Protein 4TQE (pdb70)

Secondary structure (DSSP, 8-state):
------SSPPB-----/--EEEEPPPEEE-TT--EEEEEEEESS-GGGEEEEEEEEETTTEEEEEEEE-TTT--EEE-GGGBTTEEEEEEGGGTEEEEEE-S--GGG-EEEEEEEEE-BSSS--EEEE---EEEEE--PPPBPPEEEEE---TT----SEEEEEEEEEEEBSS--EEEEGGGTB-TTEEEPPPEEETTEEEEEEEEEEEGGGTTTS--EEEEEEGGGTEEEEEE---/---EEEE-SEEEE-TT--EEEEEEESS--B-TTS-B-EEEEEE-TTS-EEEEEETTTEEPTT--TTEEEEEETTEEEEEESS--GGG-EEEEEEE-SSSSPEE---EEEEE----BPPEEEEEPPPHHHHHTTEEEEEEEEEEEBSS-EEEEEEETTEEE-TTEEEEEPPPPTTT--EEEEEEEEEEHHHHHH--EEEEEEEETT-SSPEEEEEETT-

Structure (mmCIF, N/CA/C/O backbone):
data_4TQE
#
_entry.id   4TQE
#
_cell.length_a   124.865
_cell.length_b   59.732
_cell.length_c   71.041
_cell.angle_alpha   90.00
_cell.angle_beta   112.76
_cell.angle_gamma   90.00
#
_symmetry.space_group_name_H-M   'C 1 2 1'
#
loop_
_entity.id
_entity.type
_entity.pdbx_description
1 polymer 'If kappa light chain'
2 polymer 'Fab heavy chain'
3 polymer 'Microtubule-associated protein tau'
4 non-polymer 'SULFATE ION'
5 non-polymer 'SODIUM ION'
6 non-polymer 'TRIETHYLENE GLYCOL'
7 water water
#
loop_
_atom_site.group_PDB
_atom_site.id
_atom_site.type_symbol
_atom_site.label_atom_id
_atom_site.label_alt_id
_atom_site.label_comp_id
_atom_site.label_asym_id
_atom_site.label_entity_id
_atom_site.label_seq_id
_atom_site.pdbx_PDB_ins_code
_atom_site.Cartn_x
_atom_site.Cartn_y
_atom_site.Cartn_z
_atom_site.occupancy
_atom_site.B_iso_or_equiv
_atom_site.auth_seq_id
_atom_site.auth_comp_id
_atom_site.auth_asym_id
_atom_site.auth_atom_id
_atom_site.pdbx_PDB_model_num
ATOM 1 N N . ASP A 1 1 ? 158.850 -10.613 6.658 1.00 42.30 1 ASP L N 1
ATOM 2 C CA . ASP A 1 1 ? 157.995 -10.118 5.540 1.00 38.20 1 ASP L CA 1
ATOM 3 C C . ASP A 1 1 ? 158.527 -8.768 5.075 1.00 35.96 1 ASP L C 1
ATOM 4 O O . ASP A 1 1 ? 159.094 -8.035 5.873 1.00 38.31 1 ASP L O 1
ATOM 9 N N . VAL A 1 2 ? 158.349 -8.449 3.796 1.00 29.89 2 VAL L N 1
ATOM 10 C CA . VAL A 1 2 ? 158.735 -7.139 3.290 1.00 25.31 2 VAL L CA 1
ATOM 11 C C . VAL A 1 2 ? 157.779 -6.148 3.935 1.00 22.46 2 VAL L C 1
ATOM 12 O O . VAL A 1 2 ? 156.564 -6.285 3.847 1.00 23.61 2 VAL L O 1
ATOM 16 N N . LEU A 1 3 ? 158.343 -5.186 4.645 1.00 24.09 3 LEU L N 1
ATOM 17 C CA . LEU A 1 3 ? 157.556 -4.206 5.390 1.00 24.51 3 LEU L CA 1
ATOM 18 C C . LEU A 1 3 ? 157.307 -2.999 4.497 1.00 23.05 3 LEU L C 1
ATOM 19 O O . LEU A 1 3 ? 158.229 -2.488 3.854 1.00 20.55 3 LEU L O 1
ATOM 24 N N . MET A 1 4 ? 156.041 -2.587 4.445 1.00 21.09 4 MET L N 1
ATOM 25 C CA . MET A 1 4 ? 155.599 -1.431 3.677 1.00 21.27 4 MET L CA 1
ATOM 26 C C . MET A 1 4 ? 155.231 -0.354 4.674 1.00 20.75 4 MET L C 1
ATOM 27 O O . MET A 1 4 ? 154.370 -0.575 5.521 1.00 20.74 4 MET L O 1
ATOM 32 N N . THR A 1 5 ? 155.889 0.798 4.593 1.00 19.87 5 THR L N 1
ATOM 33 C CA . THR A 1 5 ? 155.631 1.892 5.531 1.00 22.02 5 THR L CA 1
ATOM 34 C C . THR A 1 5 ? 155.180 3.120 4.745 1.00 20.77 5 THR L C 1
ATOM 35 O O . THR A 1 5 ? 155.766 3.452 3.706 1.00 23.52 5 THR L O 1
ATOM 39 N N . GLN A 1 6 ? 154.130 3.765 5.241 1.00 18.42 6 GLN L N 1
ATOM 40 C CA . GLN A 1 6 ? 153.540 4.945 4.615 1.00 17.76 6 GLN L CA 1
ATOM 41 C C . GLN A 1 6 ? 153.715 6.166 5.479 1.00 19.27 6 GLN L C 1
ATOM 42 O O . GLN A 1 6 ? 153.607 6.086 6.708 1.00 20.65 6 GLN L O 1
ATOM 48 N N . THR A 1 7 ? 153.984 7.291 4.845 1.00 18.30 7 THR L N 1
ATOM 49 C CA . THR A 1 7 ? 153.942 8.591 5.528 1.00 21.46 7 THR L CA 1
ATOM 50 C C . THR A 1 7 ? 153.264 9.619 4.614 1.00 21.04 7 THR L C 1
ATOM 51 O O . THR A 1 7 ? 153.286 9.460 3.401 1.00 20.30 7 THR L O 1
ATOM 55 N N . PRO A 1 8 ? 152.579 10.621 5.198 1.00 21.40 8 PRO L N 1
ATOM 56 C CA . PRO A 1 8 ? 152.287 10.720 6.624 1.00 22.24 8 PRO L CA 1
ATOM 57 C C . PRO A 1 8 ? 151.190 9.741 7.040 1.00 23.19 8 PRO L C 1
ATOM 58 O O . PRO A 1 8 ? 150.583 9.075 6.194 1.00 24.68 8 PRO L O 1
ATOM 62 N N . LEU A 1 9 ? 150.990 9.620 8.348 1.00 23.34 9 LEU L N 1
ATOM 63 C CA . LEU A 1 9 ? 149.898 8.833 8.908 1.00 27.07 9 LEU L CA 1
ATOM 64 C C . LEU A 1 9 ? 148.533 9.474 8.619 1.00 24.91 9 LEU L C 1
ATOM 65 O O . LEU A 1 9 ? 147.546 8.781 8.302 1.00 25.80 9 LEU L O 1
ATOM 70 N N A SER A 1 10 ? 148.486 10.796 8.731 0.50 23.88 10 SER L N 1
ATOM 71 N N B SER A 1 10 ? 148.477 10.794 8.773 0.50 24.03 10 SER L N 1
ATOM 72 C CA A SER A 1 10 ? 147.258 11.550 8.541 0.50 26.49 10 SER L CA 1
ATOM 73 C CA B SER A 1 10 ? 147.260 11.576 8.566 0.50 25.97 10 SER L CA 1
ATOM 74 C C A SER A 1 10 ? 147.582 12.814 7.763 0.50 25.04 10 SER L C 1
ATOM 75 C C B SER A 1 10 ? 147.610 12.797 7.735 0.50 24.93 10 SER L C 1
ATOM 76 O O A SER A 1 10 ? 148.548 13.523 8.071 0.50 26.37 10 SER L O 1
ATOM 77 O O B SER A 1 10 ? 148.625 13.460 7.979 0.50 26.18 10 SER L O 1
ATOM 82 N N . LEU A 1 11 ? 146.773 13.094 6.754 1.00 21.78 11 LEU L N 1
ATOM 83 C CA . LEU A 1 11 ? 147.010 14.215 5.878 1.00 23.77 11 LEU L CA 1
ATOM 84 C C . LEU A 1 11 ? 145.755 15.076 5.742 1.00 22.46 11 LEU L C 1
ATOM 85 O O . LEU A 1 11 ? 144.885 14.803 4.896 1.00 24.01 11 LEU L O 1
ATOM 90 N N . PRO A 1 12 ? 145.643 16.108 6.590 1.00 23.24 12 PRO L N 1
ATOM 91 C CA . PRO A 1 12 ? 144.581 17.116 6.423 1.00 23.84 12 PRO L CA 1
ATOM 92 C C . PRO A 1 12 ? 144.826 17.945 5.182 1.00 22.56 12 PRO L C 1
ATOM 93 O O . PRO A 1 12 ? 145.949 18.394 4.965 1.00 27.58 12 PRO L O 1
ATOM 97 N N . VAL A 1 13 ? 143.787 18.121 4.377 1.00 19.66 13 VAL L N 1
ATOM 98 C CA A VAL A 1 13 ? 143.857 18.878 3.129 0.50 22.35 13 VAL L CA 1
ATOM 99 C CA B VAL A 1 13 ? 143.862 18.871 3.136 0.50 22.35 13 VAL L CA 1
ATOM 100 C C . VAL A 1 13 ? 142.555 19.652 2.914 1.00 22.00 13 VAL L C 1
ATOM 101 O O . VAL A 1 13 ? 141.498 19.238 3.375 1.00 20.19 13 VAL L O 1
ATOM 108 N N . SER A 1 14 ? 142.631 20.776 2.204 1.00 21.73 14 SER L N 1
ATOM 109 C CA . SER A 1 14 ? 141.441 21.521 1.806 1.00 21.46 14 SER L CA 1
ATOM 110 C C . SER A 1 14 ? 141.064 21.009 0.435 1.00 20.28 14 SER L C 1
ATOM 111 O O . SER A 1 14 ? 141.935 20.609 -0.337 1.00 21.68 14 SER L O 1
ATOM 114 N N . LEU A 1 15 ? 139.770 20.997 0.118 1.00 24.50 15 LEU L N 1
ATOM 115 C CA . LEU A 1 15 ? 139.334 20.604 -1.215 1.00 25.15 15 LEU L CA 1
ATOM 116 C C . LEU A 1 15 ? 139.988 21.506 -2.248 1.00 24.04 15 LEU L C 1
ATOM 117 O O . LEU A 1 15 ? 140.115 22.718 -2.043 1.00 29.18 15 LEU L O 1
ATOM 122 N N . GLY A 1 16 ? 140.440 20.898 -3.338 1.00 20.84 16 GLY L N 1
ATOM 123 C CA . GLY A 1 16 ? 141.103 21.597 -4.416 1.00 22.35 16 GLY L CA 1
ATOM 124 C C . GLY A 1 16 ? 142.613 21.590 -4.287 1.00 20.83 16 GLY L C 1
ATOM 125 O O . GLY A 1 16 ? 143.317 21.906 -5.254 1.00 21.55 16 GLY L O 1
ATOM 126 N N . ASP A 1 17 ? 143.114 21.230 -3.108 1.00 18.22 17 ASP L N 1
ATOM 127 C CA . ASP A 1 17 ? 144.549 21.216 -2.868 1.00 21.08 17 ASP L CA 1
ATOM 128 C C . ASP A 1 17 ? 145.168 19.913 -3.373 1.00 21.42 17 ASP L C 1
ATOM 129 O O . ASP A 1 17 ? 144.456 18.969 -3.755 1.00 21.18 17 ASP L O 1
ATOM 134 N N . GLN A 1 18 ? 146.494 19.864 -3.392 1.00 21.77 18 GLN L N 1
ATOM 135 C CA . GLN A 1 18 ? 147.200 18.625 -3.762 1.00 23.84 18 GLN L CA 1
ATOM 136 C C . GLN A 1 18 ? 147.583 17.844 -2.513 1.00 21.56 18 GLN L C 1
ATOM 137 O O . GLN A 1 18 ? 147.793 18.427 -1.448 1.00 22.14 18 GLN L O 1
ATOM 143 N N . ALA A 1 19 ? 147.683 16.528 -2.655 1.00 20.63 19 ALA L N 1
ATOM 144 C CA . ALA A 1 19 ? 148.160 15.655 -1.584 1.00 18.81 19 ALA L CA 1
ATOM 145 C C . ALA A 1 19 ? 149.119 14.638 -2.176 1.00 19.58 19 ALA L C 1
ATOM 146 O O . ALA A 1 19 ? 148.911 14.181 -3.284 1.00 22.72 19 ALA L O 1
ATOM 148 N N . SER A 1 20 ? 150.166 14.306 -1.425 1.00 19.27 20 SER L N 1
ATOM 149 C CA A SER A 1 20 ? 151.142 13.309 -1.838 0.50 19.59 20 SER L CA 1
ATOM 150 C CA B SER A 1 20 ? 151.181 13.349 -1.828 0.50 19.56 20 SER L CA 1
ATOM 151 C C . SER A 1 20 ? 151.441 12.408 -0.655 1.00 18.90 20 SER L C 1
ATOM 152 O O . SER A 1 20 ? 151.670 12.865 0.463 1.00 20.51 20 SER L O 1
ATOM 157 N N . ILE A 1 21 ? 151.402 11.112 -0.916 1.00 18.59 21 ILE L N 1
ATOM 158 C CA . ILE A 1 21 ? 151.568 10.077 0.098 1.00 18.95 21 ILE L CA 1
ATOM 159 C C . ILE A 1 21 ? 152.745 9.204 -0.319 1.00 17.77 21 ILE L C 1
ATOM 160 O O . ILE A 1 21 ? 152.843 8.810 -1.456 1.00 17.65 21 ILE L O 1
ATOM 165 N N . SER A 1 22 ? 153.623 8.902 0.617 1.00 16.11 22 SER L N 1
ATOM 166 C CA . SER A 1 22 ? 154.814 8.132 0.334 1.00 18.40 22 SER L CA 1
ATOM 167 C C . SER A 1 22 ? 154.649 6.715 0.875 1.00 17.96 22 SER L C 1
ATOM 168 O O . SER A 1 22 ? 154.003 6.496 1.892 1.00 16.73 22 SER L O 1
ATOM 171 N N . CYS A 1 23 ? 155.289 5.779 0.185 1.00 17.84 23 CYS L N 1
ATOM 172 C CA . CYS A 1 23 ? 155.307 4.374 0.543 1.00 17.67 23 CYS L CA 1
ATOM 173 C C . CYS A 1 23 ? 156.737 3.868 0.315 1.00 17.73 23 CYS L C 1
ATOM 174 O O . CYS A 1 23 ? 157.309 4.062 -0.768 1.00 22.17 23 CYS L O 1
ATOM 177 N N . ARG A 1 24 ? 157.333 3.283 1.346 1.00 16.17 24 ARG L N 1
ATOM 178 C CA . ARG A 1 24 ? 158.677 2.713 1.268 1.00 20.51 24 ARG L CA 1
ATOM 179 C C . ARG A 1 24 ? 158.612 1.228 1.634 1.00 22.67 24 ARG L C 1
ATOM 180 O O . ARG A 1 24 ? 157.920 0.866 2.597 1.00 24.38 24 ARG L O 1
ATOM 188 N N . SER A 1 25 ? 159.293 0.387 0.853 1.00 19.94 25 SER L N 1
ATOM 189 C CA . SER A 1 25 ? 159.456 -1.032 1.175 1.00 20.34 25 SER L CA 1
ATOM 190 C C . SER A 1 25 ? 160.821 -1.257 1.828 1.00 22.02 25 SER L C 1
ATOM 191 O O . SER A 1 25 ? 161.796 -0.541 1.541 1.00 22.70 25 SER L O 1
ATOM 194 N N . SER A 1 26 ? 160.895 -2.246 2.704 1.00 22.13 26 SER L N 1
ATOM 195 C CA . SER A 1 26 ? 162.133 -2.511 3.454 1.00 22.81 26 SER L CA 1
ATOM 196 C C . SER A 1 26 ? 163.216 -3.123 2.586 1.00 21.03 26 SER L C 1
ATOM 197 O O . SER A 1 26 ? 164.374 -3.199 3.003 1.00 24.53 26 SER L O 1
ATOM 200 N N . GLN A 1 27 ? 162.826 -3.618 1.417 1.00 15.61 27 GLN L N 1
ATOM 201 C CA . GLN A 1 27 ? 163.763 -4.070 0.402 1.00 19.62 27 GLN L CA 1
ATOM 202 C C . GLN A 1 27 ? 163.053 -3.979 -0.929 1.00 20.31 27 GLN L C 1
ATOM 203 O O . GLN A 1 27 ? 161.846 -3.696 -0.989 1.00 22.52 27 GLN L O 1
ATOM 209 N N . SER A 1 28 ? 163.813 -4.183 -1.992 1.00 16.65 28 SER L N 1
ATOM 210 C CA . SER A 1 28 ? 163.307 -4.049 -3.332 1.00 19.61 28 SER L CA 1
ATOM 211 C C . SER A 1 28 ? 162.069 -4.910 -3.564 1.00 21.82 28 SER L C 1
ATOM 212 O O . SER A 1 28 ? 162.055 -6.070 -3.217 1.00 21.85 28 SER L O 1
ATOM 215 N N . ILE A 1 29 ? 161.051 -4.341 -4.203 1.00 23.07 29 ILE L N 1
ATOM 216 C CA . ILE A 1 29 ? 159.885 -5.140 -4.617 1.00 21.59 29 ILE L CA 1
ATOM 217 C C . ILE A 1 29 ? 159.766 -5.310 -6.139 1.00 23.27 29 ILE L C 1
ATOM 218 O O . ILE A 1 29 ? 158.673 -5.449 -6.699 1.00 19.51 29 ILE L O 1
ATOM 223 N N . VAL A 1 30 ? 160.908 -5.322 -6.820 1.00 28.22 30 VAL L N 1
ATOM 224 C CA . VAL A 1 30 ? 160.937 -5.724 -8.208 1.00 30.81 30 VAL L CA 1
ATOM 225 C C . VAL A 1 30 ? 160.833 -7.248 -8.196 1.00 32.64 30 VAL L C 1
ATOM 226 O O . VAL A 1 30 ? 161.561 -7.920 -7.478 1.00 36.53 30 VAL L O 1
ATOM 230 N N . HIS A 1 31 ? 159.894 -7.770 -8.974 1.00 30.03 31 HIS L N 1
ATOM 231 C CA . HIS A 1 31 ? 159.624 -9.201 -9.092 1.00 35.36 31 HIS L CA 1
ATOM 232 C C . HIS A 1 31 ? 160.696 -9.799 -9.996 1.00 43.55 31 HIS L C 1
ATOM 233 O O . HIS A 1 31 ? 161.333 -9.070 -10.765 1.00 37.34 31 HIS L O 1
ATOM 240 N N . SER A 1 32 ? 160.888 -11.115 -9.912 1.00 53.38 32 SER L N 1
ATOM 241 C CA . SER A 1 32 ? 161.858 -11.824 -10.762 1.00 55.88 32 SER L CA 1
ATOM 242 C C . SER A 1 32 ? 161.645 -11.423 -12.215 1.00 55.14 32 SER L C 1
ATOM 243 O O . SER A 1 32 ? 162.586 -11.086 -12.940 1.00 56.63 32 SER L O 1
ATOM 246 N N . ASN A 1 33 ? 160.376 -11.433 -12.603 1.00 47.34 33 ASN L N 1
ATOM 247 C CA . ASN A 1 33 ? 159.932 -11.174 -13.966 1.00 40.43 33 ASN L CA 1
ATOM 248 C C . ASN A 1 33 ? 160.060 -9.744 -14.468 1.00 36.30 33 ASN L C 1
ATOM 249 O O . ASN A 1 33 ? 159.649 -9.454 -15.591 1.00 35.94 33 ASN L O 1
ATOM 254 N N . GLY A 1 34 ? 160.596 -8.847 -13.642 1.00 34.72 34 GLY L N 1
ATOM 255 C CA . GLY A 1 34 ? 160.866 -7.477 -14.063 1.00 32.72 34 GLY L CA 1
ATOM 256 C C . GLY A 1 34 ? 159.803 -6.471 -13.680 1.00 29.36 34 GLY L C 1
ATOM 257 O O . GLY A 1 34 ? 160.076 -5.268 -13.661 1.00 30.82 34 GLY L O 1
ATOM 258 N N . ASN A 1 35 ? 158.595 -6.959 -13.394 1.00 27.68 35 ASN L N 1
ATOM 259 C CA . ASN A 1 35 ? 157.503 -6.109 -12.942 1.00 22.96 35 ASN L CA 1
ATOM 260 C C . ASN A 1 35 ? 157.616 -5.735 -11.474 1.00 21.69 35 ASN L C 1
ATOM 261 O O . ASN A 1 35 ? 158.186 -6.464 -10.653 1.00 21.16 35 ASN L O 1
ATOM 266 N N . THR A 1 36 ? 157.039 -4.594 -11.141 1.00 18.71 36 THR L N 1
ATOM 267 C CA . THR A 1 36 ? 156.986 -4.154 -9.760 1.00 19.97 36 THR L CA 1
ATOM 268 C C . THR A 1 36 ? 155.507 -4.095 -9.395 1.00 20.05 36 THR L C 1
ATOM 269 O O . THR A 1 36 ? 154.786 -3.234 -9.889 1.00 18.00 36 THR L O 1
ATOM 273 N N . TYR A 1 37 ? 155.058 -5.010 -8.541 1.00 17.74 37 TYR L N 1
ATOM 274 C CA . TYR A 1 37 ? 153.624 -5.133 -8.253 1.00 16.70 37 TYR L CA 1
ATOM 275 C C . TYR A 1 37 ? 153.237 -4.273 -7.073 1.00 17.05 37 TYR L C 1
ATOM 276 O O . TYR A 1 37 ? 152.809 -4.765 -6.048 1.00 19.52 37 TYR L O 1
ATOM 285 N N . LEU A 1 38 ? 153.408 -2.965 -7.235 1.00 15.41 38 LEU L N 1
ATOM 286 C CA . LEU A 1 38 ? 153.059 -1.999 -6.207 1.00 14.41 38 LEU L CA 1
ATOM 287 C C . LEU A 1 38 ? 151.685 -1.453 -6.562 1.00 13.55 38 LEU L C 1
ATOM 288 O O . LEU A 1 38 ? 151.468 -0.921 -7.661 1.00 14.39 38 LEU L O 1
ATOM 293 N N . GLU A 1 39 ? 150.751 -1.603 -5.637 1.00 14.07 39 GLU L N 1
ATOM 294 C CA . GLU A 1 39 ? 149.374 -1.172 -5.859 1.00 13.42 39 GLU L CA 1
ATOM 295 C C . GLU A 1 39 ? 148.945 -0.160 -4.815 1.00 14.47 39 GLU L C 1
ATOM 296 O O . GLU A 1 39 ? 149.475 -0.162 -3.693 1.00 14.38 39 GLU L O 1
ATOM 302 N N . TRP A 1 40 ? 148.001 0.712 -5.188 1.00 13.61 40 TRP L N 1
ATOM 303 C CA . TRP A 1 40 ? 147.390 1.639 -4.242 1.00 14.60 40 TRP L CA 1
ATOM 304 C C . TRP A 1 40 ? 145.888 1.418 -4.185 1.00 14.07 40 TRP L C 1
ATOM 305 O O . TRP A 1 40 ? 145.238 1.263 -5.226 1.00 16.24 40 TRP L O 1
ATOM 316 N N . TYR A 1 41 ? 145.343 1.461 -2.967 1.00 11.04 41 TYR L N 1
ATOM 317 C CA . TYR A 1 41 ? 143.924 1.298 -2.687 1.00 11.85 41 TYR L CA 1
ATOM 318 C C . TYR A 1 41 ? 143.386 2.496 -1.901 1.00 13.22 41 TYR L C 1
ATOM 319 O O . TYR A 1 41 ? 144.113 3.115 -1.123 1.00 14.94 41 TYR L O 1
ATOM 328 N N . LEU A 1 42 ? 142.111 2.802 -2.095 1.00 14.00 42 LEU L N 1
ATOM 329 C CA . LEU A 1 42 ? 141.379 3.721 -1.241 1.00 14.77 42 LEU L CA 1
ATOM 330 C C . LEU A 1 42 ? 140.271 2.947 -0.555 1.00 15.60 42 LEU L C 1
ATOM 331 O O . LEU A 1 42 ? 139.500 2.235 -1.227 1.00 14.91 42 LEU L O 1
ATOM 336 N N . GLN A 1 43 ? 140.159 3.101 0.756 1.00 15.11 43 GLN L N 1
ATOM 337 C CA . GLN A 1 43 ? 139.069 2.483 1.495 1.00 16.35 43 GLN L CA 1
ATOM 338 C C . GLN A 1 43 ? 138.287 3.548 2.232 1.00 18.45 43 GLN L C 1
ATOM 339 O O . GLN A 1 43 ? 138.845 4.276 3.063 1.00 18.37 43 GLN L O 1
ATOM 345 N N . LYS A 1 44 ? 137.003 3.626 1.926 1.00 19.71 44 LYS L N 1
ATOM 346 C CA . LYS A 1 44 ? 136.105 4.516 2.655 1.00 21.91 44 LYS L CA 1
ATOM 347 C C . LYS A 1 44 ? 135.434 3.798 3.820 1.00 27.27 44 LYS L C 1
ATOM 348 O O . LYS A 1 44 ? 135.312 2.570 3.809 1.00 24.61 44 LYS L O 1
ATOM 354 N N . PRO A 1 45 ? 135.005 4.553 4.850 1.00 34.30 45 PRO L N 1
ATOM 355 C CA . PRO A 1 45 ? 134.420 3.901 6.031 1.00 33.64 45 PRO L CA 1
ATOM 356 C C . PRO A 1 45 ? 133.254 2.969 5.698 1.00 30.00 45 PRO L C 1
ATOM 357 O O . PRO A 1 45 ? 132.375 3.337 4.932 1.00 34.62 45 PRO L O 1
ATOM 361 N N . GLY A 1 46 ? 133.283 1.755 6.248 1.00 31.96 46 GLY L N 1
ATOM 362 C CA . GLY A 1 46 ? 132.238 0.751 6.010 1.00 32.49 46 GLY L 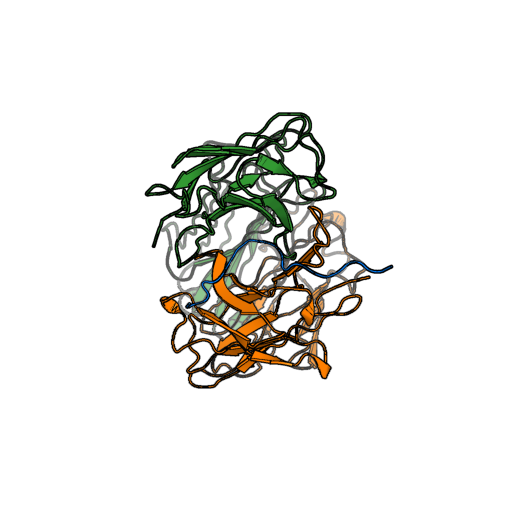CA 1
ATOM 363 C C . GLY A 1 46 ? 132.341 -0.018 4.703 1.00 32.20 46 GLY L C 1
ATOM 364 O O . GLY A 1 46 ? 131.572 -0.955 4.474 1.00 36.20 46 GLY L O 1
ATOM 365 N N . GLN A 1 47 ? 133.293 0.361 3.851 1.00 27.31 47 GLN L N 1
ATOM 366 C CA . GLN A 1 47 ? 133.418 -0.208 2.501 1.00 27.30 47 GLN L CA 1
ATOM 367 C C . GLN A 1 47 ? 134.670 -1.063 2.386 1.00 23.91 47 GLN L C 1
ATOM 368 O O . GLN A 1 47 ? 135.563 -1.018 3.235 1.00 19.80 47 GLN L O 1
ATOM 374 N N . SER A 1 48 ? 134.737 -1.823 1.301 1.00 21.73 48 SER L N 1
ATOM 375 C CA . SER A 1 48 ? 135.935 -2.573 0.986 1.00 20.68 48 SER L CA 1
ATOM 376 C C . SER A 1 48 ? 136.970 -1.634 0.373 1.00 18.19 48 SER L C 1
ATOM 377 O O . SER A 1 48 ? 136.611 -0.568 -0.142 1.00 20.63 48 SER L O 1
ATOM 380 N N . PRO A 1 49 ? 138.252 -2.031 0.390 1.00 17.99 49 PRO L N 1
ATOM 381 C CA . PRO A 1 49 ? 139.218 -1.276 -0.415 1.00 18.99 49 PRO L CA 1
ATOM 382 C C . PRO A 1 49 ? 138.825 -1.300 -1.893 1.00 18.27 49 PRO L C 1
ATOM 383 O O . PRO A 1 49 ? 138.204 -2.260 -2.360 1.00 19.77 49 PRO L O 1
ATOM 387 N N . LYS A 1 50 ? 139.201 -0.257 -2.612 1.00 17.19 50 LYS L N 1
ATOM 388 C CA . LYS A 1 50 ? 139.012 -0.186 -4.045 1.00 18.05 50 LYS L CA 1
ATOM 389 C C . LYS A 1 50 ? 140.356 0.111 -4.709 1.00 14.58 50 LYS L C 1
ATOM 390 O O . LYS A 1 50 ? 141.076 0.997 -4.262 1.00 15.78 50 LYS L O 1
ATOM 396 N N . LEU A 1 51 ? 140.669 -0.618 -5.787 1.00 14.81 51 LEU L N 1
ATOM 397 C CA . LEU A 1 51 ? 141.917 -0.458 -6.493 1.00 13.63 51 LEU L CA 1
ATOM 398 C C . LEU A 1 51 ? 141.953 0.891 -7.213 1.00 15.40 51 LEU L C 1
ATOM 399 O O . LEU A 1 51 ? 141.027 1.233 -7.975 1.00 16.65 51 LEU L O 1
ATOM 404 N N . LEU A 1 52 ? 143.019 1.644 -6.959 1.00 14.56 52 LEU L N 1
ATOM 405 C CA . LEU A 1 52 ? 143.332 2.853 -7.696 1.00 15.41 52 LEU L CA 1
ATOM 406 C C . LEU A 1 52 ? 144.426 2.697 -8.757 1.00 15.51 52 LEU L C 1
ATOM 407 O O . LEU A 1 52 ? 144.256 3.126 -9.911 1.00 15.67 52 LEU L O 1
ATOM 412 N N . ILE A 1 53 ? 145.549 2.103 -8.356 1.00 13.46 53 ILE L N 1
ATOM 413 C CA . ILE A 1 53 ? 146.743 2.016 -9.168 1.00 14.86 53 ILE L CA 1
ATOM 414 C C . ILE A 1 53 ? 147.314 0.625 -9.086 1.0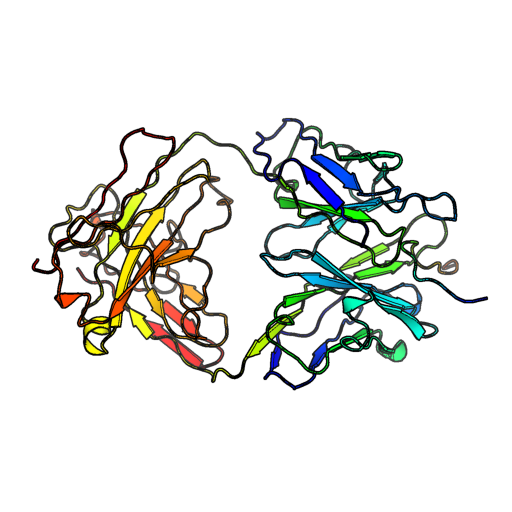0 14.12 53 ILE L C 1
ATOM 415 O O . ILE A 1 53 ? 147.335 0.042 -7.994 1.00 15.06 53 ILE L O 1
ATOM 420 N N . TYR A 1 54 ? 147.766 0.081 -10.223 1.00 14.31 54 TYR L N 1
ATOM 421 C CA . TYR A 1 54 ? 148.446 -1.226 -10.229 1.00 15.86 54 TYR L CA 1
ATOM 422 C C . TYR A 1 54 ? 149.793 -1.103 -10.964 1.00 15.40 54 TYR L C 1
ATOM 423 O O . TYR A 1 54 ? 150.002 -0.167 -11.739 1.00 15.79 54 TYR L O 1
ATOM 432 N N . LYS A 1 55 ? 150.728 -2.003 -10.681 1.00 14.16 55 LYS L N 1
ATOM 433 C CA . LYS A 1 55 ? 152.074 -1.911 -11.249 1.00 17.08 55 LYS L CA 1
ATOM 434 C C . LYS A 1 55 ? 152.688 -0.496 -11.231 1.00 15.87 55 LYS L C 1
ATOM 435 O O . LYS A 1 55 ? 153.136 0.030 -12.271 1.00 17.41 55 LYS L O 1
ATOM 441 N N . VAL A 1 56 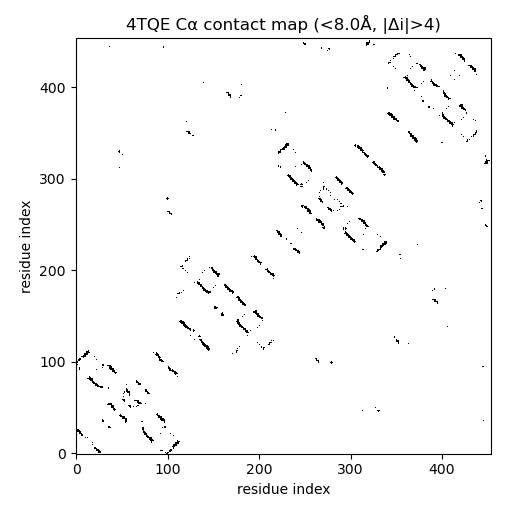? 152.672 0.105 -10.049 1.00 14.87 56 VAL L N 1
ATOM 442 C CA . VAL A 1 56 ? 153.285 1.416 -9.736 1.00 16.33 56 VAL L CA 1
ATOM 443 C C . VAL A 1 56 ? 152.519 2.637 -10.233 1.00 15.19 56 VAL L C 1
ATOM 444 O O . VAL A 1 56 ? 152.245 3.535 -9.456 1.00 15.41 56 VAL L O 1
ATOM 448 N N . SER A 1 57 ? 152.195 2.671 -11.520 1.00 15.96 57 SER L N 1
ATOM 449 C CA . SER A 1 57 ? 151.761 3.901 -12.188 1.00 17.36 57 SER L CA 1
ATOM 450 C C . SER A 1 57 ? 150.526 3.792 -13.093 1.00 15.67 57 SER L C 1
ATOM 451 O O . SER A 1 57 ? 150.106 4.793 -13.676 1.00 21.35 57 SER L O 1
ATOM 454 N N . ASN A 1 58 ? 149.917 2.616 -13.188 1.00 14.91 58 ASN L N 1
ATOM 455 C CA . ASN A 1 58 ? 148.782 2.404 -14.072 1.00 15.26 58 ASN L CA 1
ATOM 456 C C . ASN A 1 58 ? 147.455 2.586 -13.340 1.00 15.58 58 ASN L C 1
ATOM 457 O O . ASN A 1 58 ? 147.149 1.874 -12.345 1.00 14.35 58 ASN L O 1
ATOM 462 N N . ARG A 1 59 ? 146.668 3.547 -13.807 1.00 17.99 59 ARG L N 1
ATOM 463 C CA . ARG A 1 59 ? 145.357 3.797 -13.230 1.00 17.93 59 ARG L CA 1
ATOM 464 C C . ARG A 1 59 ? 144.385 2.684 -13.613 1.00 18.79 59 ARG L C 1
ATOM 465 O O . ARG A 1 59 ? 144.233 2.333 -14.796 1.00 18.42 59 ARG L O 1
ATOM 473 N N . PHE A 1 60 ? 143.719 2.117 -12.605 1.00 15.54 60 PHE L N 1
ATOM 474 C CA . PHE A 1 60 ? 142.638 1.182 -12.874 1.00 15.75 60 PHE L CA 1
ATOM 475 C C . PHE A 1 60 ? 141.467 1.889 -13.585 1.00 16.96 60 PHE L C 1
ATOM 476 O O . PHE A 1 60 ? 141.342 3.112 -13.538 1.00 16.84 60 PHE L O 1
ATOM 484 N N . SER A 1 61 ? 140.637 1.119 -14.286 1.00 20.96 61 SER L N 1
ATOM 485 C CA . SER A 1 61 ? 139.439 1.650 -14.937 1.00 21.75 61 SER L CA 1
ATOM 486 C C . SER A 1 61 ? 138.607 2.541 -14.038 1.00 19.69 61 SER L C 1
ATOM 487 O O . SER A 1 61 ? 138.348 2.186 -12.887 1.00 25.55 61 SER L O 1
ATOM 490 N N . GLY A 1 62 ? 138.173 3.685 -14.563 1.00 17.20 62 GLY L N 1
ATOM 491 C CA . GLY A 1 62 ? 137.291 4.599 -13.812 1.00 17.73 62 GLY L CA 1
ATOM 492 C C . GLY A 1 62 ? 137.968 5.547 -12.831 1.00 18.39 62 GLY L C 1
ATOM 493 O O . GLY A 1 62 ? 137.311 6.437 -12.270 1.00 21.87 62 GLY L O 1
ATOM 494 N N . VAL A 1 63 ? 139.271 5.376 -12.626 1.00 17.97 63 VAL L N 1
ATOM 495 C CA . VAL A 1 63 ? 140.039 6.201 -11.702 1.00 18.05 63 VAL L CA 1
ATOM 496 C C . VAL A 1 63 ? 140.460 7.471 -12.452 1.00 18.39 63 VAL L C 1
ATOM 497 O O . VAL A 1 63 ? 141.143 7.382 -13.484 1.00 18.52 63 VAL L O 1
ATOM 501 N N . PRO A 1 64 ? 140.049 8.655 -11.956 1.00 17.12 64 PRO L N 1
ATOM 502 C CA . PRO A 1 64 ? 140.336 9.886 -12.706 1.00 19.60 64 PRO L CA 1
ATOM 503 C C . PRO A 1 64 ? 141.810 10.243 -12.760 1.00 19.07 64 PRO L C 1
ATOM 504 O O . PRO A 1 64 ? 142.590 9.808 -11.901 1.00 18.90 64 PRO L O 1
ATOM 508 N N . ASP A 1 65 ? 142.170 11.061 -13.745 1.00 19.98 65 ASP L N 1
ATOM 509 C CA . ASP A 1 65 ? 143.575 11.371 -13.992 1.00 24.08 65 ASP L CA 1
ATOM 510 C C . ASP A 1 65 ? 144.219 12.251 -12.925 1.00 21.89 65 ASP L C 1
ATOM 511 O O . ASP A 1 65 ? 145.433 12.434 -12.938 1.00 23.60 65 ASP L O 1
ATOM 516 N N . ARG A 1 66 ? 143.440 12.743 -11.967 1.00 20.14 66 ARG L N 1
ATOM 517 C CA . ARG A 1 66 ? 144.044 13.457 -10.843 1.00 21.50 66 ARG L CA 1
ATOM 518 C C . ARG A 1 66 ? 144.852 12.539 -9.910 1.00 20.98 66 ARG L C 1
ATOM 519 O O . ARG A 1 66 ? 145.626 13.030 -9.101 1.00 22.41 66 ARG L O 1
ATOM 527 N N . PHE A 1 67 ? 144.653 11.221 -10.016 1.00 19.17 67 PHE L N 1
ATOM 528 C CA . PHE A 1 67 ? 145.501 10.250 -9.298 1.00 17.74 67 PHE L CA 1
ATOM 529 C C . PHE A 1 67 ? 146.680 9.821 -10.149 1.00 19.97 67 PHE L C 1
ATOM 530 O O . PHE A 1 67 ? 146.505 9.389 -11.288 1.00 20.94 67 PHE L O 1
ATOM 538 N N . SER A 1 68 ? 147.881 9.918 -9.598 1.00 17.91 68 SER L N 1
ATOM 539 C CA A SER A 1 68 ? 149.057 9.442 -10.312 0.70 19.15 68 SER L CA 1
ATOM 540 C CA B SER A 1 68 ? 149.111 9.553 -10.294 0.30 18.85 68 SER L CA 1
ATOM 541 C C . SER A 1 68 ? 150.011 8.754 -9.349 1.00 17.96 68 SER L C 1
ATOM 542 O O . SER A 1 68 ? 150.246 9.206 -8.242 1.00 18.95 68 SER L O 1
ATOM 547 N N . GLY A 1 69 ? 150.526 7.613 -9.797 1.00 16.59 69 GLY L N 1
ATOM 548 C CA . GLY A 1 69 ? 151.449 6.809 -9.029 1.00 16.06 69 GLY L CA 1
ATOM 549 C C . GLY A 1 69 ? 152.818 6.852 -9.662 1.00 16.60 69 GLY L C 1
ATOM 550 O O . GLY A 1 69 ? 152.939 6.814 -10.886 1.00 17.27 69 GLY L O 1
ATOM 551 N N . SER A 1 70 ? 153.846 6.923 -8.825 1.00 16.65 70 SER L N 1
ATOM 552 C CA . SER A 1 70 ? 155.228 6.891 -9.313 1.00 17.19 70 SER L CA 1
ATOM 553 C C . SER A 1 70 ? 156.131 6.146 -8.349 1.00 16.92 70 SER L C 1
ATOM 554 O O . SER A 1 70 ? 155.745 5.789 -7.217 1.00 15.07 70 SER L O 1
ATOM 557 N N . GLY A 1 71 ? 157.343 5.901 -8.819 1.00 16.13 71 GLY L N 1
ATOM 558 C CA . GLY A 1 71 ? 158.370 5.399 -7.961 1.00 17.99 71 GLY L CA 1
ATOM 559 C C . GLY A 1 71 ? 159.097 4.260 -8.589 1.00 19.01 71 GLY L C 1
ATOM 560 O O . GLY A 1 71 ? 158.809 3.870 -9.714 1.00 19.48 71 GLY L O 1
ATOM 561 N N . SER A 1 72 ? 160.033 3.719 -7.828 1.00 21.19 72 SER L N 1
ATOM 562 C CA . SER A 1 72 ? 160.856 2.626 -8.303 1.00 23.21 72 SER L CA 1
ATOM 563 C C . SER A 1 72 ? 161.631 2.020 -7.135 1.00 22.34 72 SER L C 1
ATOM 564 O O . SER A 1 72 ? 162.051 2.719 -6.208 1.00 22.04 72 SER L O 1
ATOM 567 N N . GLY A 1 73 ? 161.779 0.705 -7.187 1.00 22.57 73 GLY L N 1
ATOM 568 C CA . GLY A 1 73 ? 162.631 -0.031 -6.260 1.00 24.34 73 GLY L CA 1
ATOM 569 C C . GLY A 1 73 ? 162.048 -0.195 -4.882 1.00 19.75 73 GLY L C 1
ATOM 570 O O . GLY A 1 73 ? 161.386 -1.206 -4.596 1.00 22.51 73 GLY L O 1
ATOM 571 N N . THR A 1 74 ? 162.353 0.762 -4.009 1.00 18.60 74 THR L N 1
ATOM 572 C CA . THR A 1 74 ? 161.881 0.740 -2.626 1.00 19.11 74 THR L CA 1
ATOM 573 C C . THR A 1 74 ? 161.105 1.990 -2.232 1.00 18.74 74 THR L C 1
ATOM 574 O O . THR A 1 74 ? 160.651 2.055 -1.111 1.00 19.24 74 THR L O 1
ATOM 578 N N . ASP A 1 75 ? 160.945 2.958 -3.143 1.00 17.44 75 ASP L N 1
ATOM 579 C CA . ASP A 1 75 ? 160.338 4.264 -2.821 1.00 17.00 75 ASP L CA 1
ATOM 580 C C . ASP A 1 75 ? 159.287 4.637 -3.854 1.00 16.75 75 ASP L C 1
ATOM 581 O O . ASP A 1 75 ? 159.561 4.662 -5.066 1.00 17.62 75 ASP L O 1
ATOM 586 N N . PHE A 1 76 ? 158.071 4.872 -3.367 1.00 17.40 76 PHE L N 1
ATOM 587 C CA . PHE A 1 76 ? 156.902 5.095 -4.222 1.00 14.18 76 PHE L CA 1
ATOM 588 C C . PHE A 1 76 ? 156.062 6.241 -3.687 1.00 13.90 76 PHE L C 1
ATOM 589 O O . PHE A 1 76 ? 156.115 6.568 -2.503 1.00 16.71 76 PHE L O 1
ATOM 597 N N . THR A 1 77 ? 155.277 6.847 -4.567 1.00 14.20 77 THR L N 1
ATOM 598 C CA . THR A 1 77 ? 154.418 7.981 -4.220 1.00 14.74 77 THR L CA 1
ATOM 599 C C . THR A 1 77 ? 153.096 7.912 -4.960 1.00 14.90 77 THR L C 1
ATOM 600 O O . THR A 1 77 ? 153.072 7.590 -6.156 1.00 16.63 77 THR L O 1
ATOM 604 N N . LEU A 1 78 ? 152.022 8.238 -4.245 1.00 14.85 78 LEU L N 1
ATOM 605 C CA . LEU A 1 78 ? 150.734 8.533 -4.851 1.00 15.11 78 LEU L CA 1
ATOM 606 C C . LEU A 1 78 ? 150.438 10.022 -4.698 1.00 14.64 78 LEU L C 1
ATOM 607 O O . LEU A 1 78 ? 150.506 10.551 -3.595 1.00 15.34 78 LEU L O 1
ATOM 612 N N . LYS A 1 79 ? 150.120 10.677 -5.816 1.00 17.12 79 LYS L N 1
ATOM 613 C CA . LYS A 1 79 ? 149.792 12.103 -5.837 1.00 16.67 79 LYS L CA 1
ATOM 614 C C . LYS A 1 79 ? 148.343 12.226 -6.266 1.00 16.29 79 LYS L C 1
ATOM 615 O O . LYS A 1 79 ? 147.888 11.533 -7.193 1.00 17.55 79 LYS L O 1
ATOM 621 N N . ILE A 1 80 ? 147.616 13.063 -5.540 1.00 18.89 80 ILE L N 1
ATOM 622 C CA . ILE A 1 80 ? 146.248 13.457 -5.864 1.00 22.56 80 ILE L CA 1
ATOM 623 C C . ILE A 1 80 ? 146.297 14.971 -6.107 1.00 23.63 80 ILE L C 1
ATOM 624 O O . ILE A 1 80 ? 146.559 15.744 -5.182 1.00 26.08 80 ILE L O 1
ATOM 629 N N A SER A 1 81 ? 146.016 15.366 -7.340 0.50 24.35 81 SER L N 1
ATOM 630 N N B SER A 1 81 ? 146.109 15.388 -7.360 0.50 25.11 81 SER L N 1
ATOM 631 C CA A SER A 1 81 ? 145.824 16.763 -7.668 0.50 25.87 81 SER L CA 1
ATOM 632 C CA B SER A 1 81 ? 146.501 16.741 -7.821 0.50 25.26 81 SER L CA 1
ATOM 633 C C A SER A 1 81 ? 144.340 17.110 -7.458 0.50 26.48 81 SER L C 1
ATOM 634 C C B SER A 1 81 ? 145.519 17.871 -7.479 0.50 26.68 81 SER L C 1
ATOM 635 O O A SER A 1 81 ? 143.459 16.256 -7.553 0.50 22.37 81 SER L O 1
ATOM 636 O O B SER A 1 81 ? 145.913 19.044 -7.462 0.50 22.43 81 SER L O 1
ATOM 641 N N A ARG A 1 82 ? 144.074 18.360 -7.122 0.50 25.05 82 ARG L N 1
ATOM 642 N N B ARG A 1 82 ? 144.251 17.521 -7.253 0.50 27.41 82 ARG L N 1
ATOM 643 C CA A ARG A 1 82 ? 142.711 18.816 -6.881 0.50 25.43 82 ARG L CA 1
ATOM 644 C CA B ARG A 1 82 ? 143.244 18.487 -6.804 0.50 26.72 82 ARG L CA 1
ATOM 645 C C A ARG A 1 82 ? 141.882 17.794 -6.136 0.50 25.54 82 ARG L C 1
ATOM 646 C C B ARG A 1 82 ? 142.036 17.798 -6.159 0.50 25.64 82 ARG L C 1
ATOM 647 O O A ARG A 1 82 ? 140.980 17.176 -6.711 0.50 28.76 82 ARG L O 1
ATOM 648 O O B ARG A 1 82 ? 141.038 17.468 -6.810 0.50 30.81 82 ARG L O 1
ATOM 663 N N . VAL A 1 83 ? 142.160 17.646 -4.847 1.00 22.01 83 VAL L N 1
ATOM 664 C CA . VAL A 1 83 ? 141.357 16.761 -4.006 1.00 22.31 83 VAL L CA 1
ATOM 665 C C . VAL A 1 83 ? 139.859 17.112 -3.995 1.00 27.30 83 VAL L C 1
ATOM 666 O O . VAL A 1 83 ? 139.466 18.287 -3.820 1.00 24.73 83 VAL L O 1
ATOM 670 N N . GLU A 1 84 ? 139.042 16.083 -4.199 1.00 27.41 84 GLU L N 1
ATOM 671 C CA . GLU A 1 84 ? 137.590 16.191 -4.106 1.00 26.77 84 GLU L CA 1
ATOM 672 C C . GLU A 1 84 ? 137.086 15.416 -2.912 1.00 25.05 84 GLU L C 1
ATOM 673 O O . GLU A 1 84 ? 137.751 14.517 -2.399 1.00 25.30 84 GLU L O 1
ATOM 679 N N . ALA A 1 85 ? 135.883 15.747 -2.487 1.00 27.22 85 ALA L N 1
ATOM 680 C CA . ALA A 1 85 ? 135.252 15.074 -1.354 1.00 29.66 85 ALA L CA 1
ATOM 681 C C . ALA A 1 85 ? 135.229 13.548 -1.517 1.00 25.60 85 ALA L C 1
ATOM 682 O O . ALA A 1 85 ? 135.421 12.823 -0.547 1.00 24.22 85 ALA L O 1
ATOM 684 N N . GLU A 1 86 ? 135.009 13.070 -2.739 1.00 25.75 86 GLU L N 1
ATOM 685 C CA . GLU A 1 86 ? 134.963 11.616 -2.993 1.00 26.67 86 GLU L CA 1
ATOM 686 C C . GLU A 1 86 ? 136.312 10.914 -2.811 1.00 28.37 86 GLU L C 1
ATOM 687 O O . GLU A 1 86 ? 136.359 9.676 -2.791 1.00 30.21 86 GLU L O 1
ATOM 693 N N . ASP A 1 87 ? 137.392 11.694 -2.701 1.00 26.73 87 ASP L N 1
ATOM 694 C CA . ASP A 1 87 ? 138.743 11.163 -2.473 1.00 24.44 87 ASP L CA 1
ATOM 695 C C . ASP A 1 87 ? 139.049 10.908 -0.989 1.00 23.66 87 ASP L C 1
ATOM 696 O O . ASP A 1 87 ? 140.073 10.306 -0.651 1.00 23.79 87 ASP L O 1
ATOM 701 N N . LEU A 1 88 ? 138.171 11.349 -0.095 1.00 24.28 88 LEU L N 1
ATOM 702 C CA . LEU A 1 88 ? 138.456 11.271 1.337 1.00 23.61 88 LEU L CA 1
ATOM 703 C C . LEU A 1 88 ? 138.314 9.843 1.853 1.00 23.41 88 LEU L C 1
ATOM 704 O O . LEU A 1 88 ? 137.391 9.127 1.453 1.00 25.44 88 LEU L O 1
ATOM 709 N N . GLY A 1 89 ? 139.244 9.427 2.717 1.00 22.69 89 GLY L N 1
ATOM 710 C CA . GLY A 1 89 ? 139.298 8.041 3.226 1.00 21.19 89 GLY L CA 1
ATOM 711 C C . GLY A 1 89 ? 140.714 7.614 3.527 1.00 19.03 89 GLY L C 1
ATOM 712 O O . GLY A 1 89 ? 141.589 8.454 3.700 1.00 21.57 89 GLY L O 1
ATOM 713 N N . VAL A 1 90 ? 140.949 6.307 3.602 1.00 17.73 90 VAL L N 1
ATOM 714 C CA . VAL A 1 90 ? 142.271 5.781 3.931 1.00 18.88 90 VAL L CA 1
ATOM 715 C C . VAL A 1 90 ? 142.912 5.142 2.704 1.00 16.54 90 VAL L C 1
ATOM 716 O O . VAL A 1 90 ? 142.304 4.323 2.031 1.00 16.92 90 VAL L O 1
ATOM 720 N N . TYR A 1 91 ? 144.142 5.558 2.422 1.00 14.92 91 TYR L N 1
ATOM 721 C CA . TYR A 1 91 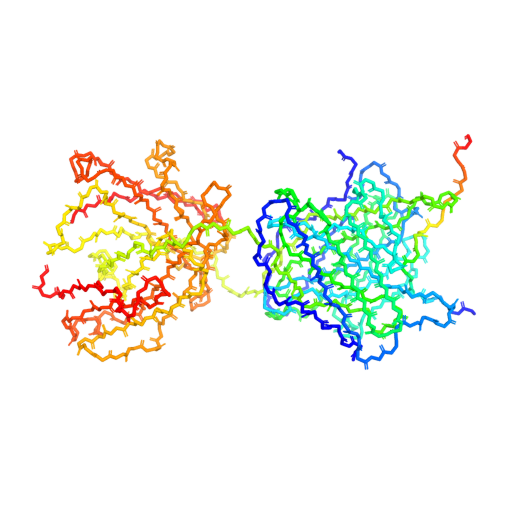? 144.912 5.083 1.284 1.00 14.12 91 TYR L CA 1
ATOM 722 C C . TYR A 1 91 ? 145.920 4.069 1.777 1.00 15.96 91 TYR L C 1
ATOM 723 O O . TYR A 1 91 ? 146.632 4.326 2.763 1.00 19.10 91 TYR L O 1
ATOM 732 N N . TYR A 1 92 ? 145.982 2.927 1.095 1.00 15.62 92 TYR L N 1
ATOM 733 C CA . TYR A 1 92 ? 146.935 1.874 1.427 1.00 14.31 92 TYR L CA 1
ATOM 734 C C . TYR A 1 92 ? 147.779 1.548 0.236 1.00 14.05 92 TYR L C 1
ATOM 735 O O . TYR A 1 92 ? 147.247 1.396 -0.887 1.00 14.78 92 TYR L O 1
ATOM 744 N N . CYS A 1 93 ? 149.077 1.381 0.468 1.00 14.17 93 CYS L N 1
ATOM 745 C CA . CYS A 1 93 ? 149.916 0.771 -0.551 1.00 15.30 93 CYS L CA 1
ATOM 746 C C . CYS A 1 93 ? 150.007 -0.722 -0.284 1.00 14.63 93 CYS L C 1
ATOM 747 O O . CYS A 1 93 ? 149.662 -1.200 0.802 1.00 14.80 93 CYS L O 1
ATOM 750 N N . PHE A 1 94 ? 150.467 -1.442 -1.296 1.00 14.16 94 PHE L N 1
ATOM 751 C CA . PHE A 1 94 ? 150.477 -2.899 -1.270 1.00 13.29 94 PHE L CA 1
ATOM 752 C C . PHE A 1 94 ? 151.548 -3.417 -2.213 1.00 14.53 94 PHE L C 1
ATOM 753 O O . PHE A 1 94 ? 151.656 -2.925 -3.325 1.00 15.33 94 PHE L O 1
ATOM 761 N N . GLN A 1 95 ? 152.342 -4.383 -1.766 1.00 14.07 95 GLN L N 1
ATOM 762 C CA . GLN A 1 95 ? 153.271 -5.041 -2.673 1.00 15.98 95 GLN L CA 1
ATOM 763 C C . GLN A 1 95 ? 152.854 -6.479 -2.861 1.00 14.07 95 GLN L C 1
ATOM 764 O O . GLN A 1 95 ? 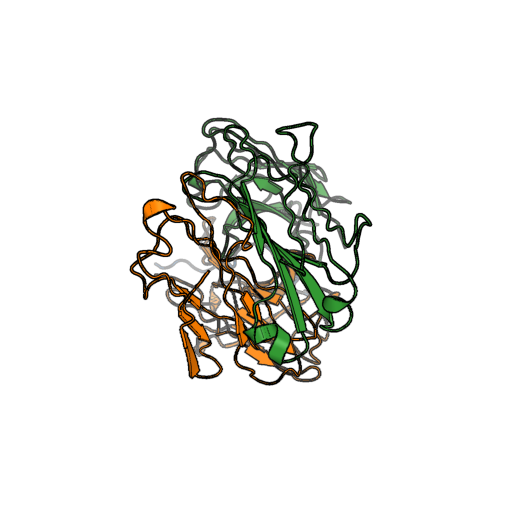152.609 -7.204 -1.888 1.00 15.03 95 GLN L O 1
ATOM 770 N N . GLY A 1 96 ? 152.750 -6.871 -4.121 1.00 15.54 96 GLY L N 1
ATOM 771 C CA . GLY A 1 96 ? 152.487 -8.260 -4.513 1.00 16.77 96 GLY L CA 1
ATOM 772 C C . GLY A 1 96 ? 153.640 -8.885 -5.307 1.00 16.64 96 GLY L C 1
ATOM 773 O O . GLY A 1 96 ? 153.418 -9.679 -6.215 1.00 17.67 96 GLY L O 1
ATOM 774 N N . SER A 1 97 ? 154.870 -8.524 -4.970 1.00 16.99 97 SER L N 1
ATOM 775 C CA . SER A 1 97 ? 156.052 -9.059 -5.670 1.00 18.61 97 SER L CA 1
ATOM 776 C C . SER A 1 97 ? 156.655 -10.266 -4.946 1.00 20.59 97 SER L C 1
ATOM 777 O O . SER A 1 97 ? 157.079 -11.236 -5.577 1.00 25.25 97 SER L O 1
ATOM 780 N N . HIS A 1 98 ? 156.717 -10.183 -3.624 1.00 20.32 98 HIS L N 1
ATOM 781 C CA . HIS A 1 98 ? 157.348 -11.204 -2.780 1.00 21.91 98 HIS L CA 1
ATOM 782 C C . HIS A 1 98 ? 156.332 -11.720 -1.784 1.00 22.09 98 HIS L C 1
ATOM 783 O O . HIS A 1 98 ? 155.722 -10.933 -1.056 1.00 22.40 98 HIS L O 1
ATOM 790 N N . VAL A 1 99 ? 156.156 -13.038 -1.752 1.00 21.92 99 VAL L N 1
ATOM 791 C CA . VAL A 1 99 ? 155.256 -13.690 -0.809 1.00 21.08 99 VAL L CA 1
ATOM 792 C C . VAL A 1 99 ? 155.918 -13.738 0.564 1.00 21.20 99 VAL L C 1
ATOM 793 O O . VAL A 1 99 ? 157.084 -14.114 0.673 1.00 25.67 99 VAL L O 1
ATOM 797 N N . PRO A 1 100 ? 155.191 -13.348 1.624 1.00 19.36 100 PRO L N 1
ATOM 798 C CA . PRO A 1 100 ? 153.809 -12.867 1.665 1.00 19.44 100 PRO L CA 1
ATOM 799 C C . PRO A 1 100 ? 153.648 -11.454 1.164 1.00 18.89 100 PRO L C 1
ATOM 800 O O . PRO A 1 100 ? 154.390 -10.557 1.564 1.00 17.40 100 PRO L O 1
ATOM 804 N N . TRP A 1 101 ? 152.655 -11.260 0.316 1.00 17.25 101 TRP L N 1
ATOM 805 C CA . TRP A 1 101 ? 152.257 -9.905 -0.081 1.00 16.79 101 TRP L CA 1
ATOM 806 C C . TRP A 1 101 ? 151.816 -9.115 1.158 1.00 16.45 101 TRP L C 1
ATOM 807 O O . TRP A 1 101 ? 151.205 -9.653 2.069 1.00 16.52 101 TRP L O 1
ATOM 818 N N . THR A 1 102 ? 152.167 -7.838 1.199 1.00 16.14 102 THR L N 1
ATOM 819 C CA . THR A 1 102 ? 151.971 -7.015 2.373 1.00 16.06 102 THR L CA 1
ATOM 820 C C . THR A 1 102 ? 151.401 -5.640 2.028 1.00 14.99 102 THR L C 1
ATOM 821 O O . THR A 1 102 ? 151.663 -5.080 0.963 1.00 15.04 102 THR L O 1
ATOM 825 N N . PHE A 1 103 ? 150.630 -5.110 2.977 1.00 15.08 103 PHE L N 1
ATOM 826 C CA . PHE A 1 103 ? 150.043 -3.774 2.898 1.00 14.50 103 PHE L CA 1
ATOM 827 C C . PHE A 1 103 ? 150.790 -2.781 3.778 1.00 16.00 103 PHE L C 1
ATOM 828 O O . PHE A 1 103 ? 151.289 -3.128 4.864 1.00 16.08 103 PHE L O 1
ATOM 836 N N . GLY A 1 104 ? 150.804 -1.527 3.353 1.00 16.31 104 GLY L N 1
ATOM 837 C CA . GLY A 1 104 ? 151.181 -0.418 4.228 1.00 15.82 104 GLY L CA 1
ATOM 838 C C . GLY A 1 104 ? 150.152 -0.215 5.328 1.00 16.44 104 GLY L C 1
ATOM 839 O O . GLY A 1 104 ? 149.061 -0.794 5.303 1.00 17.36 104 GLY L O 1
ATOM 840 N N . GLY A 1 105 ? 150.490 0.608 6.303 1.00 18.16 105 GLY L N 1
ATOM 841 C CA . GLY A 1 105 ? 149.622 0.803 7.455 1.00 19.31 105 GLY L CA 1
ATOM 842 C C . GLY A 1 105 ? 148.517 1.821 7.236 1.00 19.18 105 GLY L C 1
ATOM 843 O O . GLY A 1 105 ? 147.671 2.010 8.103 1.00 21.14 105 GLY L O 1
ATOM 844 N N . GLY A 1 106 ? 148.550 2.514 6.103 1.00 16.75 106 GLY L N 1
ATOM 845 C CA . GLY A 1 106 ? 147.495 3.442 5.743 1.00 17.40 106 GLY L CA 1
ATOM 846 C C . GLY A 1 106 ? 147.833 4.889 6.053 1.00 18.87 106 GLY L C 1
ATOM 847 O O . GLY A 1 106 ? 148.613 5.187 6.974 1.00 21.02 106 GLY L O 1
ATOM 848 N N . THR A 1 107 ? 147.244 5.766 5.245 1.00 17.60 107 THR L N 1
ATOM 849 C CA . THR A 1 107 ? 147.307 7.213 5.397 1.00 19.66 107 THR L CA 1
ATOM 850 C C . THR A 1 107 ? 145.906 7.741 5.246 1.00 19.30 107 THR L C 1
ATOM 851 O O . THR A 1 107 ? 145.273 7.560 4.196 1.00 19.35 107 THR L O 1
ATOM 855 N N . LYS A 1 108 ? 145.427 8.400 6.285 1.00 20.17 108 LYS L N 1
ATOM 856 C CA . LYS A 1 108 ? 144.087 8.966 6.302 1.00 24.26 108 LYS L CA 1
ATOM 857 C C . LYS A 1 108 ? 144.091 10.343 5.637 1.00 22.28 108 LYS L C 1
ATOM 858 O O . LYS A 1 108 ? 144.697 11.293 6.157 1.00 25.80 108 LYS L O 1
ATOM 864 N N . LEU A 1 109 ? 143.425 10.455 4.490 1.00 20.55 109 LEU L N 1
ATOM 865 C CA . LEU A 1 109 ? 143.212 11.762 3.849 1.00 20.67 109 LEU L CA 1
ATOM 866 C C . LEU A 1 109 ? 141.947 12.383 4.437 1.00 24.37 109 LEU L C 1
ATOM 867 O O . LEU A 1 109 ? 140.843 11.841 4.286 1.00 21.16 109 LEU L O 1
ATOM 872 N N . GLU A 1 110 ? 142.109 13.500 5.134 1.00 23.10 110 GLU L N 1
ATOM 873 C CA . GLU A 1 110 ? 141.003 14.105 5.843 1.00 26.20 110 GLU L CA 1
ATOM 874 C C . GLU A 1 110 ? 140.805 15.572 5.444 1.00 24.47 110 GLU L C 1
ATOM 875 O O . GLU A 1 110 ? 141.730 16.255 5.031 1.00 22.74 110 GLU L O 1
ATOM 881 N N . ILE A 1 111 ? 139.581 16.045 5.572 1.00 21.52 111 ILE L N 1
ATOM 882 C CA . ILE A 1 111 ? 139.276 17.397 5.146 1.00 23.39 111 ILE L CA 1
ATOM 883 C C . ILE A 1 111 ? 139.576 18.375 6.293 1.00 24.82 111 ILE L C 1
ATOM 884 O O . ILE A 1 111 ? 139.257 18.118 7.470 1.00 23.60 111 ILE L O 1
ATOM 889 N N . LYS A 1 112 ? 140.232 19.482 5.944 1.00 24.07 112 LYS L N 1
ATOM 890 C CA . LYS A 1 112 ? 140.413 20.588 6.881 1.00 25.96 112 LYS L CA 1
ATOM 891 C C . LYS A 1 112 ? 139.134 21.377 7.083 1.00 26.62 112 LYS L C 1
ATOM 892 O O . LYS A 1 112 ? 138.259 21.431 6.219 1.00 28.91 112 LYS L O 1
ATOM 898 N N . ARG A 1 113 ? 139.052 22.000 8.244 1.00 23.28 113 ARG L N 1
ATOM 899 C CA . ARG A 1 113 ? 138.041 22.992 8.511 1.00 23.60 113 ARG L CA 1
ATOM 900 C C . ARG A 1 113 ? 138.621 23.893 9.574 1.00 24.33 113 ARG L C 1
ATOM 901 O O . ARG A 1 113 ? 139.730 23.641 10.065 1.00 22.59 113 ARG L O 1
ATOM 909 N N . ALA A 1 114 ? 137.877 24.933 9.942 1.00 24.92 114 ALA L N 1
ATOM 910 C CA . ALA A 1 114 ? 138.320 25.835 10.997 1.00 26.73 114 ALA L CA 1
ATOM 911 C C . ALA A 1 114 ? 138.433 25.108 12.331 1.00 24.30 114 ALA L C 1
ATOM 912 O O . ALA A 1 114 ? 137.663 24.180 12.625 1.00 26.64 114 ALA L O 1
ATOM 914 N N . ASP A 1 115 ? 139.392 25.523 13.144 1.00 26.10 115 ASP L N 1
ATOM 915 C CA . ASP A 1 115 ? 139.526 24.976 14.487 1.00 28.12 115 ASP L CA 1
ATOM 916 C C . ASP A 1 115 ? 138.230 25.157 15.250 1.00 27.48 115 ASP L C 1
ATOM 917 O O . ASP A 1 115 ? 137.557 26.182 15.110 1.00 29.57 115 ASP L O 1
ATOM 922 N N . ALA A 1 116 ? 137.887 24.158 16.058 1.00 25.77 116 ALA L N 1
ATOM 923 C CA . ALA A 1 116 ? 136.651 24.178 16.842 1.00 24.86 116 ALA L CA 1
ATOM 924 C C . ALA A 1 116 ? 136.909 23.512 18.184 1.00 23.25 116 ALA L C 1
ATOM 925 O O . ALA A 1 116 ? 137.417 22.400 18.223 1.00 21.06 116 ALA L O 1
ATOM 927 N N . ALA A 1 117 ? 136.583 24.206 19.275 1.00 24.19 117 ALA L N 1
ATOM 928 C CA . ALA A 1 117 ? 136.794 23.691 20.625 1.00 26.19 117 ALA L CA 1
ATOM 929 C C . ALA A 1 117 ? 135.711 22.655 20.932 1.00 24.16 117 ALA L C 1
ATOM 930 O O . ALA A 1 117 ? 134.596 22.788 20.456 1.00 24.31 117 ALA L O 1
ATOM 932 N N . PRO A 1 118 ? 136.031 21.619 21.715 1.00 23.67 118 PRO L N 1
ATOM 933 C CA . PRO A 1 118 ? 134.972 20.651 21.983 1.00 24.87 118 PRO L CA 1
ATOM 934 C C . PRO A 1 118 ? 133.889 21.211 22.919 1.00 26.06 118 PRO L C 1
ATOM 935 O O . PRO A 1 118 ? 134.177 22.083 23.749 1.00 26.03 118 PRO L O 1
ATOM 939 N N . THR A 1 119 ? 132.657 20.733 22.756 1.00 24.36 119 THR L N 1
ATOM 940 C CA . THR A 1 119 ? 131.627 20.925 23.769 1.00 25.34 119 THR L CA 1
ATOM 941 C C . THR A 1 119 ? 131.684 19.740 24.714 1.00 24.00 119 THR L C 1
ATOM 942 O O . THR A 1 119 ? 131.458 18.595 24.309 1.00 20.44 119 THR L O 1
ATOM 946 N N . VAL A 1 120 ? 131.991 20.035 25.971 1.00 21.16 120 VAL L N 1
ATOM 947 C CA . VAL A 1 120 ? 132.229 19.018 26.965 1.00 19.37 120 VAL L CA 1
ATOM 948 C C . VAL A 1 120 ? 131.023 18.926 27.914 1.00 17.04 120 VAL L C 1
ATOM 949 O O . VAL A 1 120 ? 130.552 19.929 28.431 1.00 20.82 120 VAL L O 1
ATOM 953 N N . SER A 1 121 ? 130.534 17.712 28.106 1.00 17.59 121 SER L N 1
ATOM 954 C CA . SER A 1 121 ? 129.404 17.402 28.994 1.00 18.04 121 SER L CA 1
ATOM 955 C C . SER A 1 121 ? 129.758 16.204 29.876 1.00 18.15 121 SER L C 1
ATOM 956 O O . SER A 1 121 ? 130.259 15.191 29.392 1.00 18.05 121 SER L O 1
ATOM 959 N N . ILE A 1 122 ? 129.504 16.317 31.174 1.00 18.61 122 ILE L N 1
ATOM 960 C CA . ILE A 1 122 ? 129.772 15.225 32.103 1.00 17.45 122 ILE L CA 1
ATOM 961 C C . ILE A 1 122 ? 128.446 14.744 32.680 1.00 17.50 122 ILE L C 1
ATOM 962 O O . ILE A 1 122 ? 127.557 15.547 32.966 1.00 19.39 122 ILE L O 1
ATOM 967 N N . PHE A 1 123 ? 128.332 13.430 32.841 1.00 17.53 123 PHE L N 1
ATOM 968 C CA . PHE A 1 123 ? 127.106 12.754 33.286 1.00 19.58 123 PHE L CA 1
ATOM 969 C C . PHE A 1 123 ? 127.406 11.818 34.444 1.00 19.84 123 PHE L C 1
ATOM 970 O O . PHE A 1 123 ? 128.169 10.854 34.283 1.00 20.27 123 PHE L O 1
ATOM 978 N N . PRO A 1 124 ? 126.803 12.094 35.618 1.00 20.83 124 PRO L N 1
ATOM 979 C CA . PRO A 1 124 ? 126.880 11.158 36.729 1.00 22.58 124 PRO L CA 1
ATOM 980 C C . PRO A 1 124 ? 126.179 9.837 36.400 1.00 20.86 124 PRO L C 1
ATOM 981 O O . PRO A 1 124 ? 125.306 9.820 35.529 1.00 21.37 124 PRO L O 1
ATOM 985 N N . PRO A 1 125 ? 126.557 8.738 37.085 1.00 19.64 125 PRO L N 1
ATOM 986 C CA . PRO A 1 125 ? 125.807 7.494 36.959 1.00 23.90 125 PRO L CA 1
ATOM 987 C C . PRO A 1 125 ? 124.342 7.686 37.251 1.00 23.45 125 PRO L C 1
ATOM 988 O O . PRO A 1 125 ? 124.000 8.424 38.160 1.00 23.27 125 PRO L O 1
ATOM 992 N N . SER A 1 126 ? 123.487 7.017 36.488 1.00 25.96 126 SER L N 1
ATOM 993 C CA . SER A 1 126 ? 122.048 7.051 36.740 1.00 26.46 126 SER L CA 1
ATOM 994 C C . SER A 1 126 ? 121.677 6.294 38.017 1.00 27.15 126 SER L C 1
ATOM 995 O O . SER A 1 126 ? 122.363 5.342 38.442 1.00 24.10 126 SER L O 1
ATOM 998 N N . SER A 1 127 ? 120.581 6.696 38.640 1.00 28.65 127 SER L N 1
ATOM 999 C CA . SER A 1 127 ? 120.128 5.965 39.828 1.00 31.48 127 SER L CA 1
ATOM 1000 C C . SER A 1 127 ? 119.927 4.485 39.481 1.00 30.43 127 SER L C 1
ATOM 1001 O O . SER A 1 127 ? 120.251 3.614 40.279 1.00 30.01 127 SER L O 1
ATOM 1004 N N . GLU A 1 128 ? 119.436 4.214 38.269 1.00 30.07 128 GLU L N 1
ATOM 1005 C CA . GLU A 1 128 ? 119.231 2.848 37.797 1.00 32.89 128 GLU L CA 1
ATOM 1006 C C . GLU A 1 128 ? 120.509 2.018 37.843 1.00 27.72 128 GLU L C 1
ATOM 1007 O O . GLU A 1 128 ? 120.493 0.874 38.274 1.00 32.83 128 GLU L O 1
ATOM 1013 N N . GLN A 1 129 ? 121.619 2.572 37.382 1.00 27.27 129 GLN L N 1
ATOM 1014 C CA . GLN A 1 129 ? 122.881 1.830 37.419 1.00 27.26 129 GLN L CA 1
ATOM 1015 C C . GLN A 1 129 ? 123.428 1.610 38.836 1.00 27.82 129 GLN L C 1
ATOM 1016 O O . GLN A 1 129 ? 124.063 0.580 39.128 1.00 28.61 129 GLN L O 1
ATOM 1022 N N . LEU A 1 130 ? 123.213 2.582 39.714 1.00 28.11 130 LEU L N 1
ATOM 1023 C CA . LEU A 1 130 ? 123.685 2.448 41.094 1.00 33.95 130 LEU L CA 1
ATOM 1024 C C . LEU A 1 130 ? 122.943 1.327 41.830 1.00 39.57 130 LEU L C 1
ATOM 1025 O O . LEU A 1 130 ? 123.502 0.664 42.692 1.00 39.67 130 LEU L O 1
ATOM 1030 N N . THR A 1 131 ? 121.694 1.103 41.448 1.00 40.65 131 THR L N 1
ATOM 1031 C CA . THR A 1 131 ? 120.905 -0.023 41.938 1.00 46.13 131 THR L CA 1
ATOM 1032 C C . THR A 1 131 ? 121.601 -1.373 41.781 1.00 51.25 131 THR L C 1
ATOM 1033 O O . THR A 1 131 ? 121.543 -2.206 42.680 1.00 53.91 131 THR L O 1
ATOM 1037 N N . SER A 1 132 ? 122.256 -1.584 40.644 1.00 56.72 132 SER L N 1
ATOM 1038 C CA . SER A 1 132 ? 122.828 -2.891 40.310 1.00 56.43 132 SER L CA 1
ATOM 1039 C C . SER A 1 132 ? 124.303 -3.051 40.696 1.00 54.82 132 SER L C 1
ATOM 1040 O O . SER A 1 132 ? 124.898 -4.092 40.417 1.00 62.66 132 SER L O 1
ATOM 1043 N N . GLY A 1 133 ? 124.891 -2.035 41.329 1.00 50.40 133 GLY L N 1
ATOM 1044 C CA . GLY A 1 133 ? 126.269 -2.126 41.847 1.00 47.79 133 GLY L CA 1
ATOM 1045 C C . GLY A 1 133 ? 127.393 -1.652 40.932 1.00 48.62 133 GLY L C 1
ATOM 1046 O O . GLY A 1 133 ? 128.575 -1.844 41.242 1.00 46.42 133 GLY L O 1
ATOM 1047 N N . GLY A 1 134 ? 127.033 -1.042 39.805 1.00 46.89 134 GLY L N 1
ATOM 1048 C CA . GLY A 1 134 ? 128.006 -0.429 38.891 1.00 38.90 134 GLY L CA 1
ATOM 1049 C C . GLY A 1 134 ? 127.862 1.079 38.904 1.00 35.94 134 GLY L C 1
ATOM 1050 O O . GLY A 1 134 ? 126.835 1.616 39.340 1.00 39.36 134 GLY L O 1
ATOM 1051 N N . ALA A 1 135 ? 128.897 1.776 38.443 1.00 26.83 135 ALA L N 1
ATOM 1052 C CA . ALA A 1 135 ? 128.836 3.236 38.331 1.00 27.79 135 ALA L CA 1
ATOM 1053 C C . ALA A 1 135 ? 129.765 3.721 37.223 1.00 29.13 135 ALA L C 1
ATOM 1054 O O . ALA A 1 135 ? 130.986 3.720 37.380 1.00 30.85 135 ALA L O 1
ATOM 1056 N N . SER A 1 136 ? 129.165 4.133 36.112 1.00 21.04 136 SER L N 1
ATOM 1057 C CA . SER A 1 136 ? 129.897 4.600 34.956 1.00 22.68 136 SER L CA 1
ATOM 1058 C C . SER A 1 136 ? 129.647 6.087 34.883 1.00 21.71 136 SER L C 1
ATOM 1059 O O . SER A 1 136 ? 128.506 6.514 34.872 1.00 26.49 136 SER L O 1
ATOM 1062 N N . VAL A 1 137 ? 130.729 6.858 34.854 1.00 17.64 137 VAL L N 1
ATOM 1063 C CA . VAL A 1 137 ? 130.689 8.292 34.657 1.00 18.74 137 VAL L CA 1
ATOM 1064 C C . VAL A 1 137 ? 131.065 8.530 33.183 1.00 18.98 137 VAL L C 1
ATOM 1065 O O . VAL A 1 137 ? 132.025 7.946 32.676 1.00 19.41 137 VAL L O 1
ATOM 1069 N N . VAL A 1 138 ? 130.267 9.328 32.490 1.00 18.73 138 VAL L N 1
ATOM 1070 C CA . VAL A 1 138 ? 130.452 9.537 31.050 1.00 17.60 138 VAL L CA 1
ATOM 1071 C C . VAL A 1 138 ? 130.766 10.984 30.745 1.00 16.82 138 VAL L C 1
ATOM 1072 O O . VAL A 1 138 ? 130.159 11.893 31.283 1.00 18.52 138 VAL L O 1
ATOM 1076 N N . CYS A 1 139 ? 131.725 11.196 29.858 1.00 16.64 139 CYS L N 1
ATOM 1077 C CA . CYS A 1 139 ? 132.044 12.516 29.404 1.00 17.01 139 CYS L CA 1
ATOM 1078 C C . CYS A 1 139 ? 131.925 12.477 27.875 1.00 16.15 139 CYS L C 1
ATOM 1079 O O . CYS A 1 139 ? 132.449 11.557 27.263 1.00 17.62 139 CYS L O 1
ATOM 1082 N N . PHE A 1 140 ? 131.208 13.435 27.288 1.00 14.69 140 PHE L N 1
ATOM 1083 C CA . PHE A 1 140 ? 131.189 13.628 25.829 1.00 15.87 140 PHE L CA 1
ATOM 1084 C C . PHE A 1 140 ? 132.031 14.842 25.470 1.00 19.21 140 PHE L C 1
ATOM 1085 O O . PHE A 1 140 ? 131.913 15.902 26.079 1.00 19.08 140 PHE L O 1
ATOM 1093 N N . LEU A 1 141 ? 132.890 14.681 24.468 1.00 19.54 141 LEU L N 1
ATOM 1094 C CA . LEU A 1 141 ? 133.633 15.805 23.922 1.00 18.88 141 LEU L CA 1
ATOM 1095 C C . LEU A 1 141 ? 133.217 15.915 22.475 1.00 18.18 141 LEU L C 1
ATOM 1096 O O . LEU A 1 141 ? 133.692 15.165 21.608 1.00 21.47 141 LEU L O 1
ATOM 1101 N N . ASN A 1 142 ? 132.295 16.828 22.204 1.00 17.50 142 ASN L N 1
ATOM 1102 C CA . ASN A 1 142 ? 131.619 16.836 20.897 1.00 20.46 142 ASN L CA 1
ATOM 1103 C C . ASN A 1 142 ? 132.046 17.965 19.964 1.00 21.10 142 ASN L C 1
ATOM 1104 O O . ASN A 1 142 ? 132.298 19.083 20.410 1.00 19.90 142 ASN L O 1
ATOM 1109 N N . ASN A 1 143 ? 132.162 17.621 18.677 1.00 19.52 143 ASN L N 1
ATOM 1110 C CA . ASN A 1 143 ? 132.255 18.569 17.582 1.00 21.33 143 ASN L CA 1
ATOM 1111 C C . ASN A 1 143 ? 133.486 19.469 17.656 1.00 22.67 143 ASN L C 1
ATOM 1112 O O . ASN A 1 143 ? 133.376 20.694 17.668 1.00 22.28 143 ASN L O 1
ATOM 1117 N N . PHE A 1 144 ? 134.657 18.843 17.684 1.00 19.68 144 PHE L N 1
ATOM 1118 C CA . PHE A 1 144 ? 135.917 19.574 17.768 1.00 19.53 144 PHE L CA 1
ATOM 1119 C C . PHE A 1 144 ? 136.760 19.306 16.525 1.00 20.13 144 PHE L C 1
ATOM 1120 O O . PHE A 1 144 ? 136.573 18.300 15.807 1.00 20.17 144 PHE L O 1
ATOM 1128 N N . TYR A 1 145 ? 137.705 20.210 16.293 1.00 21.31 145 TYR L N 1
ATOM 1129 C CA . TYR A 1 145 ? 138.670 20.084 15.180 1.00 20.00 145 TYR L CA 1
ATOM 1130 C C . TYR A 1 145 ? 139.885 20.907 15.568 1.00 21.41 145 TYR L C 1
ATOM 1131 O O . TYR A 1 145 ? 139.716 22.007 16.047 1.00 22.96 145 TYR L O 1
ATOM 1140 N N . PRO A 1 146 ? 141.111 20.389 15.375 1.00 22.15 146 PRO L N 1
ATOM 1141 C CA . PRO A 1 146 ? 141.552 19.111 14.817 1.00 21.69 146 PRO L CA 1
ATOM 1142 C C . PRO A 1 146 ? 141.328 17.947 15.774 1.00 22.47 146 PRO L C 1
ATOM 1143 O O . PRO A 1 146 ? 140.873 18.145 16.906 1.00 24.59 146 PRO L O 1
ATOM 1147 N N . LYS A 1 147 ? 141.653 16.748 15.313 1.00 24.51 147 LYS L N 1
ATOM 1148 C CA . LYS A 1 147 ? 141.308 15.524 16.019 1.00 28.31 147 LYS L CA 1
ATOM 1149 C C . LYS A 1 147 ? 142.110 15.306 17.283 1.00 29.40 147 LYS L C 1
ATOM 1150 O O . LYS A 1 147 ? 141.677 14.567 18.148 1.00 30.50 147 LYS L O 1
ATOM 1156 N N . ASP A 1 148 ? 143.280 15.934 17.369 1.00 31.23 148 ASP L N 1
ATOM 1157 C CA . ASP A 1 148 ? 144.181 15.758 18.507 1.00 32.81 148 ASP L CA 1
ATOM 1158 C C . ASP A 1 148 ? 143.547 16.333 19.772 1.00 28.88 148 ASP L C 1
ATOM 1159 O O . ASP A 1 148 ? 143.258 17.525 19.851 1.00 26.86 148 ASP L O 1
ATOM 1164 N N . ILE A 1 149 ? 143.332 15.476 20.756 1.00 27.49 149 ILE L N 1
ATOM 1165 C CA . ILE A 1 149 ? 142.747 15.900 22.023 1.00 25.77 149 ILE L CA 1
ATOM 1166 C C . ILE A 1 149 ? 143.254 15.006 23.146 1.00 24.44 149 ILE L C 1
ATOM 1167 O O . ILE A 1 149 ? 143.552 13.836 22.927 1.00 26.75 149 ILE L O 1
ATOM 1172 N N . ASN A 1 150 ? 143.365 15.561 24.343 1.00 25.14 150 ASN L N 1
ATOM 1173 C CA . ASN A 1 150 ? 143.660 14.746 25.518 1.00 27.93 150 ASN L CA 1
ATOM 1174 C C . ASN A 1 150 ? 142.532 14.846 26.538 1.00 25.87 150 ASN L C 1
ATOM 1175 O O . ASN A 1 150 ? 142.027 15.942 26.804 1.00 28.54 150 ASN L O 1
ATOM 1180 N N . VAL A 1 151 ? 142.149 13.709 27.115 1.00 23.06 151 VAL L N 1
ATOM 1181 C CA . VAL A 1 151 ? 141.119 13.696 28.141 1.00 23.22 151 VAL L CA 1
ATOM 1182 C C . VAL A 1 151 ? 141.674 13.109 29.422 1.00 22.24 151 VAL L C 1
ATOM 1183 O O . VAL A 1 151 ? 142.296 12.034 29.399 1.00 23.18 151 VAL L O 1
ATOM 1187 N N A LYS A 1 152 ? 141.420 13.794 30.534 0.50 21.13 152 LYS L N 1
ATOM 1188 N N B LYS A 1 152 ? 141.475 13.826 30.530 0.50 21.10 152 LYS L N 1
ATOM 1189 C CA A LYS A 1 152 ? 141.874 13.351 31.841 0.50 22.72 152 LYS L CA 1
ATOM 1190 C CA B LYS A 1 152 ? 141.864 13.352 31.855 0.50 22.61 152 LYS L CA 1
ATOM 1191 C C A LYS A 1 152 ? 140.696 13.288 32.797 0.50 21.27 152 LYS L C 1
ATOM 1192 C C B LYS A 1 152 ? 140.641 13.253 32.742 0.50 20.88 152 LYS L C 1
ATOM 1193 O O A LYS A 1 152 ? 139.908 14.233 32.889 0.50 22.67 152 LYS L O 1
ATOM 1194 O O B LYS A 1 152 ? 139.769 14.126 32.725 0.50 20.79 152 LYS L O 1
ATOM 1205 N N . TRP A 1 153 ? 140.568 12.165 33.491 1.00 19.76 153 TRP L N 1
ATOM 1206 C CA . TRP A 1 153 ? 139.593 12.038 34.577 1.00 18.86 153 TRP L CA 1
ATOM 1207 C C . TRP A 1 153 ? 140.282 12.329 35.883 1.00 20.47 153 TRP L C 1
ATOM 1208 O O . TRP A 1 153 ? 141.394 11.850 36.106 1.00 17.48 153 TRP L O 1
ATOM 1219 N N . LYS A 1 154 ? 139.591 13.061 36.758 1.00 19.31 154 LYS L N 1
ATOM 1220 C CA . LYS A 1 154 ? 140.044 13.260 38.114 1.00 18.80 154 LYS L CA 1
ATOM 1221 C C . LYS A 1 154 ? 138.923 12.940 39.097 1.00 20.48 154 LYS L C 1
ATOM 1222 O O . LYS A 1 154 ? 137.757 13.339 38.887 1.00 20.32 154 LYS L O 1
ATOM 1228 N N . ILE A 1 155 ? 139.295 12.244 40.168 1.00 19.42 155 ILE L N 1
ATOM 1229 C CA . ILE A 1 155 ? 138.396 11.838 41.247 1.00 19.50 155 ILE L CA 1
ATOM 1230 C C . ILE A 1 155 ? 138.948 12.467 42.522 1.00 21.04 155 ILE L C 1
ATOM 1231 O O . ILE A 1 155 ? 140.071 12.168 42.912 1.00 20.22 155 ILE L O 1
ATOM 1236 N N . ASP A 1 156 ? 138.171 13.360 43.134 1.00 20.32 156 ASP L N 1
ATOM 1237 C CA . ASP A 1 156 ? 138.651 14.180 44.257 1.00 18.99 156 ASP L CA 1
ATOM 1238 C C . ASP A 1 156 ? 139.985 14.903 43.947 1.00 20.00 156 ASP L C 1
ATOM 1239 O O . ASP A 1 156 ? 140.880 15.000 44.789 1.00 22.59 156 ASP L O 1
ATOM 1244 N N . GLY A 1 157 ? 140.108 15.406 42.721 1.00 19.94 157 GLY L N 1
ATOM 1245 C CA . GLY A 1 157 ? 141.260 16.193 42.314 1.00 18.73 157 GLY L CA 1
ATOM 1246 C C . GLY A 1 157 ? 142.484 15.398 41.860 1.00 18.49 157 GLY L C 1
ATOM 1247 O O . GLY A 1 157 ? 143.460 15.980 41.411 1.00 22.30 157 GLY L O 1
ATOM 1248 N N . SER A 1 158 ? 142.437 14.077 41.968 1.00 19.29 158 SER L N 1
ATOM 1249 C CA . SER A 1 158 ? 143.534 13.211 41.547 1.00 19.61 158 SER L CA 1
ATOM 1250 C C . SER A 1 158 ? 143.228 12.447 40.248 1.00 20.47 158 SER L C 1
ATOM 1251 O O . SER A 1 158 ? 142.164 11.883 40.091 1.00 20.05 158 SER L O 1
ATOM 1254 N N . GLU A 1 159 ? 144.199 12.397 39.345 1.00 19.67 159 GLU L N 1
ATOM 1255 C CA . GLU A 1 159 ? 143.993 11.709 38.081 1.00 22.09 159 GLU L CA 1
ATOM 1256 C C . GLU A 1 159 ? 143.740 10.210 38.255 1.00 21.31 159 GLU L C 1
ATOM 1257 O O . GLU A 1 159 ? 144.421 9.541 39.022 1.00 23.83 159 GLU L O 1
ATOM 1263 N N . ARG A 1 160 ? 142.757 9.702 37.521 1.00 21.48 160 ARG L N 1
ATOM 1264 C CA . ARG A 1 160 ? 142.480 8.273 37.447 1.00 26.63 160 ARG L CA 1
ATOM 1265 C C . ARG A 1 160 ? 142.718 7.799 36.013 1.00 28.62 160 ARG L C 1
ATOM 1266 O O . ARG A 1 160 ? 142.155 8.376 35.077 1.00 25.07 160 ARG L O 1
ATOM 1274 N N . GLN A 1 161 ? 143.543 6.766 35.843 1.00 29.86 161 GLN L N 1
ATOM 1275 C CA . GLN A 1 161 ? 143.817 6.198 34.501 1.00 35.60 161 GLN L CA 1
ATOM 1276 C C . GLN A 1 161 ? 143.324 4.764 34.230 1.00 41.56 161 GLN L C 1
ATOM 1277 O O . GLN A 1 161 ? 143.190 4.385 33.068 1.00 52.16 161 GLN L O 1
ATOM 1283 N N . ASN A 1 162 ? 143.049 3.967 35.262 1.00 49.90 162 ASN L N 1
ATOM 1284 C CA . ASN A 1 162 ? 142.454 2.626 35.036 1.00 45.98 162 ASN L CA 1
ATOM 1285 C C . ASN A 1 162 ? 140.904 2.636 35.068 1.00 36.35 162 ASN L C 1
ATOM 1286 O O . ASN A 1 162 ? 140.293 3.412 35.796 1.00 41.10 162 ASN L O 1
ATOM 1291 N N . GLY A 1 163 ? 140.283 1.792 34.246 1.00 29.88 163 GLY L N 1
ATOM 1292 C CA . GLY A 1 163 ? 138.825 1.759 34.111 1.00 25.11 163 GLY L CA 1
ATOM 1293 C C . GLY A 1 163 ? 138.263 2.835 33.181 1.00 26.16 163 GLY L C 1
ATOM 1294 O O . GLY A 1 163 ? 137.070 3.149 33.242 1.00 23.59 163 GLY L O 1
ATOM 1295 N N . VAL A 1 164 ? 139.107 3.398 32.313 1.00 24.06 164 VAL L N 1
ATOM 1296 C CA . VAL A 1 164 ? 138.677 4.435 31.376 1.00 22.09 164 VAL L CA 1
ATOM 1297 C C . VAL A 1 164 ? 138.664 3.862 29.972 1.00 26.55 164 VAL L C 1
ATOM 1298 O O . VAL A 1 164 ? 139.666 3.286 29.533 1.00 28.09 164 VAL L O 1
ATOM 1302 N N . LEU A 1 165 ? 137.547 4.032 29.272 1.00 24.13 165 LEU L N 1
ATOM 1303 C CA . LEU A 1 165 ? 137.448 3.617 27.877 1.00 23.55 165 LEU L CA 1
ATOM 1304 C C . LEU A 1 165 ? 136.947 4.745 27.004 1.00 21.64 165 LEU L C 1
ATOM 1305 O O . LEU A 1 165 ? 135.956 5.387 27.319 1.00 23.65 165 LEU L O 1
ATOM 1310 N N . ASN A 1 166 ? 137.643 4.958 25.887 1.00 21.02 166 ASN L N 1
ATOM 1311 C CA . ASN A 1 166 ? 137.374 6.046 24.978 1.00 20.26 166 ASN L CA 1
ATOM 1312 C C . ASN A 1 166 ? 136.904 5.501 23.636 1.00 19.81 166 ASN L C 1
ATOM 1313 O O . ASN A 1 166 ? 137.272 4.415 23.259 1.00 21.04 166 ASN L O 1
ATOM 1318 N N . SER A 1 167 ? 136.074 6.275 22.951 1.00 17.75 167 SER L N 1
ATOM 1319 C CA . SER A 1 167 ? 135.547 5.910 21.649 1.00 19.79 167 SER L CA 1
ATOM 1320 C C . SER A 1 167 ? 135.418 7.162 20.785 1.00 21.28 167 SER L C 1
ATOM 1321 O O . SER A 1 167 ? 135.021 8.194 21.265 1.00 18.27 167 SER L O 1
ATOM 1324 N N . TRP A 1 168 ? 135.751 7.068 19.497 1.00 22.39 168 TRP L N 1
ATOM 1325 C CA . TRP A 1 168 ? 135.802 8.242 18.630 1.00 25.02 168 TRP L CA 1
ATOM 1326 C C . TRP A 1 168 ? 134.890 8.036 17.447 1.00 22.23 168 TRP L C 1
ATOM 1327 O O . TRP A 1 168 ? 134.842 6.954 16.907 1.00 24.01 168 TRP L O 1
ATOM 1338 N N . THR A 1 169 ? 134.164 9.060 17.042 1.00 20.16 169 THR L N 1
ATOM 1339 C CA . THR A 1 169 ? 133.499 9.021 15.749 1.00 23.68 169 THR L CA 1
ATOM 1340 C C . THR A 1 169 ? 134.485 9.291 14.618 1.00 26.91 169 THR L C 1
ATOM 1341 O O . THR A 1 169 ? 135.580 9.807 14.841 1.00 25.85 169 THR L O 1
ATOM 1345 N N . ASP A 1 170 ? 134.077 8.921 13.409 1.00 26.22 170 ASP L N 1
ATOM 1346 C CA . ASP A 1 170 ? 134.749 9.350 12.193 1.00 27.35 170 ASP L CA 1
ATOM 1347 C C . ASP A 1 170 ? 134.447 10.825 11.986 1.00 26.58 170 ASP L C 1
ATOM 1348 O O . ASP A 1 170 ? 133.463 11.350 12.518 1.00 26.98 170 ASP L O 1
ATOM 1353 N N . GLN A 1 171 ? 135.265 11.479 11.169 1.00 23.56 171 GLN L N 1
ATOM 1354 C CA . GLN A 1 171 ? 135.020 12.849 10.815 1.00 22.73 171 GLN L CA 1
ATOM 1355 C C . GLN A 1 171 ? 133.603 12.984 10.242 1.00 23.76 171 GLN L C 1
ATOM 1356 O O . GLN A 1 171 ? 133.209 12.215 9.366 1.00 28.45 171 GLN L O 1
ATOM 1362 N N . ASP A 1 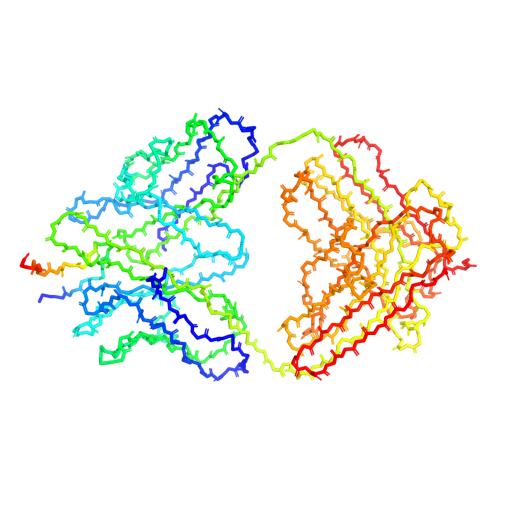172 ? 132.846 13.954 10.749 1.00 24.84 172 ASP L N 1
ATOM 1363 C CA . ASP A 1 172 ? 131.453 14.161 10.360 1.00 31.09 172 ASP L CA 1
ATOM 1364 C C . ASP A 1 172 ? 131.344 14.580 8.902 1.00 33.74 172 ASP L C 1
ATOM 1365 O O . ASP A 1 172 ? 132.024 15.495 8.487 1.00 32.01 172 ASP L O 1
ATOM 1370 N N . SER A 1 173 ? 130.464 13.940 8.140 1.00 40.95 173 SER L N 1
ATOM 1371 C CA . SER A 1 173 ? 130.347 14.237 6.706 1.00 42.84 173 SER L CA 1
ATOM 1372 C C . SER A 1 173 ? 129.730 15.616 6.406 1.00 44.66 173 SER L C 1
ATOM 1373 O O . SER A 1 173 ? 129.898 16.146 5.302 1.00 51.01 173 SER L O 1
ATOM 1376 N N . LYS A 1 174 ? 129.042 16.199 7.386 1.00 38.81 174 LYS L N 1
ATOM 1377 C CA . LYS A 1 174 ? 128.394 17.500 7.222 1.00 41.55 174 LYS L CA 1
ATOM 1378 C C . LYS A 1 174 ? 129.292 18.658 7.670 1.00 37.98 174 LYS L C 1
ATOM 1379 O O . LYS A 1 174 ? 129.543 19.570 6.894 1.00 39.68 174 LYS L O 1
ATOM 1385 N N . ASP A 1 175 ? 129.781 18.627 8.909 1.00 32.06 175 ASP L N 1
ATOM 1386 C CA . ASP A 1 175 ? 130.591 19.737 9.440 1.00 30.97 175 ASP L CA 1
ATOM 1387 C C . ASP A 1 175 ? 132.092 19.426 9.669 1.00 26.41 175 ASP L C 1
ATOM 1388 O O . ASP A 1 175 ? 132.842 20.291 10.144 1.00 26.55 175 ASP L O 1
ATOM 1393 N N . SER A 1 176 ? 132.519 18.208 9.342 1.00 24.23 176 SER L N 1
ATOM 1394 C CA . SER A 1 176 ? 133.944 17.835 9.358 1.00 23.68 176 SER L CA 1
ATOM 1395 C C . SER A 1 176 ? 134.583 17.885 10.748 1.00 22.27 176 SER L C 1
ATOM 1396 O O . SER A 1 176 ? 135.808 17.973 10.879 1.00 20.50 176 SER L O 1
ATOM 1399 N N . THR A 1 177 ? 133.756 17.823 11.788 1.00 21.24 177 THR L N 1
ATOM 1400 C CA . THR A 1 177 ? 134.271 17.760 13.142 1.00 21.55 177 THR L CA 1
ATOM 1401 C C . THR A 1 177 ? 134.402 16.317 13.583 1.00 19.27 177 THR L C 1
ATOM 1402 O O . THR A 1 177 ? 133.871 15.377 12.935 1.00 20.86 177 THR L O 1
ATOM 1406 N N . TYR A 1 178 ? 135.130 16.159 14.677 1.00 19.90 178 TYR L N 1
ATOM 1407 C CA . TYR A 1 178 ? 135.256 14.912 15.407 1.00 19.22 178 TYR L CA 1
ATOM 1408 C C . TYR A 1 178 ? 134.478 14.991 16.727 1.00 19.95 178 TYR L C 1
ATOM 1409 O O . TYR A 1 178 ? 134.194 16.088 17.260 1.00 16.78 178 TYR L O 1
ATOM 1418 N N . SER A 1 179 ? 134.111 13.827 17.235 1.00 18.18 179 SER L N 1
ATOM 1419 C CA . SER A 1 179 ? 133.533 13.710 18.586 1.00 18.10 179 SER L CA 1
ATOM 1420 C C . SER A 1 179 ? 134.114 12.499 19.282 1.00 19.48 179 SER L C 1
ATOM 1421 O O . SER A 1 179 ? 134.565 11.551 18.642 1.00 20.21 179 SER L O 1
ATOM 1424 N N A MET A 1 180 ? 134.060 12.532 20.613 0.50 19.13 180 MET L N 1
ATOM 1425 N N B MET A 1 180 ? 134.156 12.531 20.610 0.50 20.30 180 MET L N 1
ATOM 1426 C CA A MET A 1 180 ? 134.699 11.528 21.448 0.50 18.39 180 MET L CA 1
ATOM 1427 C CA B MET A 1 180 ? 134.610 11.360 21.347 0.50 20.02 180 MET L CA 1
ATOM 1428 C C A MET A 1 180 ? 133.837 11.295 22.682 0.50 17.32 180 MET L C 1
ATOM 1429 C C B MET A 1 180 ? 133.944 11.288 22.703 0.50 18.62 180 MET L C 1
ATOM 1430 O O A MET A 1 180 ? 133.138 12.222 23.125 0.50 16.81 180 MET L O 1
ATOM 1431 O O B MET A 1 180 ? 133.531 12.308 23.272 0.50 19.83 180 MET L O 1
ATOM 1440 N N . SER A 1 181 ? 133.833 10.056 23.183 1.00 17.31 181 SER L N 1
ATOM 1441 C CA . SER A 1 181 ? 133.254 9.727 24.484 1.00 17.58 181 SER L CA 1
ATOM 1442 C C . SER A 1 181 ? 134.317 9.094 25.332 1.00 20.17 181 SER L C 1
ATOM 1443 O O . SER A 1 181 ? 135.137 8.309 24.833 1.00 20.39 181 SER L O 1
ATOM 1446 N N . SER A 1 182 ? 134.304 9.425 26.619 1.00 19.56 182 SER L N 1
ATOM 1447 C CA . SER A 1 182 ? 135.201 8.820 27.592 1.00 17.52 182 SER L CA 1
ATOM 1448 C C . SER A 1 182 ? 134.324 8.361 28.742 1.00 17.55 182 SER L C 1
ATOM 1449 O O . SER A 1 182 ? 133.504 9.143 29.265 1.00 17.67 182 SER L O 1
ATOM 1452 N N . THR A 1 183 ? 134.462 7.092 29.100 1.00 17.47 183 THR L N 1
ATOM 1453 C CA . THR A 1 183 ? 133.660 6.498 30.161 1.00 19.99 183 THR L CA 1
ATOM 1454 C C . THR A 1 183 ? 134.559 5.955 31.264 1.00 21.09 183 THR L C 1
ATOM 1455 O O . THR A 1 183 ? 135.448 5.164 31.003 1.00 20.06 183 THR L O 1
ATOM 1459 N N . LEU A 1 184 ? 134.313 6.412 32.494 1.00 20.53 184 LEU L N 1
ATOM 1460 C CA . LEU A 1 184 ? 135.026 5.924 33.663 1.00 21.22 184 LEU L CA 1
ATOM 1461 C C . LEU A 1 184 ? 134.132 4.950 34.416 1.00 20.75 184 LEU L C 1
ATOM 1462 O O . LEU A 1 184 ? 133.088 5.340 34.934 1.00 22.69 184 LEU L O 1
ATOM 1467 N N . THR A 1 185 ? 134.547 3.693 34.495 1.00 19.65 185 THR L N 1
ATOM 1468 C CA . THR A 1 185 ? 133.728 2.680 35.137 1.00 24.37 185 THR L CA 1
ATOM 1469 C C . THR A 1 185 ? 134.335 2.272 36.472 1.00 26.96 185 THR L C 1
ATOM 1470 O O . THR A 1 185 ? 135.490 1.846 36.548 1.00 25.68 185 THR L O 1
ATOM 1474 N N . LEU A 1 186 ? 133.522 2.441 37.515 1.00 26.43 186 LEU L N 1
ATOM 1475 C CA . LEU A 1 186 ? 133.919 2.272 38.899 1.00 29.60 186 LEU L CA 1
ATOM 1476 C C . LEU A 1 186 ? 133.009 1.218 39.515 1.00 30.14 186 LEU L C 1
ATOM 1477 O O . LEU A 1 186 ? 131.956 0.918 38.958 1.00 29.73 186 LEU L O 1
ATOM 1482 N N . THR A 1 187 ? 133.393 0.671 40.670 1.00 35.62 187 THR L N 1
ATOM 1483 C CA . THR A 1 187 ? 132.416 -0.035 41.508 1.00 32.16 187 THR L CA 1
ATOM 1484 C C . THR A 1 187 ? 131.525 1.031 42.138 1.00 31.11 187 THR L C 1
ATOM 1485 O O . THR A 1 187 ? 131.939 2.182 42.300 1.00 29.40 187 THR L O 1
ATOM 1489 N N . LYS A 1 188 ? 130.306 0.654 42.500 1.00 31.03 188 LYS L N 1
ATOM 1490 C CA . LYS A 1 188 ? 129.435 1.555 43.248 1.00 32.35 188 LYS L CA 1
ATOM 1491 C C . LYS A 1 188 ? 130.114 2.007 44.558 1.00 29.68 188 LYS L C 1
ATOM 1492 O O . LYS A 1 188 ? 130.048 3.180 44.941 1.00 26.18 188 LYS L O 1
ATOM 1498 N N . ASP A 1 189 ? 130.787 1.086 45.236 1.00 33.56 189 ASP L N 1
ATOM 1499 C CA . ASP A 1 189 ? 131.528 1.440 46.455 1.00 38.62 189 ASP L CA 1
ATOM 1500 C C . ASP A 1 189 ? 132.622 2.487 46.222 1.00 33.40 189 ASP L C 1
ATOM 1501 O O . ASP A 1 189 ? 132.742 3.433 47.006 1.00 30.27 189 ASP L O 1
ATOM 1506 N N A GLU A 1 190 ? 133.393 2.328 45.148 0.50 29.91 190 GLU L N 1
ATOM 1507 N N B GLU A 1 190 ? 133.404 2.349 45.151 0.50 29.48 190 GLU L N 1
ATOM 1508 C CA A GLU A 1 190 ? 134.417 3.302 44.805 0.50 29.65 190 GLU L CA 1
ATOM 1509 C CA B GLU A 1 190 ? 134.423 3.354 44.876 0.50 28.91 190 GLU L CA 1
ATOM 1510 C C A GLU A 1 190 ? 133.760 4.641 44.513 0.50 24.20 190 GLU L C 1
ATOM 1511 C C B GLU A 1 190 ? 133.760 4.671 44.514 0.50 23.92 190 GLU L C 1
ATOM 1512 O O A GLU A 1 190 ? 134.185 5.669 45.029 0.50 29.59 190 GLU L O 1
ATOM 1513 O O B GLU A 1 190 ? 134.186 5.723 44.978 0.50 29.24 190 GLU L O 1
ATOM 1524 N N . TYR A 1 191 ? 132.693 4.621 43.720 1.00 21.28 191 TYR L N 1
ATOM 1525 C CA . TYR A 1 191 ? 131.980 5.841 43.350 1.00 25.22 191 TYR L CA 1
ATOM 1526 C C . TYR A 1 191 ? 131.492 6.613 44.585 1.00 26.02 191 TYR L C 1
ATOM 1527 O O . TYR A 1 191 ? 131.629 7.834 44.666 1.00 24.50 191 TYR L O 1
ATOM 1536 N N . GLU A 1 192 ? 130.956 5.880 45.553 1.00 27.14 192 GLU L N 1
ATOM 1537 C CA . GLU A 1 192 ? 130.373 6.491 46.738 1.00 30.70 192 GLU L CA 1
ATOM 1538 C C . GLU A 1 192 ? 131.414 6.916 47.766 1.00 30.88 192 GLU L C 1
ATOM 1539 O O . GLU A 1 192 ? 131.094 7.649 48.686 1.00 34.12 192 GLU L O 1
ATOM 1545 N N . ARG A 1 193 ? 132.660 6.494 47.565 1.00 31.58 193 ARG L N 1
ATOM 1546 C CA . ARG A 1 193 ? 133.782 6.853 48.420 1.00 33.81 193 ARG L CA 1
ATOM 1547 C C . ARG A 1 193 ? 134.318 8.259 48.158 1.00 33.41 193 ARG L C 1
ATOM 1548 O O . ARG A 1 193 ? 135.023 8.818 48.995 1.00 34.27 193 ARG L O 1
ATOM 1556 N N . HIS A 1 194 ? 134.018 8.828 46.994 1.00 27.69 194 HIS L N 1
ATOM 1557 C CA . HIS A 1 194 ? 134.545 10.140 46.638 1.00 26.86 194 HIS L CA 1
ATOM 1558 C C . HIS A 1 194 ? 133.397 11.047 46.318 1.00 24.72 194 HIS L C 1
ATOM 1559 O O . HIS A 1 194 ? 132.289 10.587 46.075 1.00 30.01 194 HIS L O 1
ATOM 1566 N N . ASN A 1 195 ? 133.671 12.342 46.307 1.00 27.18 195 ASN L N 1
ATOM 1567 C CA . ASN A 1 195 ? 132.653 13.339 46.052 1.00 31.41 195 ASN L CA 1
ATOM 1568 C C . ASN A 1 195 ? 132.770 14.037 44.696 1.00 27.92 195 ASN L C 1
ATOM 1569 O O . ASN A 1 195 ? 131.761 14.193 44.015 1.00 32.87 195 ASN L O 1
ATOM 1574 N N . SER A 1 196 ? 133.977 14.461 44.313 1.00 23.32 196 SER L N 1
ATOM 1575 C CA A SER A 1 196 ? 134.176 15.246 43.099 0.50 22.67 196 SER L CA 1
ATOM 1576 C CA B SER A 1 196 ? 134.180 15.245 43.089 0.50 22.71 196 SER L CA 1
ATOM 1577 C C . SER A 1 196 ? 134.614 14.383 41.912 1.00 21.37 196 SER L C 1
ATOM 1578 O O . SER A 1 196 ? 135.545 13.598 42.031 1.00 18.88 196 SER L O 1
ATOM 1583 N N . TYR A 1 197 ? 133.942 14.559 40.772 1.00 22.16 197 TYR L N 1
ATOM 1584 C CA . TYR A 1 197 ? 134.289 13.864 39.507 1.00 20.12 197 TYR L CA 1
ATOM 1585 C C . TYR A 1 197 ? 134.438 14.909 38.422 1.00 19.54 197 TYR L C 1
ATOM 1586 O O . TYR A 1 197 ? 133.565 15.770 38.239 1.00 19.33 197 TYR L O 1
ATOM 1595 N N . THR A 1 198 ? 135.570 14.854 37.726 1.00 20.53 198 THR L N 1
ATOM 1596 C CA . THR A 1 198 ? 135.949 15.852 36.749 1.00 19.77 198 THR L CA 1
ATOM 1597 C C . THR A 1 198 ? 136.480 15.176 35.477 1.00 19.02 198 THR L C 1
ATOM 1598 O O . THR A 1 198 ? 137.241 14.227 35.552 1.00 18.56 198 THR L O 1
ATOM 1602 N N . CYS A 1 199 ? 136.006 15.645 34.324 1.00 19.43 199 CYS L N 1
ATOM 1603 C CA A CYS A 1 199 ? 136.569 15.338 33.021 0.50 21.81 199 CYS L CA 1
ATOM 1604 C CA B CYS A 1 199 ? 136.668 15.317 33.054 0.50 21.57 199 CYS L CA 1
ATOM 1605 C C . CYS A 1 199 ? 137.258 16.618 32.512 1.00 22.28 199 CYS L C 1
ATOM 1606 O O . CYS A 1 199 ? 136.609 17.679 32.475 1.00 23.65 199 CYS L O 1
ATOM 1611 N N . GLU A 1 200 ? 138.543 16.540 32.156 1.00 23.08 200 GLU L N 1
ATOM 1612 C CA . GLU A 1 200 ? 139.311 17.700 31.667 1.00 25.15 200 GLU L CA 1
ATOM 1613 C C . GLU A 1 200 ? 139.810 17.414 30.268 1.00 21.83 200 GLU L C 1
ATOM 1614 O O . GLU A 1 200 ? 140.495 16.420 30.054 1.00 25.36 200 GLU L O 1
ATOM 1620 N N . ALA A 1 201 ? 139.486 18.302 29.335 1.00 20.30 201 ALA L N 1
ATOM 1621 C CA . ALA A 1 201 ? 139.879 18.161 27.924 1.00 23.10 201 ALA L CA 1
ATOM 1622 C C . ALA A 1 201 ? 140.900 19.215 27.548 1.00 24.98 201 ALA L C 1
ATOM 1623 O O . ALA A 1 201 ? 140.670 20.398 27.776 1.00 27.11 201 ALA L O 1
ATOM 1625 N N . THR A 1 202 ? 142.018 18.766 26.983 1.00 26.28 202 THR L N 1
ATOM 1626 C CA . THR A 1 202 ? 143.063 19.654 26.480 1.00 28.64 202 THR L CA 1
ATOM 1627 C C . THR A 1 202 ? 143.065 19.577 24.959 1.00 25.98 202 THR L C 1
ATOM 1628 O O . THR A 1 202 ? 143.241 18.513 24.375 1.00 28.78 202 THR L O 1
ATOM 1632 N N . HIS A 1 203 ? 142.800 20.722 24.343 1.00 28.26 203 HIS L N 1
ATOM 1633 C CA . HIS A 1 203 ? 142.720 20.843 22.901 1.00 26.55 203 HIS L CA 1
ATOM 1634 C C . HIS A 1 203 ? 143.503 22.087 22.471 1.00 30.17 203 HIS L C 1
ATOM 1635 O O . HIS A 1 203 ? 143.576 23.082 23.199 1.00 29.93 203 HIS L O 1
ATOM 1642 N N . LYS A 1 204 ? 144.078 22.045 21.279 1.00 32.00 204 LYS L N 1
ATOM 1643 C CA . LYS A 1 204 ? 144.900 23.159 20.790 1.00 35.48 204 LYS L CA 1
ATOM 1644 C C . LYS A 1 204 ? 144.168 24.509 20.779 1.00 36.68 204 LYS L C 1
ATOM 1645 O O . LYS A 1 204 ? 144.809 25.554 20.813 1.00 42.60 204 LYS L O 1
ATOM 1651 N N . THR A 1 205 ? 142.835 24.482 20.736 1.00 34.66 205 THR L N 1
ATOM 1652 C CA . THR A 1 205 ? 142.019 25.708 20.757 1.00 33.86 205 THR L CA 1
ATOM 1653 C C . THR A 1 205 ? 142.153 26.538 22.042 1.00 39.43 205 THR L C 1
ATOM 1654 O O . THR A 1 205 ? 141.604 27.638 22.110 1.00 43.86 205 THR L O 1
ATOM 1658 N N . SER A 1 206 ? 142.839 26.014 23.060 1.00 37.28 206 SER L N 1
ATOM 1659 C CA . SER A 1 206 ? 143.201 26.818 24.235 1.00 38.54 206 SER L CA 1
ATOM 1660 C C . SER A 1 206 ? 144.292 26.180 25.099 1.00 36.60 206 SER L C 1
ATOM 1661 O O . SER A 1 206 ? 144.317 24.973 25.271 1.00 39.58 206 SER L O 1
ATOM 1664 N N . THR A 1 207 ? 145.166 27.001 25.682 1.00 39.29 207 THR L N 1
ATOM 1665 C CA . THR A 1 207 ? 146.157 26.494 26.645 1.00 44.81 207 THR L CA 1
ATOM 1666 C C . THR A 1 207 ? 145.464 25.978 27.901 1.00 40.16 207 THR L C 1
ATOM 1667 O O . THR A 1 207 ? 145.981 25.102 28.582 1.00 45.40 207 THR L O 1
ATOM 1671 N N . SER A 1 208 ? 144.295 26.535 28.202 1.00 37.42 208 SER L N 1
ATOM 1672 C CA . SER A 1 208 ? 143.549 26.164 29.396 1.00 39.51 208 SER L CA 1
ATOM 1673 C C . SER A 1 208 ? 142.676 24.936 29.120 1.00 35.23 208 SER L C 1
ATOM 1674 O O . SER A 1 208 ? 141.924 24.927 28.148 1.00 35.40 208 SER L O 1
ATOM 1677 N N . PRO A 1 209 ? 142.760 23.909 29.980 1.00 29.01 209 PRO L N 1
ATOM 1678 C CA . PRO A 1 209 ? 141.820 22.784 29.816 1.00 29.31 209 PRO L CA 1
ATOM 1679 C C . PRO A 1 209 ? 140.353 23.199 29.993 1.00 29.00 209 PRO L C 1
ATOM 1680 O O . PRO A 1 209 ? 140.057 24.113 30.764 1.00 29.09 209 PRO L O 1
ATOM 1684 N N . ILE A 1 210 ? 139.454 22.537 29.269 1.00 26.43 210 ILE L N 1
ATOM 1685 C CA . ILE A 1 210 ? 138.014 22.655 29.510 1.00 26.90 210 ILE L CA 1
ATOM 1686 C C . ILE A 1 210 ? 137.706 21.638 30.602 1.00 27.98 210 ILE L C 1
ATOM 1687 O O . ILE A 1 210 ? 138.006 20.457 30.456 1.00 32.15 210 ILE L O 1
ATOM 1692 N N . VAL A 1 211 ? 137.148 22.115 31.705 1.00 27.34 211 VAL L N 1
ATOM 1693 C CA . VAL A 1 211 ? 136.898 21.284 32.882 1.00 26.33 211 VAL L CA 1
ATOM 1694 C C . VAL A 1 211 ? 135.408 21.216 33.133 1.00 26.31 211 VAL L C 1
ATOM 1695 O O . VAL A 1 211 ? 134.735 22.250 33.242 1.00 30.83 211 VAL L O 1
ATOM 1699 N N . LYS A 1 212 ? 134.881 20.006 33.219 1.00 21.45 212 LYS L N 1
ATOM 1700 C CA . LYS A 1 212 ? 133.496 19.831 33.602 1.00 21.92 212 LYS L CA 1
ATOM 1701 C C . LYS A 1 212 ? 133.460 18.886 34.771 1.00 23.62 212 LYS L C 1
ATOM 1702 O O . LYS A 1 212 ? 134.069 17.826 34.735 1.00 23.66 212 LYS L O 1
ATOM 1708 N N . SER A 1 213 ? 132.734 19.279 35.816 1.00 22.10 213 SER L N 1
ATOM 1709 C CA . SER A 1 213 ? 132.779 18.564 37.058 1.00 23.93 213 SER L CA 1
ATOM 1710 C C . SER A 1 213 ? 131.387 18.470 37.676 1.00 22.54 213 SER L C 1
ATOM 1711 O O . SER A 1 213 ? 130.506 19.268 37.348 1.00 24.94 213 SER L O 1
ATOM 1714 N N . PHE A 1 214 ? 131.190 17.484 38.548 1.00 25.09 214 PHE L N 1
ATOM 1715 C CA . PHE A 1 214 ? 130.027 17.431 39.456 1.00 25.21 214 PHE L CA 1
ATOM 1716 C C . PHE A 1 214 ? 130.436 16.860 40.817 1.00 27.07 214 PHE L C 1
ATOM 1717 O O . PHE A 1 214 ? 131.466 16.199 40.928 1.00 21.80 214 PHE L O 1
ATOM 1725 N N . ASN A 1 215 ? 129.624 17.133 41.841 1.00 29.33 215 ASN L N 1
ATOM 1726 C CA . ASN A 1 215 ? 129.808 16.543 43.174 1.00 33.45 215 ASN L CA 1
ATOM 1727 C C . ASN A 1 215 ? 128.711 15.538 43.507 1.00 33.32 215 ASN L C 1
ATOM 1728 O O . ASN A 1 215 ? 127.529 15.842 43.379 1.00 37.12 215 ASN L O 1
ATOM 1733 N N . ARG A 1 216 ? 129.106 14.348 43.945 1.00 26.38 216 ARG L N 1
ATOM 1734 C CA . ARG A 1 216 ? 128.174 13.240 44.119 1.00 38.76 216 ARG L CA 1
ATOM 1735 C C . ARG A 1 216 ? 127.113 13.578 45.173 1.00 48.91 216 ARG L C 1
ATOM 1736 O O . ARG A 1 216 ? 125.948 13.170 45.044 1.00 55.31 216 ARG L O 1
ATOM 1744 N N . ASN A 1 217 ? 127.508 14.341 46.193 1.00 55.93 217 ASN L N 1
ATOM 1745 C CA . ASN A 1 217 ? 126.586 14.736 47.260 1.00 59.57 217 ASN L CA 1
ATOM 1746 C C . ASN A 1 217 ? 125.585 15.844 46.863 1.00 65.17 217 ASN L C 1
ATOM 1747 O O . ASN A 1 217 ? 124.917 16.415 47.731 1.00 68.90 217 ASN L O 1
ATOM 1752 N N . GLU A 1 218 ? 125.499 16.147 45.564 1.00 64.41 218 GLU L N 1
ATOM 1753 C CA . GLU A 1 218 ? 124.483 17.050 45.021 1.00 62.90 218 GLU L CA 1
ATOM 1754 C C . GLU A 1 218 ? 123.843 16.413 43.795 1.00 69.89 218 GLU L C 1
ATOM 1755 O O . GLU A 1 218 ? 122.625 16.256 43.727 1.00 74.79 218 GLU L O 1
ATOM 1761 N N . GLU B 2 1 ? 125.547 -3.507 -9.932 1.00 56.46 1 GLU H N 1
ATOM 1762 C CA . GLU B 2 1 ? 124.799 -4.796 -9.877 1.00 53.00 1 GLU H CA 1
ATOM 1763 C C . GLU B 2 1 ? 125.736 -6.013 -9.906 1.00 47.12 1 GLU H C 1
ATOM 1764 O O . GLU B 2 1 ? 125.554 -6.941 -9.114 1.00 57.69 1 GLU H O 1
ATOM 1770 N N . VAL B 2 2 ? 126.713 -6.025 -10.822 1.00 31.80 2 VAL H N 1
ATOM 1771 C CA . VAL B 2 2 ? 127.678 -7.139 -10.886 1.00 29.06 2 VAL H CA 1
ATOM 1772 C C . VAL B 2 2 ? 128.510 -7.070 -9.612 1.00 29.07 2 VAL H C 1
ATOM 1773 O O . VAL B 2 2 ? 129.063 -6.008 -9.300 1.00 27.74 2 VAL H O 1
ATOM 1777 N N . GLN B 2 3 ? 128.591 -8.172 -8.872 1.00 27.18 3 GLN H N 1
ATOM 1778 C CA . GLN B 2 3 ? 129.312 -8.145 -7.595 1.00 28.46 3 GLN H CA 1
ATOM 1779 C C . GLN B 2 3 ? 129.714 -9.499 -7.017 1.00 24.24 3 GLN H C 1
ATOM 1780 O O . GLN B 2 3 ? 129.254 -10.571 -7.442 1.00 23.89 3 GLN H O 1
ATOM 1786 N N . LEU B 2 4 ? 130.602 -9.422 -6.033 1.00 23.92 4 LEU H N 1
ATOM 1787 C CA . LEU B 2 4 ? 130.916 -10.538 -5.178 1.00 20.09 4 LEU H CA 1
ATOM 1788 C C . LEU B 2 4 ? 130.128 -10.339 -3.898 1.00 20.90 4 LEU H C 1
ATOM 1789 O O . LEU B 2 4 ? 130.229 -9.289 -3.282 1.00 22.70 4 LEU H O 1
ATOM 1794 N N A GLN B 2 5 ? 129.361 -11.360 -3.505 0.50 17.72 5 GLN H N 1
ATOM 1795 N N B GLN B 2 5 ? 129.321 -11.333 -3.524 0.50 18.05 5 GLN H N 1
ATOM 1796 C CA A GLN B 2 5 ? 128.528 -11.327 -2.305 0.50 18.88 5 GLN H CA 1
ATOM 1797 C CA B GLN B 2 5 ? 128.566 -11.284 -2.281 0.50 19.59 5 GLN H CA 1
ATOM 1798 C C A GLN B 2 5 ? 129.022 -12.313 -1.244 0.50 17.79 5 GLN H C 1
ATOM 1799 C C B GLN B 2 5 ? 129.108 -12.287 -1.279 0.50 18.45 5 GLN H C 1
ATOM 1800 O O A GLN B 2 5 ? 128.990 -13.532 -1.441 0.50 16.48 5 GLN H O 1
ATOM 1801 O O B GLN B 2 5 ? 129.207 -13.485 -1.558 0.50 19.43 5 GLN H O 1
ATOM 1812 N N . GLN B 2 6 ? 129.461 -11.781 -0.109 1.00 16.21 6 GLN H N 1
ATOM 1813 C CA . GLN B 2 6 ? 130.011 -12.591 0.943 1.00 17.55 6 GLN H CA 1
ATOM 1814 C C . GLN B 2 6 ? 128.941 -13.001 1.961 1.00 18.60 6 GLN H C 1
ATOM 1815 O O . GLN B 2 6 ? 127.925 -12.317 2.138 1.00 21.24 6 GLN H O 1
ATOM 1821 N N . SER B 2 7 ? 129.170 -14.130 2.610 1.00 18.58 7 SER H N 1
ATOM 1822 C CA . SER B 2 7 ? 128.259 -14.632 3.628 1.00 21.12 7 SER H CA 1
ATOM 1823 C C . SER B 2 7 ? 128.185 -13.681 4.827 1.00 22.54 7 SER H C 1
ATOM 1824 O O . SER B 2 7 ? 129.010 -12.766 5.004 1.00 19.87 7 SER H O 1
ATOM 1827 N N . GLY B 2 8 ? 127.164 -13.897 5.644 1.00 22.83 8 GLY H N 1
ATOM 1828 C CA . GLY B 2 8 ? 126.845 -12.988 6.722 1.00 23.35 8 GLY H CA 1
ATOM 1829 C C . GLY B 2 8 ? 127.754 -13.172 7.915 1.00 22.76 8 GLY H C 1
ATOM 1830 O O . GLY B 2 8 ? 128.574 -14.084 7.962 1.00 21.16 8 GLY H O 1
ATOM 1831 N N . ALA B 2 9 ? 127.603 -12.284 8.882 1.00 23.36 9 ALA H N 1
ATOM 1832 C CA . ALA B 2 9 ? 128.455 -12.286 10.050 1.00 24.17 9 ALA H CA 1
ATOM 1833 C C . ALA B 2 9 ? 128.362 -13.607 10.793 1.00 25.00 9 ALA H C 1
ATOM 1834 O O . ALA B 2 9 ? 127.301 -14.273 10.803 1.00 22.92 9 ALA H O 1
ATOM 1836 N N . GLU B 2 10 ? 129.479 -13.977 11.419 1.00 20.97 10 GLU H N 1
ATOM 1837 C CA . GLU B 2 10 ? 129.594 -15.224 12.158 1.00 23.50 10 GLU H CA 1
ATOM 1838 C C . GLU B 2 10 ? 130.064 -14.906 13.579 1.00 23.13 10 GLU H C 1
ATOM 1839 O O . GLU B 2 10 ? 130.967 -14.086 13.777 1.00 21.75 10 GLU H O 1
ATOM 1845 N N . ILE B 2 11 ? 129.434 -15.544 14.557 1.00 21.17 11 ILE H N 1
ATOM 1846 C CA . ILE B 2 11 ? 129.955 -15.603 15.913 1.00 22.09 11 ILE H CA 1
ATOM 1847 C C . ILE B 2 11 ? 130.236 -17.063 16.241 1.00 22.23 11 ILE H C 1
ATOM 1848 O O . ILE B 2 11 ? 129.364 -17.918 16.086 1.00 26.39 11 ILE H O 1
ATOM 1853 N N . VAL B 2 12 ? 131.446 -17.340 16.704 1.00 23.31 12 VAL H N 1
ATOM 1854 C CA . VAL B 2 12 ? 131.928 -18.699 16.886 1.00 24.81 12 VAL H CA 1
ATOM 1855 C C . VAL B 2 12 ? 132.824 -18.738 18.119 1.00 26.35 12 VAL H C 1
ATOM 1856 O O . VAL B 2 12 ? 133.504 -17.760 18.423 1.00 26.41 12 VAL H O 1
ATOM 1860 N N . ARG B 2 13 ? 132.823 -19.877 18.808 1.00 27.74 13 ARG H N 1
ATOM 1861 C CA . ARG B 2 13 ? 133.649 -20.110 19.992 1.00 27.68 13 ARG H CA 1
ATOM 1862 C C . ARG B 2 13 ? 135.087 -20.439 19.592 1.00 27.03 13 ARG H C 1
ATOM 1863 O O . ARG B 2 13 ? 135.319 -21.036 18.555 1.00 25.50 13 ARG H O 1
ATOM 1871 N N . SER B 2 14 ? 136.061 -20.085 20.427 1.00 26.72 14 SER H N 1
ATOM 1872 C CA . SER B 2 14 ? 137.439 -20.494 20.178 1.00 26.63 14 SER H CA 1
ATOM 1873 C C . SER B 2 14 ? 137.555 -22.011 20.060 1.00 26.30 14 SER H C 1
ATOM 1874 O O . SER B 2 14 ? 136.767 -22.767 20.635 1.00 28.00 14 SER H O 1
ATOM 1877 N N . GLY B 2 15 ? 138.520 -22.450 19.271 1.00 25.34 15 GLY H N 1
ATOM 1878 C CA . GLY B 2 15 ? 138.689 -23.857 18.976 1.00 24.88 15 GLY H CA 1
ATOM 1879 C C . GLY B 2 15 ? 137.792 -24.391 17.872 1.00 24.33 15 GLY H C 1
ATOM 1880 O O . GLY B 2 15 ? 138.070 -25.442 17.338 1.00 31.53 15 GLY H O 1
ATOM 1881 N N . ALA B 2 16 ? 136.722 -23.677 17.521 1.00 24.55 16 ALA H N 1
ATOM 1882 C CA . ALA B 2 16 ? 135.839 -24.095 16.429 1.00 24.73 16 ALA H CA 1
ATOM 1883 C C . ALA B 2 16 ? 136.422 -23.722 15.063 1.00 24.39 16 ALA H C 1
ATOM 1884 O O . ALA B 2 16 ? 137.490 -23.142 14.979 1.00 22.57 16 ALA H O 1
ATOM 1886 N N A SER B 2 17 ? 135.702 -24.084 14.008 0.50 25.44 17 SER H N 1
ATOM 1887 N N B SER B 2 17 ? 135.705 -24.097 14.006 0.50 25.76 17 SER H N 1
ATOM 1888 C CA A SER B 2 17 ? 136.065 -23.735 12.644 0.50 24.61 17 SER H CA 1
ATOM 1889 C CA B SER B 2 17 ? 136.058 -23.768 12.626 0.50 25.16 17 SER H CA 1
ATOM 1890 C C A SER B 2 17 ? 134.888 -23.017 11.999 0.50 22.39 17 SER H C 1
ATOM 1891 C C B SER B 2 17 ? 134.895 -22.992 12.019 0.50 22.77 17 SER H C 1
ATOM 1892 O O A SER B 2 17 ? 133.752 -23.155 12.443 0.50 22.19 17 SER H O 1
ATOM 1893 O O B SER B 2 17 ? 133.777 -23.052 12.521 0.50 22.85 17 SER H O 1
ATOM 1898 N N . VAL B 2 18 ? 135.160 -22.252 10.951 1.00 20.57 18 VAL H N 1
ATOM 1899 C CA . VAL B 2 18 ? 134.110 -21.557 10.217 1.00 20.51 18 VAL H CA 1
ATOM 1900 C C . VAL B 2 18 ? 134.472 -21.599 8.741 1.00 20.10 18 VAL H C 1
ATOM 1901 O O . VAL B 2 18 ? 135.649 -21.705 8.376 1.00 19.71 18 VAL H O 1
ATOM 1905 N N . LYS B 2 19 ? 133.456 -21.567 7.892 1.00 20.25 19 LYS H N 1
ATOM 1906 C CA . LYS B 2 19 ? 133.660 -21.535 6.451 1.00 20.49 19 LYS H CA 1
ATOM 1907 C C . LYS B 2 19 ? 132.898 -20.352 5.879 1.00 21.50 19 LYS H C 1
ATOM 1908 O O . LYS B 2 19 ? 131.666 -20.301 5.936 1.00 21.04 19 LYS H O 1
ATOM 1914 N N . LEU B 2 20 ? 133.648 -19.406 5.341 1.00 21.61 20 LEU H N 1
ATOM 1915 C CA . LEU B 2 20 ? 133.100 -18.186 4.802 1.00 17.42 20 LEU H CA 1
ATOM 1916 C C . LEU B 2 20 ? 132.946 -18.407 3.310 1.00 18.15 20 LEU H C 1
ATOM 1917 O O . LEU B 2 20 ? 133.711 -19.159 2.705 1.00 20.39 20 LEU H O 1
ATOM 1922 N N . SER B 2 21 ? 131.951 -17.769 2.716 1.00 17.55 21 SER H N 1
ATOM 1923 C CA . SER B 2 21 ? 131.754 -17.896 1.281 1.00 19.05 21 SER H CA 1
ATOM 1924 C C . SER B 2 21 ? 131.718 -16.565 0.561 1.00 17.95 21 SER H C 1
ATOM 1925 O O . SER B 2 21 ? 131.458 -15.516 1.140 1.00 18.63 21 SER H O 1
ATOM 1928 N N A CYS B 2 22 ? 131.970 -16.635 -0.746 0.40 18.17 22 CYS H N 1
ATOM 1929 N N B CYS B 2 22 ? 132.011 -16.632 -0.720 0.60 17.47 22 CYS H N 1
ATOM 1930 C CA A CYS B 2 22 ? 132.191 -15.472 -1.609 0.40 19.43 22 CYS H CA 1
ATOM 1931 C CA B CYS B 2 22 ? 132.039 -15.473 -1.558 0.60 18.29 22 CYS H CA 1
ATOM 1932 C C A CYS B 2 22 ? 131.635 -15.813 -3.006 0.40 18.97 22 CYS H C 1
ATOM 1933 C C B CYS B 2 22 ? 131.520 -15.970 -2.885 0.60 18.40 22 CYS H C 1
ATOM 1934 O O A CYS B 2 22 ? 132.350 -16.404 -3.820 0.40 19.91 22 CYS H O 1
ATOM 1935 O O B CYS B 2 22 ? 132.105 -16.874 -3.486 0.60 19.92 22 CYS H O 1
ATOM 1940 N N . ALA B 2 23 ? 130.379 -15.420 -3.277 1.00 18.01 23 ALA H N 1
ATOM 1941 C CA . ALA B 2 23 ? 129.654 -15.806 -4.503 1.00 17.92 23 ALA H CA 1
ATOM 1942 C C . ALA B 2 23 ? 129.600 -14.686 -5.542 1.00 17.81 23 ALA H C 1
ATOM 1943 O O . ALA B 2 23 ? 129.188 -13.561 -5.242 1.00 19.22 23 ALA H O 1
ATOM 1945 N N . ALA B 2 24 ? 129.977 -15.018 -6.772 1.00 17.95 24 ALA H N 1
ATOM 1946 C CA . ALA B 2 24 ? 129.957 -14.055 -7.881 1.00 18.67 24 ALA H CA 1
ATOM 1947 C C . ALA B 2 24 ? 128.603 -14.037 -8.530 1.00 20.81 24 ALA H C 1
ATOM 1948 O O . ALA B 2 24 ? 127.997 -15.081 -8.741 1.00 23.23 24 ALA H O 1
ATOM 1950 N N . SER B 2 25 ? 128.151 -12.849 -8.878 1.00 20.11 25 SER H N 1
ATOM 1951 C CA . SER B 2 25 ? 127.001 -12.720 -9.744 1.00 26.26 25 SER H CA 1
ATOM 1952 C C . SER B 2 25 ? 127.222 -11.627 -10.785 1.00 25.99 25 SER H C 1
ATOM 1953 O O . SER B 2 25 ? 127.601 -10.483 -10.464 1.00 26.92 25 SER H O 1
ATOM 1956 N N . GLY B 2 26 ? 127.025 -12.024 -12.041 1.00 28.43 26 GLY H N 1
ATOM 1957 C CA . GLY B 2 26 ? 127.323 -11.187 -13.190 1.00 27.70 26 GLY H CA 1
ATOM 1958 C C . GLY B 2 26 ? 128.617 -11.560 -13.891 1.00 27.42 26 GLY H C 1
ATOM 1959 O O . GLY B 2 26 ? 128.915 -11.036 -14.968 1.00 29.39 26 GLY H O 1
ATOM 1960 N N . PHE B 2 27 ? 129.399 -12.460 -13.290 1.00 25.02 27 PHE H N 1
ATOM 1961 C CA . PHE B 2 27 ? 130.605 -12.955 -13.938 1.00 24.08 27 PHE H CA 1
ATOM 1962 C C . PHE B 2 27 ? 130.915 -14.364 -13.481 1.00 22.35 27 PHE H C 1
ATOM 1963 O O . PHE B 2 27 ? 130.344 -14.838 -12.505 1.00 24.75 27 PHE H O 1
ATOM 1971 N N . ASN B 2 28 ? 131.811 -15.016 -14.206 1.00 21.79 28 ASN H N 1
ATOM 1972 C CA . ASN B 2 28 ? 132.163 -16.419 -14.010 1.00 23.38 28 ASN H CA 1
ATOM 1973 C C . ASN B 2 28 ? 133.507 -16.484 -13.286 1.00 22.67 28 ASN H C 1
ATOM 1974 O O . ASN B 2 28 ? 134.510 -16.018 -13.821 1.00 22.52 28 ASN H O 1
ATOM 1979 N N . ILE B 2 29 ? 133.550 -17.059 -12.085 1.00 22.46 29 ILE H N 1
ATOM 1980 C CA . ILE B 2 29 ? 134.826 -17.097 -11.358 1.00 23.02 29 ILE H CA 1
ATOM 1981 C C . ILE B 2 29 ? 135.917 -17.917 -12.036 1.00 20.89 29 ILE H C 1
ATOM 1982 O O . ILE B 2 29 ? 137.086 -17.767 -11.689 1.00 20.34 29 ILE H O 1
ATOM 1987 N N . LYS B 2 30 ? 135.571 -18.770 -13.006 1.00 22.38 30 LYS H N 1
ATOM 1988 C CA . LYS B 2 30 ? 136.609 -19.443 -13.803 1.00 25.16 30 LYS H CA 1
ATOM 1989 C C . LYS B 2 30 ? 137.497 -18.446 -14.548 1.00 19.90 30 LYS H C 1
ATOM 1990 O O . LYS B 2 30 ? 138.592 -18.787 -14.936 1.00 22.31 30 LYS H O 1
ATOM 1996 N N . ASP B 2 31 ? 137.010 -17.216 -14.734 1.00 18.92 31 ASP H N 1
ATOM 1997 C CA . ASP B 2 31 ? 137.729 -16.173 -15.456 1.00 17.09 31 ASP H CA 1
ATOM 1998 C C . ASP B 2 31 ? 138.542 -15.268 -14.516 1.00 17.86 31 ASP H C 1
ATOM 1999 O O . ASP B 2 31 ? 139.146 -14.307 -14.979 1.00 16.37 31 ASP H O 1
ATOM 2004 N N . TYR B 2 32 ? 138.557 -15.583 -13.216 1.00 16.05 32 TYR H N 1
ATOM 2005 C CA . TYR B 2 32 ? 139.192 -14.739 -12.198 1.00 16.35 32 TYR H CA 1
ATOM 2006 C C . TYR B 2 32 ? 140.126 -15.515 -11.272 1.00 16.88 32 TYR H C 1
ATOM 2007 O O . TYR B 2 32 ? 139.895 -16.690 -11.009 1.00 20.09 32 TYR H O 1
ATOM 2016 N N . TYR B 2 33 ? 141.193 -14.851 -10.822 1.00 16.08 33 TYR H N 1
ATOM 2017 C CA . TYR B 2 33 ? 141.949 -15.271 -9.656 1.00 15.33 33 TYR H CA 1
ATOM 2018 C C . TYR B 2 33 ? 141.277 -14.621 -8.457 1.00 15.62 33 TYR H C 1
ATOM 2019 O O . TYR B 2 33 ? 140.875 -13.446 -8.529 1.00 15.77 33 TYR H O 1
ATOM 2028 N N . MET B 2 34 ? 141.229 -15.352 -7.350 1.00 15.81 34 MET H N 1
ATOM 2029 C CA A MET B 2 34 ? 140.568 -14.890 -6.118 0.40 14.85 34 MET H CA 1
ATOM 2030 C CA B MET B 2 34 ? 140.571 -14.876 -6.131 0.20 15.14 34 MET H CA 1
ATOM 2031 C CA C MET B 2 34 ? 140.596 -14.827 -6.154 0.40 15.77 34 MET H CA 1
ATOM 2032 C C . MET B 2 34 ? 141.588 -14.749 -4.997 1.00 14.97 34 MET H C 1
ATOM 2033 O O . MET B 2 34 ? 142.491 -15.594 -4.850 1.00 16.00 34 MET H O 1
ATOM 2046 N N . HIS B 2 35 ? 141.438 -13.699 -4.214 1.00 13.28 35 HIS H N 1
ATOM 2047 C CA . HIS B 2 35 ? 142.333 -13.386 -3.123 1.00 15.08 35 HIS H CA 1
ATOM 2048 C C . HIS B 2 35 ? 141.492 -13.169 -1.905 1.00 14.20 35 HIS H C 1
ATOM 2049 O O . HIS B 2 35 ? 140.375 -12.623 -2.000 1.00 17.63 35 HIS H O 1
ATOM 2056 N N . TRP B 2 36 ? 142.018 -13.558 -0.748 1.00 14.39 36 TRP H N 1
ATOM 2057 C CA . TRP B 2 36 ? 141.358 -13.257 0.512 1.00 15.45 36 TRP H CA 1
ATOM 2058 C C . TRP B 2 36 ? 142.258 -12.344 1.346 1.00 15.14 36 TRP H C 1
ATOM 2059 O O . TRP B 2 36 ? 143.478 -12.496 1.358 1.00 14.79 36 TRP H O 1
ATOM 2070 N N . VAL B 2 37 ? 141.622 -11.407 2.038 1.00 14.47 37 VAL H N 1
ATOM 2071 C CA . VAL B 2 37 ? 142.301 -10.369 2.823 1.00 14.33 37 VAL H CA 1
ATOM 2072 C C . VAL B 2 37 ? 141.623 -10.289 4.190 1.00 15.42 37 VAL H C 1
ATOM 2073 O O . VAL B 2 37 ? 140.419 -10.444 4.266 1.00 14.77 37 VAL H O 1
ATOM 2077 N N . LYS B 2 38 ? 142.414 -10.080 5.249 1.00 15.40 38 LYS H N 1
ATOM 2078 C CA . LYS B 2 38 ? 141.923 -9.899 6.604 1.00 14.60 38 LYS H CA 1
ATOM 2079 C C . LYS B 2 38 ? 142.106 -8.428 7.010 1.00 14.49 38 LYS H C 1
ATOM 2080 O O . LYS B 2 38 ? 143.107 -7.802 6.676 1.00 14.24 38 LYS H O 1
ATOM 2086 N N . GLN B 2 39 ? 141.154 -7.877 7.753 1.00 14.53 39 GLN H N 1
ATOM 2087 C CA . GLN B 2 39 ? 141.296 -6.537 8.270 1.00 15.95 39 GLN H CA 1
ATOM 2088 C C . GLN B 2 39 ? 140.899 -6.444 9.745 1.00 17.45 39 GLN H C 1
ATOM 2089 O O . GLN B 2 39 ? 139.795 -6.853 10.137 1.00 15.07 39 GLN H O 1
ATOM 2095 N N . ARG B 2 40 ? 141.798 -5.858 10.530 1.00 23.21 40 ARG H N 1
ATOM 2096 C CA . ARG B 2 40 ? 141.520 -5.477 11.921 1.00 26.16 40 ARG H CA 1
ATOM 2097 C C . ARG B 2 40 ? 141.843 -3.995 12.137 1.00 30.06 40 ARG H C 1
ATOM 2098 O O . ARG B 2 40 ? 142.735 -3.451 11.464 1.00 30.66 40 ARG H O 1
ATOM 2106 N N . PRO B 2 41 ? 141.141 -3.333 13.082 1.00 35.10 41 PRO H N 1
ATOM 2107 C CA . PRO B 2 41 ? 141.342 -1.879 13.251 1.00 36.63 41 PRO H CA 1
ATOM 2108 C C . PRO B 2 41 ? 142.753 -1.463 13.625 1.00 35.82 41 PRO H C 1
ATOM 2109 O O . PRO B 2 41 ? 143.228 -0.450 13.128 1.00 40.30 41 PRO H O 1
ATOM 2113 N N . GLU B 2 42 ? 143.415 -2.234 14.484 1.00 39.52 42 GLU H N 1
ATOM 2114 C CA . GLU B 2 42 ? 144.756 -1.867 14.949 1.00 42.10 42 GLU H CA 1
ATOM 2115 C C . GLU B 2 42 ? 145.884 -2.492 14.123 1.00 37.10 42 GLU H C 1
ATOM 2116 O O . GLU B 2 42 ? 146.852 -1.811 13.817 1.00 39.02 42 GLU H O 1
ATOM 2122 N N . GLN B 2 43 ? 145.760 -3.766 13.755 1.00 32.34 43 GLN H N 1
ATOM 2123 C CA . GLN B 2 43 ? 146.808 -4.440 12.968 1.00 34.01 43 GLN H CA 1
ATOM 2124 C C . GLN B 2 43 ? 146.708 -4.173 11.446 1.00 32.90 43 GLN H C 1
ATOM 2125 O O . GLN B 2 43 ? 147.668 -4.399 10.712 1.00 34.49 43 GLN H O 1
ATOM 2131 N N . GLY B 2 44 ? 145.550 -3.712 10.977 1.00 27.71 44 GLY H N 1
ATOM 2132 C CA . GLY B 2 44 ? 145.371 -3.286 9.582 1.00 23.81 44 GLY H CA 1
ATOM 2133 C C . GLY B 2 44 ? 145.056 -4.421 8.612 1.00 24.44 44 GLY H C 1
ATOM 2134 O O . GLY B 2 44 ? 144.498 -5.451 9.006 1.00 24.19 44 GLY H O 1
ATOM 2135 N N . LEU B 2 45 ? 145.436 -4.234 7.346 1.00 19.23 45 LEU H N 1
ATOM 2136 C CA . LEU B 2 45 ? 145.173 -5.217 6.283 1.00 17.94 45 LEU H CA 1
ATOM 2137 C C . LEU B 2 45 ? 146.256 -6.278 6.164 1.00 18.99 45 LEU H C 1
ATOM 2138 O O . LEU B 2 45 ? 147.444 -5.968 6.222 1.00 19.67 45 LEU H O 1
ATOM 2143 N N . GLU B 2 46 ? 145.833 -7.531 5.986 1.00 19.03 46 GLU H N 1
ATOM 2144 C CA . GLU B 2 46 ? 146.748 -8.651 5.794 1.00 17.75 46 GLU H CA 1
ATOM 2145 C C . GLU B 2 46 ? 146.269 -9.547 4.657 1.00 15.95 46 GLU H C 1
ATOM 2146 O O . GLU B 2 46 ? 145.105 -9.879 4.606 1.00 18.32 46 GLU H O 1
ATOM 2152 N N . TRP B 2 47 ? 147.161 -9.950 3.762 1.00 14.46 47 TRP H N 1
ATOM 2153 C CA . TRP B 2 47 ? 146.819 -10.884 2.685 1.00 15.31 47 TRP H CA 1
ATOM 2154 C C . TRP B 2 47 ? 146.870 -12.316 3.213 1.00 15.50 47 TRP H C 1
ATOM 2155 O O . TRP B 2 47 ? 147.831 -12.721 3.887 1.00 18.21 47 TRP H O 1
ATOM 2166 N N . ILE B 2 48 ? 145.817 -13.070 2.920 1.00 13.25 48 ILE H N 1
ATOM 2167 C CA . ILE B 2 48 ? 145.692 -14.449 3.363 1.00 12.31 48 ILE H CA 1
ATOM 2168 C C . ILE B 2 48 ? 146.164 -15.461 2.324 1.00 13.65 48 ILE H C 1
ATOM 2169 O O . ILE B 2 48 ? 146.921 -16.369 2.649 1.00 15.10 48 ILE H O 1
ATOM 2174 N N . GLY B 2 49 ? 145.685 -15.316 1.094 1.00 14.93 49 GLY H N 1
ATOM 2175 C CA . GLY B 2 49 ? 145.980 -16.283 0.058 1.00 14.14 49 GLY H CA 1
ATOM 2176 C C . GLY B 2 49 ? 145.373 -15.969 -1.292 1.00 13.41 49 GLY H C 1
ATOM 2177 O O . GLY B 2 49 ? 144.587 -15.047 -1.435 1.00 13.65 49 GLY H O 1
ATOM 2178 N N . TRP B 2 50 ? 145.720 -16.812 -2.252 1.00 15.14 50 TRP H N 1
ATOM 2179 C CA . TRP B 2 50 ? 145.331 -16.673 -3.647 1.00 15.58 50 TRP H CA 1
ATOM 2180 C C . TRP B 2 50 ? 144.892 -18.048 -4.158 1.00 15.47 50 TRP H C 1
ATOM 2181 O O . TRP B 2 50 ? 145.423 -19.084 -3.721 1.00 15.76 50 TRP H O 1
ATOM 2192 N N . ILE B 2 51 ? 143.910 -18.060 -5.040 1.00 13.44 51 ILE H N 1
ATOM 2193 C CA . ILE B 2 51 ? 143.403 -19.308 -5.612 1.00 15.74 51 ILE H CA 1
ATOM 2194 C C . ILE B 2 51 ? 143.002 -19.062 -7.046 1.00 16.00 51 ILE H C 1
ATOM 2195 O O . ILE B 2 51 ? 142.449 -18.013 -7.365 1.00 16.42 51 ILE H O 1
ATOM 2200 N N . ASP B 2 52 ? 143.302 -20.035 -7.900 1.00 18.09 52 ASP H N 1
ATOM 2201 C CA . ASP B 2 52 ? 142.752 -20.090 -9.247 1.00 19.32 52 ASP H CA 1
ATOM 2202 C C . ASP B 2 52 ? 141.601 -21.106 -9.218 1.00 20.36 52 ASP H C 1
ATOM 2203 O O . ASP B 2 52 ? 141.842 -22.309 -9.205 1.00 24.13 52 ASP H O 1
ATOM 2208 N N . PRO B 2 53 ? 140.349 -20.626 -9.182 1.00 21.79 53 PRO H N 1
ATOM 2209 C CA . PRO B 2 53 ? 139.209 -21.539 -9.029 1.00 23.46 53 PRO H CA 1
ATOM 2210 C C . PRO B 2 53 ? 139.096 -22.596 -10.123 1.00 26.62 53 PRO H C 1
ATOM 2211 O O . PRO B 2 53 ? 138.673 -23.710 -9.839 1.00 32.43 53 PRO H O 1
ATOM 2215 N N . GLU B 2 54 ? 139.483 -22.261 -11.348 1.00 24.70 54 GLU H N 1
ATOM 2216 C CA . GLU B 2 54 ? 139.338 -23.201 -12.453 1.00 29.15 54 GLU H CA 1
ATOM 2217 C C . GLU B 2 54 ? 140.113 -24.501 -12.220 1.00 31.97 54 GLU H C 1
ATOM 2218 O O . GLU B 2 54 ? 139.597 -25.576 -12.495 1.00 34.40 54 GLU H O 1
ATOM 2224 N N . ASN B 2 55 ? 141.341 -24.409 -11.714 1.00 31.81 55 ASN H N 1
ATOM 2225 C CA . ASN B 2 55 ? 142.195 -25.599 -11.592 1.00 33.42 55 ASN H CA 1
ATOM 2226 C C . ASN B 2 55 ? 142.687 -25.891 -10.173 1.00 35.93 55 ASN H C 1
ATOM 2227 O O . ASN B 2 55 ? 143.472 -26.831 -9.951 1.00 39.07 55 ASN H O 1
ATOM 2232 N N . GLY B 2 56 ? 142.225 -25.080 -9.225 1.00 31.07 56 GLY H N 1
ATOM 2233 C CA . GLY B 2 56 ? 142.503 -25.288 -7.817 1.00 32.29 56 GLY H CA 1
ATOM 2234 C C . GLY B 2 56 ? 143.886 -24.909 -7.316 1.00 28.28 56 GLY H C 1
ATOM 2235 O O . GLY B 2 56 ? 144.181 -25.166 -6.146 1.00 30.21 56 GLY H O 1
ATOM 2236 N N . ASP B 2 57 ? 144.742 -24.305 -8.145 1.00 24.62 57 ASP H N 1
ATOM 2237 C CA . ASP B 2 57 ? 146.063 -23.827 -7.645 1.00 26.97 57 ASP H CA 1
ATOM 2238 C C . ASP B 2 57 ? 145.857 -22.832 -6.496 1.00 23.22 57 ASP H C 1
ATOM 2239 O O . ASP B 2 57 ? 144.967 -22.000 -6.553 1.00 20.67 57 ASP H O 1
ATOM 2244 N N . ILE B 2 58 ? 146.684 -22.937 -5.464 1.00 23.07 58 ILE H N 1
ATOM 2245 C CA . ILE B 2 58 ? 146.535 -22.187 -4.226 1.00 23.53 58 ILE H CA 1
ATOM 2246 C C . ILE B 2 58 ? 147.901 -21.745 -3.700 1.00 20.69 58 ILE H C 1
ATOM 2247 O O . ILE B 2 58 ? 148.915 -22.397 -3.948 1.00 21.94 58 ILE H O 1
ATOM 2252 N N . ALA B 2 59 ? 147.915 -20.622 -2.990 1.00 18.58 59 ALA H N 1
ATOM 2253 C CA . ALA B 2 59 ? 149.091 -20.171 -2.241 1.00 20.28 59 ALA H CA 1
ATOM 2254 C C . ALA B 2 59 ? 148.624 -19.382 -1.044 1.00 20.43 59 ALA H C 1
ATOM 2255 O O . ALA B 2 59 ? 147.687 -18.582 -1.175 1.00 18.24 59 ALA H O 1
ATOM 2257 N N . TYR B 2 60 ? 149.266 -19.616 0.110 1.00 18.27 60 TYR H N 1
ATOM 2258 C CA . TYR B 2 60 ? 148.934 -18.939 1.360 1.00 17.95 60 TYR H CA 1
ATOM 2259 C C . TYR B 2 60 ? 150.088 -18.103 1.893 1.00 18.15 60 TYR H C 1
ATOM 2260 O O . TYR B 2 60 ? 151.250 -18.473 1.737 1.00 20.84 60 TYR H O 1
ATOM 2269 N N . ALA B 2 61 ? 149.777 -16.982 2.535 1.00 17.96 61 ALA H N 1
ATOM 2270 C CA . ALA B 2 61 ? 150.760 -16.293 3.364 1.00 18.89 61 ALA H CA 1
ATOM 2271 C C . ALA B 2 61 ? 151.228 -17.265 4.461 1.00 17.04 61 ALA H C 1
ATOM 2272 O O . ALA B 2 61 ? 150.432 -18.037 4.986 1.00 15.84 61 ALA H O 1
ATOM 2274 N N . PRO B 2 62 ? 152.524 -17.253 4.786 1.00 16.86 62 PRO H N 1
ATOM 2275 C CA . PRO B 2 62 ? 153.058 -18.151 5.822 1.00 17.06 62 PRO H CA 1
ATOM 2276 C C . PRO B 2 62 ? 152.243 -18.189 7.117 1.00 17.09 62 PRO H C 1
ATOM 2277 O O . PRO B 2 62 ? 151.987 -19.262 7.663 1.00 17.11 62 PRO H O 1
ATOM 2281 N N . LYS B 2 63 ? 151.801 -17.030 7.572 1.00 17.73 63 LYS H N 1
ATOM 2282 C CA . LYS B 2 63 ? 151.074 -16.942 8.822 1.00 20.22 63 LYS H CA 1
ATOM 2283 C C . LYS B 2 63 ? 149.712 -17.592 8.808 1.00 17.58 63 LYS H C 1
ATOM 2284 O O . LYS B 2 63 ? 149.191 -17.938 9.861 1.00 20.22 63 LYS H O 1
ATOM 2290 N N . PHE B 2 64 ? 149.172 -17.844 7.624 1.00 16.26 64 PHE H N 1
ATOM 2291 C CA . PHE B 2 64 ? 147.900 -18.534 7.497 1.00 16.07 64 PHE H CA 1
ATOM 2292 C C . PHE B 2 64 ? 148.013 -19.998 7.039 1.00 17.93 64 PHE H C 1
ATOM 2293 O O . PHE B 2 64 ? 147.001 -20.654 6.825 1.00 22.30 64 PHE H O 1
ATOM 2301 N N . GLN B 2 65 ? 149.230 -20.521 6.913 1.00 20.25 65 GLN H N 1
ATOM 2302 C CA . GLN B 2 65 ? 149.412 -21.930 6.582 1.00 22.17 65 GLN H CA 1
ATOM 2303 C C . GLN B 2 65 ? 148.966 -22.744 7.807 1.00 24.03 65 GLN H C 1
ATOM 2304 O O . GLN B 2 65 ? 149.471 -22.574 8.911 1.00 27.14 65 GLN H O 1
ATOM 2310 N N . GLY B 2 66 ? 147.979 -23.602 7.610 1.00 27.42 66 GLY H N 1
ATOM 2311 C CA . GLY B 2 66 ? 147.351 -24.327 8.724 1.00 29.17 66 GLY H CA 1
ATOM 2312 C C . GLY B 2 66 ? 146.121 -23.651 9.328 1.00 31.42 66 GLY H C 1
ATOM 2313 O O . GLY B 2 66 ? 145.289 -24.314 9.931 1.00 39.31 66 GLY H O 1
ATOM 2314 N N . LYS B 2 67 ? 146.015 -22.338 9.199 1.00 22.89 67 LYS H N 1
ATOM 2315 C CA . LYS B 2 67 ? 144.858 -21.598 9.692 1.00 21.75 67 LYS H CA 1
ATOM 2316 C C . LYS B 2 67 ? 143.778 -21.577 8.613 1.00 24.46 67 LYS H C 1
ATOM 2317 O O . LYS B 2 67 ? 142.607 -21.809 8.892 1.00 21.20 67 LYS H O 1
ATOM 2323 N N . ALA B 2 68 ? 144.189 -21.286 7.385 1.00 21.30 68 ALA H N 1
ATOM 2324 C CA . ALA B 2 68 ? 143.274 -21.049 6.286 1.00 18.22 68 ALA H CA 1
ATOM 2325 C C . ALA B 2 68 ? 143.263 -22.195 5.285 1.00 18.22 68 ALA H C 1
ATOM 2326 O O . ALA B 2 68 ? 144.316 -22.769 4.956 1.00 18.89 68 ALA H O 1
ATOM 2328 N N . THR B 2 69 ? 142.075 -22.488 4.768 1.00 17.28 69 THR H N 1
ATOM 2329 C CA . THR B 2 69 ? 141.908 -23.440 3.669 1.00 18.92 69 THR H CA 1
ATOM 2330 C C . THR B 2 69 ? 140.977 -22.816 2.642 1.00 16.21 69 THR H C 1
ATOM 2331 O O . THR B 2 69 ? 139.806 -22.578 2.940 1.00 17.99 69 THR H O 1
ATOM 2335 N N . MET B 2 70 ? 141.507 -22.553 1.450 1.00 15.97 70 MET H N 1
ATOM 2336 C CA A MET B 2 70 ? 140.713 -21.959 0.379 0.50 16.86 70 MET H CA 1
ATOM 2337 C CA B MET B 2 70 ? 140.753 -21.947 0.340 0.50 16.70 70 MET H CA 1
ATOM 2338 C C . MET B 2 70 ? 140.304 -23.014 -0.630 1.00 17.67 70 MET H C 1
ATOM 2339 O O . MET B 2 70 ? 141.106 -23.853 -1.020 1.00 19.51 70 MET H O 1
ATOM 2348 N N . THR B 2 71 ? 139.041 -22.965 -1.028 1.00 19.53 71 THR H N 1
ATOM 2349 C CA . THR B 2 71 ? 138.496 -23.835 -2.081 1.00 20.19 71 THR H CA 1
ATOM 2350 C C . THR B 2 71 ? 137.582 -23.004 -2.975 1.00 20.63 71 THR H C 1
ATOM 2351 O O . THR B 2 71 ? 137.275 -21.837 -2.682 1.00 18.24 71 THR H O 1
ATOM 2355 N N . ALA B 2 72 ? 137.152 -23.600 -4.071 1.00 23.48 72 ALA H N 1
ATOM 2356 C CA . ALA B 2 72 ? 136.166 -22.966 -4.918 1.00 23.89 72 ALA H CA 1
ATOM 2357 C C . ALA B 2 72 ? 135.298 -24.000 -5.632 1.00 26.45 72 ALA H C 1
ATOM 2358 O O . ALA B 2 72 ? 135.724 -25.111 -5.874 1.00 31.52 72 ALA H O 1
ATOM 2360 N N . ASP B 2 73 ? 134.061 -23.612 -5.914 1.00 28.99 73 ASP H N 1
ATOM 2361 C CA . ASP B 2 73 ? 133.102 -24.449 -6.623 1.00 28.54 73 ASP H CA 1
ATOM 2362 C C . ASP B 2 73 ? 132.632 -23.661 -7.834 1.00 29.07 73 ASP H C 1
ATOM 2363 O O . ASP B 2 73 ? 131.778 -22.773 -7.731 1.00 26.05 73 ASP H O 1
ATOM 2368 N N . THR B 2 74 ? 133.211 -23.961 -8.990 1.00 30.24 74 THR H N 1
ATOM 2369 C CA . THR B 2 74 ? 132.871 -23.201 -10.186 1.00 34.82 74 THR H CA 1
ATOM 2370 C C . THR B 2 74 ? 131.403 -23.419 -10.578 1.00 31.22 74 THR H C 1
ATOM 2371 O O . THR B 2 74 ? 130.759 -22.496 -11.072 1.00 31.09 74 THR H O 1
ATOM 2375 N N . SER B 2 75 ? 130.847 -24.603 -10.315 1.00 30.43 75 SER H N 1
ATOM 2376 C CA . SER B 2 75 ? 129.433 -24.841 -10.667 1.00 34.48 75 SER H CA 1
ATOM 2377 C C . SER B 2 75 ? 128.459 -23.892 -9.940 1.00 34.97 75 SER H C 1
ATOM 2378 O O . SER B 2 75 ? 127.430 -23.502 -10.501 1.00 39.15 75 SER H O 1
ATOM 2381 N N . SER B 2 76 ? 128.776 -23.509 -8.705 1.00 30.26 76 SER H N 1
ATOM 2382 C CA . SER B 2 76 ? 127.968 -22.519 -7.988 1.00 27.62 76 SER H CA 1
ATOM 2383 C C . SER B 2 76 ? 128.610 -21.113 -8.001 1.00 22.33 76 SER H C 1
ATOM 2384 O O . SER B 2 76 ? 128.121 -20.203 -7.352 1.00 20.27 76 SER H O 1
ATOM 2387 N N . ASN B 2 77 ? 129.716 -20.956 -8.720 1.00 21.71 77 ASN H N 1
ATOM 2388 C CA . ASN B 2 77 ? 130.363 -19.656 -8.876 1.00 21.59 77 ASN H CA 1
ATOM 2389 C C . ASN B 2 77 ? 130.715 -19.035 -7.511 1.00 20.73 77 ASN H C 1
ATOM 2390 O O . ASN B 2 77 ? 130.493 -17.853 -7.273 1.00 20.56 77 ASN H O 1
ATOM 2395 N N A THR B 2 78 ? 131.260 -19.868 -6.631 0.70 21.48 78 THR H N 1
ATOM 2396 N N B THR B 2 78 ? 131.281 -19.837 -6.619 0.30 21.04 78 THR H N 1
ATOM 2397 C CA A THR B 2 78 ? 131.507 -19.504 -5.237 0.70 19.92 78 THR H CA 1
ATOM 2398 C CA B THR B 2 78 ? 131.487 -19.404 -5.240 0.30 20.09 78 THR H CA 1
ATOM 2399 C C A THR B 2 78 ? 132.920 -19.887 -4.827 0.70 20.54 78 THR H C 1
ATOM 2400 C C B THR B 2 78 ? 132.819 -19.913 -4.697 0.30 19.68 78 THR H C 1
ATOM 2401 O O A THR B 2 78 ? 133.435 -20.939 -5.246 0.70 18.76 78 THR H O 1
ATOM 2402 O O B THR B 2 78 ? 133.168 -21.084 -4.875 0.30 19.42 78 THR H O 1
ATOM 2409 N N . ALA B 2 79 ? 133.554 -19.019 -4.036 1.00 17.56 79 ALA H N 1
ATOM 2410 C CA . ALA B 2 79 ? 134.833 -19.349 -3.402 1.00 17.64 79 ALA H CA 1
ATOM 2411 C C . ALA B 2 79 ? 134.635 -19.388 -1.909 1.00 16.02 79 ALA H C 1
ATOM 2412 O O . ALA B 2 79 ? 133.791 -18.665 -1.371 1.00 17.28 79 ALA H O 1
ATOM 2414 N N . TYR B 2 80 ? 135.397 -20.249 -1.240 1.00 15.86 80 TYR H N 1
ATOM 2415 C CA . TYR B 2 80 ? 135.275 -20.426 0.206 1.00 15.47 80 TYR H CA 1
ATOM 2416 C C . TYR B 2 80 ? 136.588 -20.253 0.940 1.00 15.16 80 TYR H C 1
ATOM 2417 O O . TYR B 2 80 ? 137.642 -20.619 0.438 1.00 15.89 80 TYR H O 1
ATOM 2426 N N . LEU B 2 81 ? 136.493 -19.757 2.168 1.00 15.92 81 LEU H N 1
ATOM 2427 C CA . LEU B 2 81 ? 137.627 -19.681 3.075 1.00 16.02 81 LEU H CA 1
ATOM 2428 C C . LEU B 2 81 ? 137.239 -20.316 4.389 1.00 16.73 81 LEU H C 1
ATOM 2429 O O . LEU B 2 81 ? 136.347 -19.828 5.089 1.00 15.83 81 LEU H O 1
ATOM 2434 N N . GLN B 2 82 ? 137.907 -21.422 4.701 1.00 16.95 82 GLN H N 1
ATOM 2435 C CA . GLN B 2 82 ? 137.710 -22.085 5.976 1.00 18.17 82 GLN H CA 1
ATOM 2436 C C . GLN B 2 82 ? 138.819 -21.637 6.918 1.00 19.05 82 GLN H C 1
ATOM 2437 O O . GLN B 2 82 ? 139.975 -21.570 6.512 1.00 20.80 82 GLN H O 1
ATOM 2443 N N . LEU B 2 83 ? 138.454 -21.322 8.159 1.00 18.15 83 LEU H N 1
ATOM 2444 C CA . LEU B 2 83 ? 139.415 -20.943 9.197 1.00 18.38 83 LEU H CA 1
ATOM 2445 C C . LEU B 2 83 ? 139.253 -21.940 10.319 1.00 19.61 83 LEU H C 1
ATOM 2446 O O . LEU B 2 83 ? 138.142 -22.139 10.798 1.00 21.55 83 LEU H O 1
ATOM 2451 N N A SER B 2 84 ? 140.348 -22.571 10.729 0.50 19.82 84 SER H N 1
ATOM 2452 N N B SER B 2 84 ? 140.364 -22.550 10.728 0.50 20.51 84 SER H N 1
ATOM 2453 C CA A SER B 2 84 ? 140.305 -23.585 11.782 0.50 20.67 84 SER H CA 1
ATOM 2454 C CA B SER B 2 84 ? 140.369 -23.610 11.738 0.50 21.95 84 SER H CA 1
ATOM 2455 C C A SER B 2 84 ? 140.921 -23.087 13.090 0.50 22.28 84 SER H C 1
ATOM 2456 C C B SER B 2 84 ? 141.001 -23.140 13.064 0.50 23.11 84 SER H C 1
ATOM 2457 O O A SER B 2 84 ? 141.536 -22.012 13.146 0.50 17.84 84 SER H O 1
ATOM 2458 O O B SER B 2 84 ? 141.713 -22.129 13.105 0.50 19.83 84 SER H O 1
ATOM 2463 N N . ARG B 2 85 ? 140.723 -23.884 14.137 1.00 22.78 85 ARG H N 1
ATOM 2464 C CA . ARG B 2 85 ? 141.318 -23.644 15.468 1.00 22.36 85 ARG H CA 1
ATOM 2465 C C . ARG B 2 85 ? 141.209 -22.193 15.910 1.00 20.97 85 ARG H C 1
ATOM 2466 O O . ARG B 2 85 ? 142.207 -21.565 16.289 1.00 20.14 85 ARG H O 1
ATOM 2474 N N . LEU B 2 86 ? 139.989 -21.664 15.846 1.00 19.08 86 LEU H N 1
ATOM 2475 C CA . LEU B 2 86 ? 139.792 -20.232 15.962 1.00 20.32 86 LEU H CA 1
ATOM 2476 C C . LEU B 2 86 ? 140.172 -19.672 17.329 1.00 21.25 86 LEU H C 1
ATOM 2477 O O . LEU B 2 86 ? 139.965 -20.307 18.349 1.00 23.42 86 LEU H O 1
ATOM 2482 N N . THR B 2 87 ? 140.738 -18.471 17.312 1.00 18.35 87 THR H N 1
ATOM 2483 C CA . THR B 2 87 ? 141.060 -17.748 18.515 1.00 19.27 87 THR H CA 1
ATOM 2484 C C . THR B 2 87 ? 140.625 -16.301 18.329 1.00 19.77 87 THR H C 1
ATOM 2485 O O . THR B 2 87 ? 140.223 -15.894 17.245 1.00 16.77 87 THR H O 1
ATOM 2489 N N . SER B 2 88 ? 140.753 -15.524 19.390 1.00 19.19 88 SER H N 1
ATOM 2490 C CA . SER B 2 88 ? 140.460 -14.101 19.361 1.00 19.70 88 SER H CA 1
ATOM 2491 C C . SER B 2 88 ? 141.236 -13.297 18.303 1.00 18.28 88 SER H C 1
ATOM 2492 O O . SER B 2 88 ? 140.711 -12.302 17.788 1.00 20.67 88 SER H O 1
ATOM 2495 N N A GLU B 2 89 ? 142.457 -13.700 17.977 0.50 18.49 89 GLU H N 1
ATOM 2496 N N B GLU B 2 89 ? 142.466 -13.726 18.009 0.50 19.08 89 GLU H N 1
ATOM 2497 C CA A GLU B 2 89 ? 143.216 -12.998 16.930 0.50 19.26 89 GLU H CA 1
ATOM 2498 C CA B GLU B 2 89 ? 143.292 -13.143 16.930 0.50 20.30 89 GLU H CA 1
ATOM 2499 C C A GLU B 2 89 ? 142.671 -13.261 15.521 0.50 19.02 89 GLU H C 1
ATOM 2500 C C B GLU B 2 89 ? 142.568 -13.167 15.581 0.50 19.56 89 GLU H C 1
ATOM 2501 O O A GLU B 2 89 ? 143.172 -12.683 14.557 0.50 18.87 89 GLU H O 1
ATOM 2502 O O B GLU B 2 89 ? 142.812 -12.308 14.733 0.50 19.33 89 GLU H O 1
ATOM 2513 N N . ASP B 2 90 ? 141.668 -14.136 15.403 1.00 17.62 90 ASP H N 1
ATOM 2514 C CA . ASP B 2 90 ? 140.955 -14.340 14.133 1.00 17.32 90 ASP H CA 1
ATOM 2515 C C . ASP B 2 90 ? 139.743 -13.452 13.997 1.00 15.87 90 ASP H C 1
ATOM 2516 O O . ASP B 2 90 ? 139.145 -13.399 12.930 1.00 16.95 90 ASP H O 1
ATOM 2521 N N . THR B 2 91 ? 139.346 -12.795 15.086 1.00 15.84 91 THR H N 1
ATOM 2522 C CA . THR B 2 91 ? 138.273 -11.822 15.045 1.00 17.56 91 THR H CA 1
ATOM 2523 C C . THR B 2 91 ? 138.675 -10.674 14.121 1.00 17.51 91 THR H C 1
ATOM 2524 O O . THR B 2 91 ? 139.642 -9.961 14.392 1.00 17.20 91 THR H O 1
ATOM 2528 N N . ALA B 2 92 ? 137.945 -10.529 13.013 1.00 16.17 92 ALA H N 1
ATOM 2529 C CA . ALA B 2 92 ? 138.336 -9.600 11.955 1.00 15.72 92 ALA H CA 1
ATOM 2530 C C . ALA B 2 92 ? 137.213 -9.488 10.944 1.00 15.27 92 ALA H C 1
ATOM 2531 O O . ALA B 2 92 ? 136.229 -10.202 11.024 1.00 16.11 92 ALA H O 1
ATOM 2533 N N . VAL B 2 93 ? 137.370 -8.582 9.999 1.00 14.94 93 VAL H N 1
ATOM 2534 C CA . VAL B 2 93 ? 136.580 -8.633 8.773 1.00 16.21 93 VAL H CA 1
ATOM 2535 C C . VAL B 2 93 ? 137.403 -9.276 7.665 1.00 15.90 93 VAL H C 1
ATOM 2536 O O . VAL B 2 93 ? 138.587 -8.929 7.464 1.00 16.84 93 VAL H O 1
ATOM 2540 N N . TYR B 2 94 ? 136.775 -10.205 6.938 1.00 15.68 94 TYR H N 1
ATOM 2541 C CA . TYR B 2 94 ? 137.447 -10.958 5.870 1.00 14.41 94 TYR H CA 1
ATOM 2542 C C . TYR B 2 94 ? 136.841 -10.524 4.541 1.00 15.29 94 TYR H C 1
ATOM 2543 O O . TYR B 2 94 ? 135.602 -10.516 4.414 1.00 15.07 94 TYR H O 1
ATOM 2552 N N . PHE B 2 95 ? 137.696 -10.158 3.573 1.00 13.29 95 PHE H N 1
ATOM 2553 C CA . PHE B 2 95 ? 137.257 -9.724 2.235 1.00 13.71 95 PHE H CA 1
ATOM 2554 C C . PHE B 2 95 ? 137.751 -10.694 1.182 1.00 14.80 95 PHE H C 1
ATOM 2555 O O . PHE B 2 95 ? 138.853 -11.260 1.305 1.00 15.08 95 PHE H O 1
ATOM 2563 N N A CYS B 2 96 ? 136.968 -10.808 0.114 0.40 15.20 96 CYS H N 1
ATOM 2564 N N B CYS B 2 96 ? 136.931 -10.947 0.158 0.60 14.30 96 CYS H N 1
ATOM 2565 C CA A CYS B 2 96 ? 137.307 -11.624 -1.036 0.40 16.26 96 CYS H CA 1
ATOM 2566 C CA B CYS B 2 96 ? 137.405 -11.651 -1.035 0.60 14.43 96 CYS H CA 1
ATOM 2567 C C A CYS B 2 96 ? 137.399 -10.703 -2.255 0.40 14.66 96 CYS H C 1
ATOM 2568 C C B CYS B 2 96 ? 137.536 -10.612 -2.142 0.60 13.75 96 CYS H C 1
ATOM 2569 O O A CYS B 2 96 ? 136.523 -9.849 -2.451 0.40 16.09 96 CYS H O 1
ATOM 2570 O O B CYS B 2 96 ? 136.848 -9.576 -2.134 0.60 14.74 96 CYS H O 1
ATOM 2575 N N . ASN B 2 97 ? 138.431 -10.896 -3.079 1.00 13.47 97 ASN H N 1
ATOM 2576 C CA . ASN B 2 97 ? 138.741 -9.988 -4.202 1.00 13.77 97 ASN H CA 1
ATOM 2577 C C . ASN B 2 97 ? 139.000 -10.844 -5.442 1.00 13.77 97 ASN H C 1
ATOM 2578 O O . ASN B 2 97 ? 139.894 -11.682 -5.427 1.00 16.52 97 ASN H O 1
ATOM 2583 N N . GLY B 2 98 ? 138.226 -10.642 -6.507 1.00 14.17 98 GLY H N 1
ATOM 2584 C CA . GLY B 2 98 ? 138.461 -11.348 -7.773 1.00 13.61 98 GLY H CA 1
ATOM 2585 C C . GLY B 2 98 ? 139.077 -10.414 -8.782 1.00 14.24 98 GLY H C 1
ATOM 2586 O O . GLY B 2 98 ? 138.620 -9.272 -8.925 1.00 16.77 98 GLY H O 1
ATOM 2587 N N . ARG B 2 99 ? 140.107 -10.882 -9.485 1.00 13.68 99 ARG H N 1
ATOM 2588 C CA . ARG B 2 99 ? 140.763 -10.088 -10.525 1.00 14.53 99 ARG H CA 1
ATOM 2589 C C . ARG B 2 99 ? 140.928 -10.902 -11.767 1.00 12.90 99 ARG H C 1
ATOM 2590 O O . ARG B 2 99 ? 141.563 -11.944 -11.739 1.00 15.25 99 ARG H O 1
ATOM 2598 N N . GLY B 2 100 ? 140.383 -10.423 -12.881 1.00 15.72 100 GLY H N 1
ATOM 2599 C CA . GLY B 2 100 ? 140.395 -11.226 -14.100 1.00 16.07 100 GLY H CA 1
ATOM 2600 C C . GLY B 2 100 ? 139.524 -10.657 -15.194 1.00 15.50 100 GLY H C 1
ATOM 2601 O O . GLY B 2 100 ? 139.403 -9.429 -15.327 1.00 15.59 100 GLY H O 1
ATOM 2602 N N . GLY B 2 101 ? 138.939 -11.560 -15.983 1.00 16.92 101 GLY H N 1
ATOM 2603 C CA . GLY B 2 101 ? 138.156 -11.177 -17.161 1.00 17.19 101 GLY H CA 1
ATOM 2604 C C . GLY B 2 101 ? 139.011 -10.401 -18.156 1.00 19.33 101 GLY H C 1
ATOM 2605 O O . GLY B 2 101 ? 138.531 -9.462 -18.791 1.00 23.57 101 GLY H O 1
ATOM 2606 N N . MET B 2 102 ? 140.282 -10.782 -18.288 1.00 18.63 102 MET H N 1
ATOM 2607 C CA . MET B 2 102 ? 141.212 -10.048 -19.158 1.00 20.76 102 MET H CA 1
ATOM 2608 C C . MET B 2 102 ? 141.332 -10.707 -20.523 1.00 24.16 102 MET H C 1
ATOM 2609 O O . MET B 2 102 ? 141.894 -11.781 -20.630 1.00 23.70 102 MET H O 1
ATOM 2614 N N . ILE B 2 103 ? 140.797 -10.048 -21.550 1.00 26.83 103 ILE H N 1
ATOM 2615 C CA . ILE B 2 103 ? 140.880 -10.534 -22.927 1.00 27.53 103 ILE H CA 1
ATOM 2616 C C . ILE B 2 103 ? 142.226 -10.145 -23.548 1.00 30.92 103 ILE H C 1
ATOM 2617 O O . ILE B 2 103 ? 142.936 -10.991 -24.097 1.00 38.17 103 ILE H O 1
ATOM 2622 N N . THR B 2 104 ? 142.582 -8.875 -23.447 1.00 31.71 104 THR H N 1
ATOM 2623 C CA . THR B 2 104 ? 143.916 -8.422 -23.856 1.00 37.88 104 THR H CA 1
ATOM 2624 C C . THR B 2 104 ? 144.646 -7.688 -22.717 1.00 34.41 104 THR H C 1
ATOM 2625 O O . THR B 2 104 ? 145.460 -8.283 -22.014 1.00 34.86 104 THR H O 1
ATOM 2629 N N . THR B 2 105 ? 144.362 -6.406 -22.538 1.00 28.98 105 THR H N 1
ATOM 2630 C CA . THR B 2 105 ? 145.013 -5.618 -21.487 1.00 33.41 105 THR H CA 1
ATOM 2631 C C . THR B 2 105 ? 144.032 -5.068 -20.441 1.00 30.70 105 THR H C 1
ATOM 2632 O O . THR B 2 105 ? 144.430 -4.680 -19.347 1.00 32.61 105 THR H O 1
ATOM 2636 N N . ASP B 2 106 ? 142.747 -5.050 -20.770 1.00 25.72 106 ASP H N 1
ATOM 2637 C CA . ASP B 2 106 ? 141.733 -4.561 -19.837 1.00 28.91 106 ASP H CA 1
ATOM 2638 C C . ASP B 2 106 ? 141.270 -5.666 -18.912 1.00 24.26 106 ASP H C 1
ATOM 2639 O O . ASP B 2 106 ? 141.178 -6.818 -19.303 1.00 26.62 106 ASP H O 1
ATOM 2644 N N . PHE B 2 107 ? 140.981 -5.313 -17.674 1.00 21.68 107 PHE H N 1
ATOM 2645 C CA . PHE B 2 107 ? 140.554 -6.313 -16.708 1.00 17.96 107 PHE H CA 1
ATOM 2646 C C . PHE B 2 107 ? 139.554 -5.759 -15.703 1.00 17.20 107 PHE H C 1
ATOM 2647 O O . PHE B 2 107 ? 139.328 -4.557 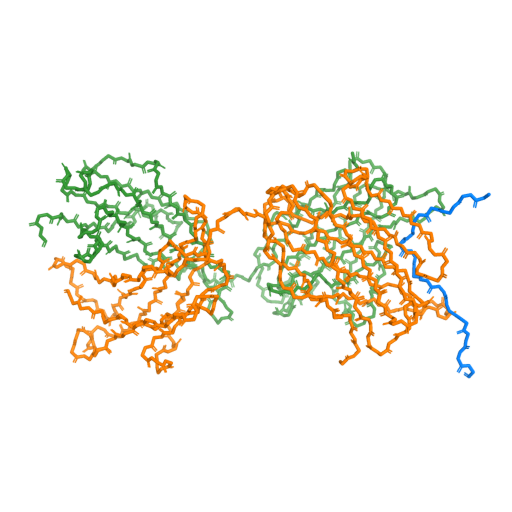-15.620 1.00 17.67 107 PHE H O 1
ATOM 2655 N N . PHE B 2 108 ? 138.927 -6.679 -14.981 1.00 14.36 108 PHE H N 1
ATOM 2656 C CA . PHE B 2 108 ? 137.930 -6.365 -13.978 1.00 15.08 108 PHE H CA 1
ATOM 2657 C C . PHE B 2 108 ? 138.474 -6.739 -12.590 1.00 14.12 108 PHE H C 1
ATOM 2658 O O . PHE B 2 108 ? 139.228 -7.702 -12.445 1.00 15.57 108 PHE H O 1
ATOM 2666 N N . ASP B 2 109 ? 138.100 -5.948 -11.600 1.00 13.88 109 ASP H N 1
ATOM 2667 C CA . ASP B 2 109 ? 138.527 -6.137 -10.212 1.00 14.46 109 ASP H CA 1
ATOM 2668 C C . ASP B 2 109 ? 137.324 -5.873 -9.309 1.00 14.83 109 ASP H C 1
ATOM 2669 O O . ASP B 2 109 ? 136.752 -4.773 -9.322 1.00 19.40 109 ASP H O 1
ATOM 2674 N N . TYR B 2 110 ? 136.939 -6.896 -8.563 1.00 13.95 110 TYR H N 1
ATOM 2675 C CA . TYR B 2 110 ? 135.778 -6.874 -7.690 1.00 14.50 110 TYR H CA 1
ATOM 2676 C C . TYR B 2 110 ? 136.138 -7.272 -6.281 1.00 15.78 110 TYR H C 1
ATOM 2677 O O . TYR B 2 110 ? 136.926 -8.203 -6.063 1.00 14.47 110 TYR H O 1
ATOM 2686 N N . TRP B 2 111 ? 135.525 -6.568 -5.332 1.00 15.10 111 TRP H N 1
ATOM 2687 C CA . TRP B 2 111 ? 135.631 -6.908 -3.906 1.00 16.04 111 TRP H CA 1
ATOM 2688 C C . TRP B 2 111 ? 134.282 -7.244 -3.305 1.00 15.94 111 TRP H C 1
ATOM 2689 O O . TRP B 2 111 ? 133.267 -6.586 -3.577 1.00 16.53 111 TRP H O 1
ATOM 2700 N N . GLY B 2 112 ? 134.274 -8.251 -2.443 1.00 14.94 112 GLY H N 1
ATOM 2701 C CA . GLY B 2 112 ? 133.109 -8.532 -1.647 1.00 16.82 112 GLY H CA 1
ATOM 2702 C C . GLY B 2 112 ? 132.975 -7.426 -0.629 1.00 16.28 112 GLY H C 1
ATOM 2703 O O . GLY B 2 112 ? 133.890 -6.617 -0.447 1.00 17.78 112 GLY H O 1
ATOM 2704 N N . GLN B 2 113 ? 131.834 -7.402 0.042 1.00 18.34 113 GLN H N 1
ATOM 2705 C CA . GLN B 2 113 ? 131.524 -6.378 1.025 1.00 19.75 113 GLN H CA 1
ATOM 2706 C C . GLN B 2 113 ? 132.143 -6.626 2.406 1.00 19.99 113 GLN H C 1
ATOM 2707 O O . GLN B 2 113 ? 132.082 -5.751 3.282 1.00 17.92 113 GLN H O 1
ATOM 2713 N N . GLY B 2 114 ? 132.738 -7.804 2.587 1.00 17.55 114 GLY H N 1
ATOM 2714 C CA . GLY B 2 114 ? 133.360 -8.191 3.849 1.00 16.85 114 GLY H CA 1
ATOM 2715 C C . GLY B 2 114 ? 132.442 -9.057 4.697 1.00 17.98 114 GLY H C 1
ATOM 2716 O O . GLY B 2 114 ? 131.224 -8.900 4.641 1.00 19.58 114 GLY H O 1
ATOM 2717 N N . THR B 2 115 ? 133.024 -9.983 5.459 1.00 19.06 115 THR H N 1
ATOM 2718 C CA . THR B 2 115 ? 132.306 -10.805 6.430 1.00 19.08 115 THR H CA 1
ATOM 2719 C C . THR B 2 115 ? 132.985 -10.599 7.763 1.00 19.34 115 THR H C 1
ATOM 2720 O O . THR B 2 115 ? 134.209 -10.790 7.876 1.00 16.04 115 THR H O 1
ATOM 2724 N N . THR B 2 116 ? 132.194 -10.253 8.773 1.00 19.21 116 THR H N 1
ATOM 2725 C CA . THR B 2 116 ? 132.691 -10.084 10.139 1.00 20.20 116 THR H CA 1
ATOM 2726 C C . THR B 2 116 ? 132.661 -11.433 10.842 1.00 19.36 116 THR H C 1
ATOM 2727 O O . THR B 2 116 ? 131.647 -12.129 10.823 1.00 21.17 116 THR H O 1
ATOM 2731 N N . LEU B 2 117 ? 133.790 -11.793 11.435 1.00 19.16 117 LEU H N 1
ATOM 2732 C CA . LEU B 2 117 ? 133.918 -12.958 12.294 1.00 19.63 117 LEU H CA 1
ATOM 2733 C C . LEU B 2 117 ? 134.262 -12.470 13.707 1.00 18.59 117 LEU H C 1
ATOM 2734 O O . LEU B 2 117 ? 135.154 -11.636 13.889 1.00 17.86 117 LEU H O 1
ATOM 2739 N N . THR B 2 118 ? 133.520 -12.968 14.694 1.00 19.12 118 THR H N 1
ATOM 2740 C CA . THR B 2 118 ? 133.774 -12.676 16.094 1.00 20.12 118 THR H CA 1
ATOM 2741 C C . THR B 2 118 ? 133.999 -13.988 16.779 1.00 19.15 118 THR H C 1
ATOM 2742 O O . THR B 2 118 ? 133.151 -14.886 16.709 1.00 19.04 118 THR H O 1
ATOM 2746 N N . VAL B 2 119 ? 135.155 -14.118 17.417 1.00 18.20 119 VAL H N 1
ATOM 2747 C CA . VAL B 2 119 ? 135.509 -15.374 18.077 1.00 17.89 119 VAL H CA 1
ATOM 2748 C C . VAL B 2 119 ? 135.402 -15.109 19.564 1.00 20.28 119 VAL H C 1
ATOM 2749 O O . VAL B 2 119 ? 136.186 -14.338 20.146 1.00 21.49 119 VAL H O 1
ATOM 2753 N N . SER B 2 120 ? 134.399 -15.726 20.173 1.00 19.27 120 SER H N 1
ATOM 2754 C CA . SER B 2 120 ? 134.099 -15.456 21.585 1.00 21.21 120 SER H CA 1
ATOM 2755 C C . SER B 2 120 ? 133.196 -16.520 22.180 1.00 23.00 120 SER H C 1
ATOM 2756 O O . SER B 2 120 ? 132.377 -17.079 21.482 1.00 23.03 120 SER H O 1
ATOM 2759 N N A SER B 2 121 ? 133.328 -16.789 23.471 0.70 21.92 121 SER H N 1
ATOM 2760 N N B SER B 2 121 ? 133.372 -16.762 23.486 0.30 21.47 121 SER H N 1
ATOM 2761 C CA A SER B 2 121 ? 132.401 -17.711 24.125 0.70 25.71 121 SER H CA 1
ATOM 2762 C CA B SER B 2 121 ? 132.526 -17.679 24.269 0.30 22.22 121 SER H CA 1
ATOM 2763 C C A SER B 2 121 ? 131.371 -16.966 24.959 0.70 24.79 121 SER H C 1
ATOM 2764 C C B SER B 2 121 ? 131.291 -16.987 24.821 0.30 23.22 121 SER H C 1
ATOM 2765 O O A SER B 2 121 ? 130.685 -17.566 25.782 0.70 23.99 121 SER H O 1
ATOM 2766 O O B SER B 2 121 ? 130.376 -17.660 25.303 0.30 21.79 121 SER H O 1
ATOM 2771 N N . ALA B 2 122 ? 131.253 -15.655 24.748 1.00 22.66 122 ALA H N 1
ATOM 2772 C CA . ALA B 2 122 ? 130.196 -14.881 25.394 1.00 22.38 122 ALA H CA 1
ATOM 2773 C C . ALA B 2 122 ? 128.798 -15.362 24.960 1.00 22.59 122 ALA H C 1
ATOM 2774 O O . ALA B 2 122 ? 128.597 -15.819 23.829 1.00 23.57 122 ALA H O 1
ATOM 2776 N N . LYS B 2 123 ? 127.846 -15.301 25.885 1.00 24.07 123 LYS H N 1
ATOM 2777 C CA . LYS B 2 123 ? 126.445 -15.634 25.595 1.00 26.44 123 LYS H CA 1
ATOM 2778 C C . LYS B 2 123 ? 125.717 -14.392 25.093 1.00 21.65 123 LYS H C 1
ATOM 2779 O O . LYS B 2 123 ? 126.059 -13.267 25.465 1.00 23.32 123 LYS H O 1
ATOM 2785 N N . THR B 2 124 ? 124.707 -14.614 24.260 1.00 20.19 124 THR H N 1
ATOM 2786 C CA . THR B 2 124 ? 123.825 -13.546 23.824 1.00 20.16 124 THR H CA 1
ATOM 2787 C C . THR B 2 124 ? 123.237 -12.900 25.073 1.00 21.61 124 THR H C 1
ATOM 2788 O O . THR B 2 124 ? 122.673 -13.582 25.917 1.00 24.75 124 THR H O 1
ATOM 2792 N N . THR B 2 125 ? 123.416 -11.592 25.183 1.00 18.68 125 THR H N 1
ATOM 2793 C CA . THR B 2 125 ? 123.090 -10.831 26.367 1.00 21.74 125 THR H CA 1
ATOM 2794 C C . THR B 2 125 ? 122.483 -9.492 25.902 1.00 20.66 125 THR H C 1
ATOM 2795 O O . THR B 2 125 ? 123.138 -8.774 25.158 1.00 18.31 125 THR H O 1
ATOM 2799 N N . PRO B 2 126 ? 121.248 -9.155 26.348 1.00 18.85 126 PRO H N 1
ATOM 2800 C CA . PRO B 2 126 ? 120.701 -7.838 26.038 1.00 21.34 126 PRO H CA 1
ATOM 2801 C C . PRO B 2 126 ? 121.430 -6.734 26.803 1.00 19.16 126 PRO H C 1
ATOM 2802 O O . PRO B 2 126 ? 122.001 -7.003 27.876 1.00 18.52 126 PRO H O 1
ATOM 2806 N N . PRO B 2 127 ? 121.421 -5.509 26.261 1.00 18.74 127 PRO H N 1
ATOM 2807 C CA . PRO B 2 127 ? 122.044 -4.369 26.929 1.00 20.00 127 PRO H CA 1
ATOM 2808 C C . PRO B 2 127 ? 121.262 -3.904 28.148 1.00 19.62 127 PRO H C 1
ATOM 2809 O O . PRO B 2 127 ? 120.053 -4.069 28.201 1.00 20.31 127 PRO H O 1
ATOM 2813 N N . SER B 2 128 ? 121.960 -3.345 29.127 1.00 19.31 128 SER H N 1
ATOM 2814 C CA . SER B 2 128 ? 121.337 -2.502 30.124 1.00 20.73 128 SER H CA 1
ATOM 2815 C C . SER B 2 128 ? 121.452 -1.094 29.553 1.00 19.14 128 SER H C 1
ATOM 2816 O O . SER B 2 128 ? 122.531 -0.700 29.103 1.00 24.58 128 SER H O 1
ATOM 2819 N N . VAL B 2 129 ? 120.349 -0.354 29.550 1.00 16.30 129 VAL H N 1
ATOM 2820 C CA . VAL B 2 129 ? 120.322 0.992 28.995 1.00 18.07 129 VAL H CA 1
ATOM 2821 C C . VAL B 2 129 ? 120.075 2.008 30.101 1.00 18.41 129 VAL H C 1
ATOM 2822 O O . VAL B 2 129 ? 119.098 1.898 30.844 1.00 18.96 129 VAL H O 1
ATOM 2826 N N . TYR B 2 130 ? 120.951 3.003 30.192 1.00 17.76 130 TYR H N 1
ATOM 2827 C CA . TYR B 2 130 ? 120.904 4.005 31.260 1.00 18.38 130 TYR H CA 1
ATOM 2828 C C . TYR B 2 130 ? 120.854 5.417 30.713 1.00 18.49 130 TYR H C 1
ATOM 2829 O O . TYR B 2 130 ? 121.619 5.756 29.783 1.00 16.57 130 TYR H O 1
ATOM 2838 N N . PRO B 2 131 ? 119.975 6.257 31.280 1.00 20.44 131 PRO H N 1
ATOM 2839 C CA . PRO B 2 131 ? 119.874 7.655 30.861 1.00 21.96 131 PRO H CA 1
ATOM 2840 C C . PRO B 2 131 ? 121.063 8.488 31.337 1.00 21.18 131 PRO H C 1
ATOM 2841 O O . PRO B 2 131 ? 121.592 8.258 32.424 1.00 22.14 131 PRO H O 1
ATOM 2845 N N . LEU B 2 132 ? 121.510 9.395 30.483 1.00 21.48 132 LEU H N 1
ATOM 2846 C CA . LEU B 2 132 ? 122.561 10.360 30.832 1.00 19.53 132 LEU H CA 1
ATOM 2847 C C . LEU B 2 132 ? 121.954 11.769 30.785 1.00 20.74 132 LEU H C 1
ATOM 2848 O O . LEU B 2 132 ? 121.573 12.270 29.729 1.00 19.38 132 LEU H O 1
ATOM 2853 N N . ALA B 2 133 ? 121.848 12.382 31.955 1.00 25.22 133 ALA H N 1
ATOM 2854 C CA . ALA B 2 133 ? 121.311 13.730 32.107 1.00 24.14 133 ALA H CA 1
ATOM 2855 C C . ALA B 2 133 ? 122.341 14.537 32.880 1.00 28.56 133 ALA H C 1
ATOM 2856 O O . ALA B 2 133 ? 123.018 13.988 33.758 1.00 26.11 133 ALA H O 1
ATOM 2858 N N . PRO B 2 134 ? 122.464 15.841 32.568 1.00 31.72 134 PRO H N 1
ATOM 2859 C CA . PRO B 2 134 ? 123.474 16.693 33.212 1.00 38.80 134 PRO H CA 1
ATOM 2860 C C . PRO B 2 134 ? 123.202 16.873 34.700 1.00 54.15 134 PRO H C 1
ATOM 2861 O O . PRO B 2 134 ? 122.045 16.787 35.127 1.00 62.96 134 PRO H O 1
ATOM 2865 N N . GLY B 2 135 ? 124.261 17.126 35.473 1.00 66.60 135 GLY H N 1
ATOM 2866 C CA . GLY B 2 135 ? 124.163 17.273 36.930 1.00 67.05 135 GLY H CA 1
ATOM 2867 C C . GLY B 2 135 ? 123.157 18.318 37.404 1.00 73.40 135 GLY H C 1
ATOM 2868 O O . GLY B 2 135 ? 122.815 19.253 36.665 1.00 65.16 135 GLY H O 1
ATOM 2869 N N . SER B 2 136 ? 122.698 18.155 38.649 1.00 77.20 136 SER H N 1
ATOM 2870 C CA . SER B 2 136 ? 121.680 19.033 39.250 1.00 80.56 136 SER H CA 1
ATOM 2871 C C . SER B 2 136 ? 122.206 20.435 39.593 1.00 89.06 136 SER H C 1
ATOM 2872 O O . SER B 2 136 ? 121.418 21.324 39.927 1.00 91.72 136 SER H O 1
ATOM 2875 N N . ALA B 2 137 ? 123.527 20.618 39.530 1.00 95.52 137 ALA H N 1
ATOM 2876 C CA . ALA B 2 137 ? 124.151 21.944 39.617 1.00 91.15 137 ALA H CA 1
ATOM 2877 C C . ALA B 2 137 ? 124.691 22.403 38.248 1.00 94.61 137 ALA H C 1
ATOM 2878 O O . ALA B 2 137 ? 125.702 23.107 38.179 1.00 102.98 137 ALA H O 1
ATOM 2880 N N . ALA B 2 138 ? 124.008 22.009 37.169 1.00 96.00 138 ALA H N 1
ATOM 2881 C CA . ALA B 2 138 ? 124.419 22.347 35.802 1.00 95.49 138 ALA H CA 1
ATOM 2882 C C . ALA B 2 138 ? 123.414 23.296 35.151 1.00 91.90 138 ALA H C 1
ATOM 2883 O O . ALA B 2 138 ? 122.264 22.920 34.914 1.00 94.60 138 ALA H O 1
ATOM 2884 N N . GLN B 2 139 ? 123.855 24.519 34.860 1.00 93.97 139 GLN H N 1
ATOM 2885 C CA . GLN B 2 139 ? 122.984 25.548 34.286 1.00 99.26 139 GLN H CA 1
ATOM 2886 C C . GLN B 2 139 ? 122.840 25.406 32.770 1.00 101.47 139 GLN H C 1
ATOM 2887 O O . GLN B 2 139 ? 123.833 25.415 32.040 1.00 96.22 139 GLN H O 1
ATOM 2888 N N . THR B 2 140 ? 121.597 25.289 32.306 1.00 101.73 140 THR H N 1
ATOM 2889 C CA . THR B 2 140 ? 121.310 25.075 30.889 1.00 97.63 140 THR H CA 1
ATOM 2890 C C . THR B 2 140 ? 121.796 26.238 30.029 1.00 92.98 140 THR H C 1
ATOM 2891 O O . THR B 2 140 ? 121.507 27.400 30.324 1.00 96.32 140 THR H O 1
ATOM 2892 N N . ASN B 2 141 ? 122.539 25.916 28.972 1.00 87.52 141 ASN H N 1
ATOM 2893 C CA . ASN B 2 141 ? 123.035 26.928 28.039 1.00 71.28 141 ASN H CA 1
ATOM 2894 C C . ASN B 2 141 ? 121.975 27.248 26.990 1.00 57.50 141 ASN H C 1
ATOM 2895 O O . ASN B 2 141 ? 120.781 27.201 27.275 1.00 68.61 141 ASN H O 1
ATOM 2896 N N . SER B 2 142 ? 122.423 27.585 25.784 1.00 58.56 142 SER H N 1
ATOM 2897 C CA . SER B 2 142 ? 121.554 27.656 24.606 1.00 47.56 142 SER H CA 1
ATOM 2898 C C . SER B 2 142 ? 121.095 26.260 24.149 1.00 39.45 142 SER H C 1
ATOM 2899 O O . SER B 2 142 ? 119.932 26.054 23.773 1.00 29.54 142 SER H O 1
ATOM 2902 N N . MET B 2 143 ? 122.039 25.326 24.148 1.00 27.03 143 MET H N 1
ATOM 2903 C CA . MET B 2 143 ? 121.781 23.936 23.784 1.00 31.09 143 MET H CA 1
ATOM 2904 C C . MET B 2 143 ? 122.023 23.101 25.009 1.00 29.59 143 MET H C 1
ATOM 2905 O O . MET B 2 143 ? 122.797 23.487 25.874 1.00 32.60 143 MET H O 1
ATOM 2910 N N . VAL B 2 144 ? 121.376 21.949 25.090 1.00 25.79 144 VAL H N 1
ATOM 2911 C CA . VAL B 2 144 ? 121.715 21.001 26.147 1.00 23.95 144 VAL H CA 1
ATOM 2912 C C . VAL B 2 144 ? 122.031 19.649 25.520 1.00 21.54 144 VAL H C 1
ATOM 2913 O O . VAL B 2 144 ? 121.402 19.279 24.549 1.00 20.42 144 VAL H O 1
ATOM 2917 N N . THR B 2 145 ? 122.995 18.924 26.092 1.00 20.03 145 THR H N 1
ATOM 2918 C CA . THR B 2 145 ? 123.371 17.601 25.598 1.00 19.79 145 THR H CA 1
ATOM 2919 C C . THR B 2 145 ? 122.933 16.517 26.584 1.00 21.42 145 THR H C 1
ATOM 2920 O O . THR B 2 145 ? 123.182 16.601 27.803 1.00 20.57 145 THR H O 1
ATOM 2924 N N . LEU B 2 146 ? 122.277 15.507 26.018 1.00 20.16 146 LEU H N 1
ATOM 2925 C CA . LEU B 2 146 ? 121.790 14.360 26.737 1.00 19.18 146 LEU H CA 1
ATOM 2926 C C . LEU B 2 146 ? 122.391 13.114 26.130 1.00 18.65 146 LEU H C 1
ATOM 2927 O O . LEU B 2 146 ? 123.027 13.158 25.059 1.00 18.26 146 LEU H O 1
ATOM 2932 N N . GLY B 2 147 ? 122.232 12.007 26.826 1.00 16.60 147 GLY H N 1
ATOM 2933 C CA . GLY B 2 147 ? 122.759 10.771 26.315 1.00 19.51 147 GLY H CA 1
ATOM 2934 C C . GLY B 2 147 ? 122.099 9.514 26.801 1.00 17.79 147 GLY H C 1
ATOM 2935 O O . GLY B 2 147 ? 121.247 9.520 27.681 1.00 18.44 147 GLY H O 1
ATOM 2936 N N . CYS B 2 148 ? 122.565 8.430 26.211 1.00 17.89 148 CYS H N 1
ATOM 2937 C CA A CYS B 2 148 ? 122.160 7.101 26.636 0.55 18.47 148 CYS H CA 1
ATOM 2938 C CA B CYS B 2 148 ? 122.111 7.082 26.479 0.45 19.51 148 CYS H CA 1
ATOM 2939 C C . CYS B 2 148 ? 123.339 6.162 26.612 1.00 17.41 148 CYS H C 1
ATOM 2940 O O . CYS B 2 148 ? 124.115 6.105 25.670 1.00 21.22 148 CYS H O 1
ATOM 2945 N N . LEU B 2 149 ? 123.492 5.434 27.722 1.00 15.65 149 LEU H N 1
ATOM 2946 C CA . LEU B 2 149 ? 124.584 4.496 27.895 1.00 16.24 149 LEU H CA 1
ATOM 2947 C C . LEU B 2 149 ? 123.997 3.098 27.705 1.00 16.38 149 LEU H C 1
ATOM 2948 O O . LEU B 2 149 ? 123.046 2.735 28.375 1.00 18.92 149 LEU H O 1
ATOM 2953 N N . VAL B 2 150 ? 124.573 2.330 26.782 1.00 14.61 150 VAL H N 1
ATOM 2954 C CA . VAL B 2 150 ? 124.115 0.997 26.415 1.00 14.65 150 VAL H CA 1
ATOM 2955 C C . VAL B 2 150 ? 125.215 0.012 26.778 1.00 15.71 150 VAL H C 1
ATOM 2956 O O . VAL B 2 150 ? 126.233 -0.101 26.065 1.00 19.21 150 VAL H O 1
ATOM 2960 N N . LYS B 2 151 ? 125.011 -0.713 27.873 1.00 14.70 151 LYS H N 1
ATOM 2961 C CA . LYS B 2 151 ? 126.100 -1.424 28.519 1.00 18.36 151 LYS H CA 1
ATOM 2962 C C . LYS B 2 151 ? 125.876 -2.920 28.628 1.00 17.41 151 LYS H C 1
ATOM 2963 O O . LYS B 2 151 ? 124.786 -3.373 28.970 1.00 19.76 151 LYS H O 1
ATOM 2969 N N . GLY B 2 152 ? 126.932 -3.674 28.339 1.00 19.07 152 GLY H N 1
ATOM 2970 C CA . GLY B 2 152 ? 127.018 -5.100 28.664 1.00 17.64 152 GLY H CA 1
ATOM 2971 C C . GLY B 2 152 ? 126.217 -5.985 27.753 1.00 19.69 152 GLY H C 1
ATOM 2972 O O . GLY B 2 152 ? 125.595 -6.947 28.212 1.00 20.38 152 GLY H O 1
ATOM 2973 N N . TYR B 2 153 ? 126.252 -5.697 26.455 1.00 17.99 153 TYR H N 1
ATOM 2974 C CA . TYR B 2 153 ? 125.547 -6.536 25.482 1.00 16.96 153 TYR H CA 1
ATOM 2975 C C . TYR B 2 153 ? 126.497 -7.392 24.646 1.00 15.23 153 TYR H C 1
ATOM 2976 O O . TYR B 2 153 ? 127.713 -7.121 24.542 1.00 15.16 153 TYR H O 1
ATOM 2985 N N . PHE B 2 154 ? 125.929 -8.451 24.090 1.00 15.04 154 PHE H N 1
ATOM 2986 C CA . PHE B 2 154 ? 126.630 -9.346 23.182 1.00 16.44 154 PHE H CA 1
ATOM 2987 C C . PHE B 2 154 ? 125.613 -10.056 22.325 1.00 16.90 154 PHE H C 1
ATOM 2988 O O . PHE B 2 154 ? 124.596 -10.517 22.854 1.00 18.81 154 PHE H O 1
ATOM 2996 N N . PRO B 2 155 ? 125.885 -10.185 21.014 1.00 18.53 155 PRO H N 1
ATOM 2997 C CA . PRO B 2 155 ? 126.985 -9.625 20.221 1.00 16.99 155 PRO H CA 1
ATOM 2998 C C . PRO B 2 155 ? 126.642 -8.235 19.715 1.00 17.64 155 PRO H C 1
ATOM 2999 O O . PRO B 2 155 ? 125.590 -7.709 20.041 1.00 18.63 155 PRO H O 1
ATOM 3003 N N A GLU B 2 156 ? 127.532 -7.651 18.917 0.60 17.80 156 GLU H N 1
ATOM 3004 N N B GLU B 2 156 ? 127.529 -7.670 18.901 0.40 18.43 156 GLU H N 1
ATOM 3005 C CA A GLU B 2 156 ? 127.177 -6.480 18.131 0.60 18.12 156 GLU H CA 1
ATOM 3006 C CA B GLU B 2 156 ? 127.230 -6.484 18.112 0.40 19.46 156 GLU H CA 1
ATOM 3007 C C A GLU B 2 156 ? 126.198 -6.915 17.034 0.60 19.49 156 GLU H C 1
ATOM 3008 C C B GLU B 2 156 ? 126.241 -6.904 17.006 0.40 20.05 156 GLU H C 1
ATOM 3009 O O A GLU B 2 156 ? 126.194 -8.084 16.631 0.60 21.74 156 GLU H O 1
ATOM 3010 O O B GLU B 2 156 ? 126.267 -8.061 16.577 0.40 21.81 156 GLU H O 1
ATOM 3021 N N . PRO B 2 157 ? 125.384 -5.980 16.523 1.00 20.32 157 PRO H N 1
ATOM 3022 C CA . PRO B 2 157 ? 125.228 -4.579 16.893 1.00 19.76 157 PRO H CA 1
ATOM 3023 C C . PRO B 2 157 ? 124.002 -4.263 17.718 1.00 17.08 157 PRO H C 1
ATOM 3024 O O . PRO B 2 157 ? 123.130 -5.107 17.937 1.00 19.22 157 PRO H O 1
ATOM 3028 N N . VAL B 2 158 ? 123.975 -3.032 18.199 1.00 18.75 158 VAL H N 1
ATOM 3029 C CA . VAL B 2 158 ? 122.725 -2.408 18.635 1.00 19.15 158 VAL H CA 1
ATOM 3030 C C . VAL B 2 158 ? 122.451 -1.222 17.726 1.00 20.17 158 VAL H C 1
ATOM 3031 O O . VAL B 2 158 ? 123.349 -0.725 17.052 1.00 23.31 158 VAL H O 1
ATOM 3035 N N . THR B 2 159 ? 121.199 -0.802 17.694 1.00 20.55 159 THR H N 1
ATOM 3036 C CA . THR B 2 159 ? 120.821 0.438 17.023 1.00 22.32 159 THR H CA 1
ATOM 3037 C C . THR B 2 159 ? 120.243 1.380 18.072 1.00 19.67 159 THR H C 1
ATOM 3038 O O . THR B 2 159 ? 119.559 0.941 18.990 1.00 21.38 159 THR H O 1
ATOM 3042 N N . VAL B 2 160 ? 120.508 2.665 17.919 1.00 17.81 160 VAL H N 1
ATOM 3043 C CA . VAL B 2 160 ? 119.993 3.681 18.837 1.00 17.80 160 VAL H CA 1
ATOM 3044 C C . VAL B 2 160 ? 119.316 4.756 18.007 1.00 19.45 160 VAL H C 1
ATOM 3045 O O . VAL B 2 160 ? 119.913 5.285 17.064 1.00 20.13 160 VAL H O 1
ATOM 3049 N N . THR B 2 161 ? 118.073 5.061 18.353 1.00 18.32 161 THR H N 1
ATOM 3050 C CA . THR B 2 161 ? 117.387 6.248 17.852 1.00 19.75 161 THR H CA 1
ATOM 3051 C C . THR B 2 161 ? 116.906 7.110 19.033 1.00 18.64 161 THR H C 1
ATOM 3052 O O . THR B 2 161 ? 116.897 6.675 20.192 1.00 17.22 161 THR H O 1
ATOM 3056 N N . TRP B 2 162 ? 116.486 8.322 18.701 1.00 15.20 162 TRP H N 1
ATOM 3057 C CA . TRP B 2 162 ? 115.967 9.298 19.674 1.00 17.09 162 TRP H CA 1
ATOM 3058 C C . TRP B 2 162 ? 114.569 9.755 19.258 1.00 18.90 162 TRP H C 1
ATOM 3059 O O . TRP B 2 162 ? 114.338 10.080 18.086 1.00 21.99 162 TRP H O 1
ATOM 3070 N N . ASN B 2 163 ? 113.654 9.733 20.222 1.00 19.68 163 ASN H N 1
ATOM 3071 C CA . ASN B 2 163 ? 112.217 10.025 20.039 1.00 22.35 163 ASN H CA 1
ATOM 3072 C C . ASN B 2 163 ? 111.634 9.268 18.869 1.00 24.55 163 ASN H C 1
ATOM 3073 O O . ASN B 2 163 ? 110.936 9.828 18.014 1.00 24.64 163 ASN H O 1
ATOM 3078 N N . SER B 2 164 ? 111.956 7.978 18.850 1.00 28.60 164 SER H N 1
ATOM 3079 C CA . SER B 2 164 ? 111.414 7.031 17.881 1.00 29.70 164 SER H CA 1
ATOM 3080 C C . SER B 2 164 ? 111.650 7.513 16.460 1.00 26.35 164 SER H C 1
ATOM 3081 O O . SER B 2 164 ? 110.796 7.343 15.594 1.00 29.48 164 SER H O 1
ATOM 3084 N N . GLY B 2 165 ? 112.827 8.109 16.246 1.00 21.95 165 GLY H N 1
ATOM 3085 C CA . GLY B 2 165 ? 113.256 8.639 14.953 1.00 25.79 165 GLY H CA 1
ATOM 3086 C C . GLY B 2 165 ? 112.948 10.111 14.712 1.00 27.14 165 GLY H C 1
ATOM 3087 O O . GLY B 2 165 ? 113.480 10.714 13.767 1.00 26.97 165 GLY H O 1
ATOM 3088 N N . SER B 2 166 ? 112.107 10.708 15.560 1.00 23.50 166 SER H N 1
ATOM 3089 C CA . SER B 2 166 ? 111.709 12.104 15.359 1.00 25.48 166 SER H CA 1
ATOM 3090 C C . SER B 2 166 ? 112.831 13.099 15.661 1.00 30.12 166 SER H C 1
ATOM 3091 O O . SER B 2 166 ? 112.778 14.237 15.228 1.00 32.01 166 SER H O 1
ATOM 3094 N N . LEU B 2 167 ? 113.850 12.656 16.393 1.00 31.92 167 LEU H N 1
ATOM 3095 C CA . LEU B 2 167 ? 114.997 13.487 16.730 1.00 28.00 167 LEU H CA 1
ATOM 3096 C C . LEU B 2 167 ? 116.215 12.877 16.043 1.00 31.59 167 LEU H C 1
ATOM 3097 O O . LEU B 2 167 ? 116.733 11.841 16.476 1.00 32.57 167 LEU H O 1
ATOM 3102 N N . SER B 2 168 ? 116.646 13.507 14.956 1.00 31.66 168 SER H N 1
ATOM 3103 C CA . SER B 2 168 ? 117.701 12.959 14.101 1.00 35.55 168 SER H CA 1
ATOM 3104 C C . SER B 2 168 ? 118.904 13.882 13.957 1.00 34.11 168 SER H C 1
ATOM 3105 O O . SER B 2 168 ? 120.022 13.411 13.808 1.00 38.28 168 SER H O 1
ATOM 3108 N N . SER B 2 169 ? 118.699 15.193 13.992 1.00 35.50 169 SER H N 1
ATOM 3109 C CA . SER B 2 169 ? 119.843 16.095 13.937 1.00 36.21 169 SER H CA 1
ATOM 3110 C C . SER B 2 169 ? 120.465 16.214 15.334 1.00 29.77 169 SER H C 1
ATOM 3111 O O . SER B 2 169 ? 119.813 15.985 16.370 1.00 33.64 169 SER H O 1
ATOM 3114 N N . GLY B 2 170 ? 121.743 16.531 15.353 1.00 26.03 170 GLY H N 1
ATOM 3115 C CA . GLY B 2 170 ? 122.467 16.676 16.604 1.00 25.97 170 GLY H CA 1
ATOM 3116 C C . GLY B 2 170 ? 122.706 15.379 17.362 1.00 25.89 170 GLY H C 1
ATOM 3117 O O . GLY B 2 170 ? 122.922 15.411 18.567 1.00 20.92 170 GLY H O 1
ATOM 3118 N N . VAL B 2 171 ? 122.674 14.247 16.659 1.00 23.66 171 VAL H N 1
ATOM 3119 C CA . VAL B 2 171 ? 122.902 12.932 17.257 1.00 23.52 171 VAL H CA 1
ATOM 3120 C C . VAL B 2 171 ? 124.230 12.359 16.803 1.00 23.62 171 VAL H C 1
ATOM 3121 O O . VAL B 2 171 ? 124.583 12.438 15.627 1.00 24.61 171 VAL H O 1
ATOM 3125 N N A HIS B 2 172 ? 124.972 11.836 17.789 0.50 24.31 172 HIS H N 1
ATOM 3126 N N B HIS B 2 172 ? 124.960 11.750 17.705 0.50 24.16 172 HIS H N 1
ATOM 3127 C CA A HIS B 2 172 ? 126.177 11.010 17.619 0.50 24.20 172 HIS H CA 1
ATOM 3128 C CA B HIS B 2 172 ? 125.881 10.765 17.234 0.50 23.39 172 HIS H CA 1
ATOM 3129 C C A HIS B 2 172 ? 125.990 9.670 18.359 0.50 22.21 172 HIS H C 1
ATOM 3130 C C B HIS B 2 172 ? 126.099 9.702 18.276 0.50 22.12 172 HIS H C 1
ATOM 3131 O O A HIS B 2 172 ? 125.599 9.681 19.534 0.50 21.07 172 HIS H O 1
ATOM 3132 O O B HIS B 2 172 ? 126.108 9.924 19.504 0.50 20.64 172 HIS H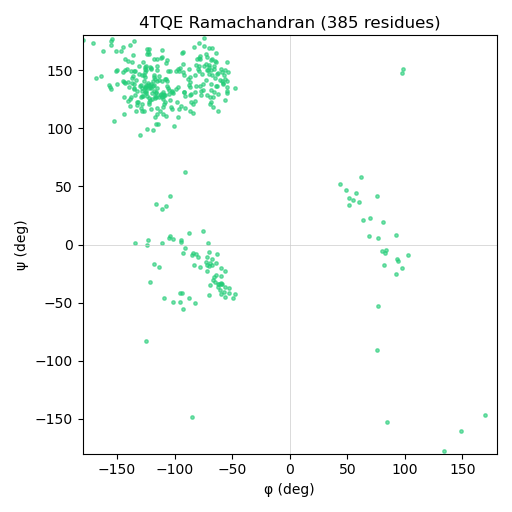 O 1
ATOM 3145 N N . THR B 2 173 ? 126.268 8.530 17.717 1.00 21.39 173 THR H N 1
ATOM 3146 C CA . THR B 2 173 ? 126.390 7.300 18.436 1.00 21.27 173 THR H CA 1
ATOM 3147 C C . THR B 2 173 ? 127.808 6.828 18.242 1.00 20.11 173 THR H C 1
ATOM 3148 O O . THR B 2 173 ? 128.266 6.649 17.119 1.00 24.08 173 THR H O 1
ATOM 3152 N N . PHE B 2 174 ? 128.504 6.640 19.345 1.00 16.85 174 PHE H N 1
ATOM 3153 C CA . PHE B 2 174 ? 129.910 6.250 19.321 1.00 16.60 174 PHE H CA 1
ATOM 3154 C C . PHE B 2 174 ? 130.083 4.761 19.073 1.00 17.58 174 PHE H C 1
ATOM 3155 O O . PHE B 2 174 ? 129.215 3.974 19.422 1.00 19.02 174 PHE H O 1
ATOM 3163 N N . PRO B 2 175 ? 131.202 4.363 18.462 1.00 20.49 175 PRO H N 1
ATOM 3164 C CA . PRO B 2 175 ? 131.501 2.937 18.318 1.00 20.91 175 PRO H CA 1
ATOM 3165 C C . PRO B 2 175 ? 131.554 2.172 19.649 1.00 21.08 175 PRO H C 1
ATOM 3166 O O . PRO B 2 175 ? 132.006 2.712 20.682 1.00 20.05 175 PRO H O 1
ATOM 3170 N N . ALA B 2 176 ? 131.124 0.915 19.616 1.00 18.52 176 ALA H N 1
ATOM 3171 C CA . ALA B 2 176 ? 131.208 0.073 20.800 1.00 20.39 176 ALA H CA 1
ATOM 3172 C C . ALA B 2 176 ? 132.668 -0.234 21.127 1.00 19.71 176 ALA H C 1
ATOM 3173 O O . ALA B 2 176 ? 133.530 -0.237 20.243 1.00 21.24 176 ALA H O 1
ATOM 3175 N N . VAL B 2 177 ? 132.934 -0.426 22.411 1.00 19.89 177 VAL H N 1
ATOM 3176 C CA . VAL B 2 177 ? 134.213 -0.973 22.904 1.00 21.66 177 VAL H CA 1
ATOM 3177 C C . VAL B 2 177 ? 133.917 -2.198 23.776 1.00 20.44 177 VAL H C 1
ATOM 3178 O O . VAL B 2 177 ? 132.837 -2.299 24.360 1.00 22.03 177 VAL H O 1
ATOM 3182 N N . LEU B 2 178 ? 134.864 -3.127 23.864 1.00 24.67 178 LEU H N 1
ATOM 3183 C CA . LEU B 2 178 ? 134.724 -4.268 24.759 1.00 23.46 178 LEU H CA 1
ATOM 3184 C C . LEU B 2 178 ? 135.107 -3.906 26.171 1.00 26.09 178 LEU H C 1
ATOM 3185 O O . LEU B 2 178 ? 136.152 -3.280 26.423 1.00 29.92 178 LEU H O 1
ATOM 3190 N N . GLN B 2 179 ? 134.283 -4.372 27.090 1.00 26.51 179 GLN H N 1
ATOM 3191 C CA . GLN B 2 179 ? 134.474 -4.168 28.516 1.00 31.23 179 GLN H CA 1
ATOM 3192 C C . GLN B 2 179 ? 133.996 -5.467 29.176 1.00 34.21 179 GLN H C 1
ATOM 3193 O O . GLN B 2 179 ? 132.809 -5.796 29.112 1.00 35.14 179 GLN H O 1
ATOM 3199 N N . SER B 2 180 ? 134.921 -6.224 29.758 1.00 36.96 180 SER H N 1
ATOM 3200 C CA . SER B 2 180 ? 134.597 -7.500 30.425 1.00 40.68 180 SER H CA 1
ATOM 3201 C C . SER B 2 180 ? 133.912 -8.509 29.491 1.00 32.26 180 SER H C 1
ATOM 3202 O O . SER B 2 180 ? 132.926 -9.132 29.867 1.00 29.01 180 SER H O 1
ATOM 3205 N N . ASP B 2 181 ? 134.435 -8.639 28.272 1.00 29.39 181 ASP H N 1
ATOM 3206 C CA . ASP B 2 181 ? 133.935 -9.600 27.279 1.00 32.31 181 ASP H CA 1
ATOM 3207 C C . ASP B 2 181 ? 132.528 -9.264 26.731 1.00 26.86 181 ASP H C 1
ATOM 3208 O O . ASP B 2 181 ? 131.931 -10.044 25.995 1.00 28.87 181 ASP H O 1
ATOM 3213 N N . LEU B 2 182 ? 132.020 -8.093 27.092 1.00 21.32 182 LEU H N 1
ATOM 3214 C CA . LEU B 2 182 ? 130.777 -7.570 26.534 1.00 18.15 182 LEU H CA 1
ATOM 3215 C C . LEU B 2 182 ? 131.032 -6.206 25.917 1.00 18.15 182 LEU H C 1
ATOM 3216 O O . LEU B 2 182 ? 132.044 -5.560 26.182 1.00 22.19 182 LEU H O 1
ATOM 3221 N N . TYR B 2 183 ? 130.082 -5.745 25.130 1.00 16.13 183 TYR H N 1
ATOM 3222 C CA . TYR B 2 183 ? 130.192 -4.452 24.489 1.00 16.18 183 TYR H CA 1
ATOM 3223 C C . TYR B 2 183 ? 129.464 -3.342 25.242 1.00 16.48 183 TYR H C 1
ATOM 3224 O O . TYR B 2 183 ? 128.429 -3.564 25.916 1.00 18.61 183 TYR H O 1
ATOM 3233 N N . THR B 2 184 ? 129.987 -2.133 25.081 1.00 18.17 184 THR H N 1
ATOM 3234 C CA A THR B 2 184 ? 129.392 -0.923 25.643 0.60 17.90 184 THR H CA 1
ATOM 3235 C CA B THR B 2 184 ? 129.346 -0.944 25.614 0.40 18.21 184 THR H CA 1
ATOM 3236 C C . THR B 2 184 ? 129.505 0.216 24.628 1.00 17.29 184 THR H C 1
ATOM 3237 O O . THR B 2 184 ? 130.541 0.363 23.976 1.00 18.43 184 THR H O 1
ATOM 3244 N N . LEU B 2 185 ? 128.453 1.017 24.492 1.00 16.03 185 LEU H N 1
ATOM 3245 C CA . LEU B 2 185 ? 128.509 2.237 23.711 1.00 16.47 185 LEU H CA 1
ATOM 3246 C C . LEU B 2 185 ? 127.617 3.297 24.350 1.00 15.85 185 LEU H C 1
ATOM 3247 O O . LEU B 2 185 ? 126.817 2.999 25.225 1.00 15.74 185 LEU H O 1
ATOM 3252 N N A SER B 2 186 ? 127.809 4.550 23.950 0.50 15.96 186 SER H N 1
ATOM 3253 N N B SER B 2 186 ? 127.779 4.528 23.880 0.50 16.70 186 SER H N 1
ATOM 3254 C CA A SER B 2 186 ? 126.893 5.619 24.317 0.50 15.58 186 SER H CA 1
ATOM 3255 C CA B SER B 2 186 ? 126.957 5.640 24.299 0.50 16.89 186 SER H CA 1
ATOM 3256 C C A SER B 2 186 ? 126.446 6.335 23.058 0.50 15.62 186 SER H C 1
ATOM 3257 C C B SER B 2 186 ? 126.469 6.365 23.055 0.50 16.26 186 SER H C 1
ATOM 3258 O O A SER B 2 186 ? 127.071 6.215 22.002 0.50 15.67 186 SER H O 1
ATOM 3259 O O B SER B 2 186 ? 127.089 6.273 21.994 0.50 16.37 186 SER H O 1
ATOM 3264 N N . SER B 2 187 ? 125.353 7.067 23.194 1.00 16.08 187 SER H N 1
ATOM 3265 C CA . SER B 2 187 ? 124.833 7.914 22.155 1.00 17.40 187 SER H CA 1
ATOM 3266 C C . SER B 2 187 ? 124.520 9.255 22.783 1.00 16.84 187 SER H C 1
ATOM 3267 O O . SER B 2 187 ? 124.015 9.329 23.904 1.00 17.00 187 SER H O 1
ATOM 3270 N N . SER B 2 188 ? 124.830 10.329 22.080 1.00 18.80 188 SER H N 1
ATOM 3271 C CA . SER B 2 188 ? 124.495 11.671 22.566 1.00 21.42 188 SER H CA 1
ATOM 3272 C C . SER B 2 188 ? 123.578 12.400 21.592 1.00 21.16 188 SER H C 1
ATOM 3273 O O . SER B 2 188 ? 123.595 12.146 20.378 1.00 19.64 188 SER H O 1
ATOM 3276 N N . VAL B 2 189 ? 122.766 13.294 22.146 1.00 18.44 189 VAL H N 1
ATOM 3277 C CA . VAL B 2 189 ? 121.851 14.069 21.355 1.00 20.31 189 VAL H CA 1
ATOM 3278 C C . VAL B 2 189 ? 121.865 15.459 21.937 1.00 20.35 189 VAL H C 1
ATOM 3279 O O . VAL B 2 189 ? 121.917 15.625 23.156 1.00 20.32 189 VAL H O 1
ATOM 3283 N N . THR B 2 190 ? 121.844 16.457 21.067 1.00 23.03 190 THR H N 1
ATOM 3284 C CA A THR B 2 190 ? 121.840 17.832 21.521 0.50 22.20 190 THR H CA 1
ATOM 3285 C CA B THR B 2 190 ? 121.834 17.846 21.509 0.50 23.99 190 THR H CA 1
ATOM 3286 C C . THR B 2 190 ? 120.574 18.538 21.041 1.00 23.05 190 THR H C 1
ATOM 3287 O O . THR B 2 190 ? 120.232 18.486 19.863 1.00 22.21 190 THR H O 1
ATOM 3294 N N . VAL B 2 191 ? 119.899 19.205 21.970 1.00 21.62 191 VAL H N 1
ATOM 3295 C CA . VAL B 2 191 ? 118.631 19.854 21.673 1.00 22.37 191 VAL H CA 1
ATOM 3296 C C . VAL B 2 191 ? 118.623 21.237 22.312 1.00 21.76 191 VAL H C 1
ATOM 3297 O O . VAL B 2 191 ? 119.450 21.514 23.178 1.00 23.26 191 VAL H O 1
ATOM 3301 N N . PRO B 2 192 ? 117.711 22.115 21.870 1.00 25.04 192 PRO H N 1
ATOM 3302 C CA . PRO B 2 192 ? 117.639 23.421 22.514 1.00 28.89 192 PRO H CA 1
ATOM 3303 C C . PRO B 2 192 ? 117.234 23.292 23.978 1.00 28.47 192 PRO H C 1
ATOM 3304 O O . PRO B 2 192 ? 116.327 22.511 24.309 1.00 28.00 192 PRO H O 1
ATOM 3308 N N . SER B 2 193 ? 117.911 24.046 24.839 1.00 28.45 193 SER H N 1
ATOM 3309 C CA . SER B 2 193 ? 117.693 23.960 26.282 1.00 34.64 193 SER H CA 1
ATOM 3310 C C . SER B 2 193 ? 116.287 24.385 26.675 1.00 36.75 193 SER H C 1
ATOM 3311 O O . SER B 2 193 ? 115.769 23.924 27.690 1.00 35.25 193 SER H O 1
ATOM 3314 N N . SER B 2 194 ? 115.670 25.244 25.863 1.00 35.59 194 SER H N 1
ATOM 3315 C CA . SER B 2 194 ? 114.250 25.570 26.011 1.00 39.60 194 SER H CA 1
ATOM 3316 C C . SER B 2 194 ? 113.310 24.355 25.874 1.00 39.52 194 SER H C 1
ATOM 3317 O O . SER B 2 194 ? 112.216 24.356 26.431 1.00 45.24 194 SER H O 1
ATOM 3320 N N . THR B 2 195 ? 113.718 23.324 25.143 1.00 34.92 195 THR H N 1
ATOM 3321 C CA . THR B 2 195 ? 112.839 22.179 24.873 1.00 35.03 195 THR H CA 1
ATOM 3322 C C . THR B 2 195 ? 112.973 21.034 25.874 1.00 32.65 195 THR H C 1
ATOM 3323 O O . THR B 2 195 ? 112.222 20.077 25.795 1.00 35.26 195 THR H O 1
ATOM 3327 N N . TRP B 2 196 ? 113.936 21.101 26.785 1.00 29.42 196 TRP H N 1
ATOM 3328 C CA . TRP B 2 196 ? 114.121 20.024 27.749 1.00 29.57 196 TRP H CA 1
ATOM 3329 C C . TRP B 2 196 ? 114.445 20.604 29.121 1.00 27.78 196 TRP H C 1
ATOM 3330 O O . TRP B 2 196 ? 115.288 21.474 29.232 1.00 34.12 196 TRP H O 1
ATOM 3341 N N . PRO B 2 197 ? 113.813 20.086 30.185 1.00 26.79 197 PRO H N 1
ATOM 3342 C CA . PRO B 2 197 ? 112.934 18.914 30.274 1.00 28.41 197 PRO H CA 1
ATOM 3343 C C . PRO B 2 197 ? 111.456 19.156 30.009 1.00 24.98 197 PRO H C 1
ATOM 3344 O O . PRO B 2 197 ? 110.644 18.257 30.257 1.00 27.07 197 PRO H O 1
ATOM 3348 N N . SER B 2 198 ? 111.101 20.340 29.520 1.00 25.49 198 SER H N 1
ATOM 3349 C CA . SER B 2 198 ? 109.695 20.664 29.257 1.00 26.07 198 SER H CA 1
ATOM 3350 C C . SER B 2 198 ? 109.073 19.751 28.193 1.00 26.09 198 SER H C 1
ATOM 3351 O O . SER B 2 198 ? 107.899 19.409 28.300 1.00 26.74 198 SER H O 1
ATOM 3354 N N . GLU B 2 199 ? 109.849 19.372 27.170 1.00 27.50 199 GLU H N 1
ATOM 3355 C CA . GLU B 2 199 ? 109.433 18.331 26.222 1.00 31.40 199 GLU H CA 1
ATOM 3356 C C . GLU B 2 199 ? 110.324 17.114 26.417 1.00 30.10 199 GLU H C 1
ATOM 3357 O O . GLU B 2 199 ? 111.513 17.246 26.671 1.00 34.15 199 GLU H O 1
ATOM 3363 N N A THR B 2 200 ? 109.754 15.931 26.292 0.50 30.79 200 THR H N 1
ATOM 3364 N N B THR B 2 200 ? 109.715 15.932 26.296 0.50 30.63 200 THR H N 1
ATOM 3365 C CA A THR B 2 200 ? 110.460 14.726 26.677 0.50 27.68 200 THR H CA 1
ATOM 3366 C CA B THR B 2 200 ? 110.384 14.653 26.546 0.50 27.34 200 THR H CA 1
ATOM 3367 C C A THR B 2 200 ? 111.365 14.181 25.564 0.50 25.49 200 THR H C 1
ATOM 3368 C C B THR B 2 200 ? 111.473 14.345 25.525 0.50 23.91 200 THR H C 1
ATOM 3369 O O A THR B 2 200 ? 111.044 14.266 24.380 0.50 26.64 200 THR H O 1
ATOM 3370 O O B THR B 2 200 ? 111.390 14.763 24.366 0.50 20.06 200 THR H O 1
ATOM 3377 N N . VAL B 2 201 ? 112.509 13.646 25.982 1.00 21.15 201 VAL H N 1
ATOM 3378 C CA . VAL B 2 201 ? 113.508 13.054 25.089 1.00 19.20 201 VAL H CA 1
ATOM 3379 C C . VAL B 2 201 ? 113.689 11.624 25.578 1.00 19.56 201 VAL H C 1
ATOM 3380 O O . VAL B 2 201 ? 113.864 11.375 26.779 1.00 21.08 201 VAL H O 1
ATOM 3384 N N . THR B 2 202 ? 113.617 10.699 24.633 1.00 17.62 202 THR H N 1
ATOM 3385 C CA . THR B 2 202 ? 113.726 9.285 24.863 1.00 19.60 202 THR H CA 1
ATOM 3386 C C . THR B 2 202 ? 114.731 8.665 23.910 1.00 19.54 202 THR H C 1
ATOM 3387 O O . THR B 2 202 ? 114.741 8.984 22.728 1.00 20.57 202 THR H O 1
ATOM 3391 N N . CYS B 2 203 ? 115.571 7.782 24.443 1.00 17.95 203 CYS H N 1
ATOM 3392 C CA A CYS B 2 203 ? 116.403 6.960 23.555 0.55 17.93 203 CYS H CA 1
ATOM 3393 C CA B CYS B 2 203 ? 116.473 6.928 23.688 0.45 20.12 203 CYS H CA 1
ATOM 3394 C C . CYS B 2 203 ? 115.778 5.581 23.371 1.00 19.53 203 CYS H C 1
ATOM 3395 O O . CYS B 2 203 ? 115.208 4.981 24.282 1.00 23.40 203 CYS H O 1
ATOM 3400 N N . ASN B 2 204 ? 115.844 5.116 22.125 1.00 18.81 204 ASN H N 1
ATOM 3401 C CA . ASN B 2 204 ? 115.280 3.843 21.704 1.00 18.51 204 ASN H CA 1
ATOM 3402 C C . ASN B 2 204 ? 116.412 2.935 21.277 1.00 17.57 204 ASN H C 1
ATOM 3403 O O . ASN B 2 204 ? 117.129 3.228 20.327 1.00 18.70 204 ASN H O 1
ATOM 3408 N N . VAL B 2 205 ? 116.567 1.830 21.983 1.00 18.71 205 VAL H N 1
ATOM 3409 C CA . VAL B 2 205 ? 117.701 0.939 21.767 1.00 17.29 205 VAL H CA 1
ATOM 3410 C C . VAL B 2 205 ? 117.202 -0.417 21.356 1.00 18.76 205 VAL H C 1
ATOM 3411 O O . VAL B 2 205 ? 116.353 -1.007 22.032 1.00 23.19 205 VAL H O 1
ATOM 3415 N N . ALA B 2 206 ? 117.771 -0.938 20.276 1.00 16.02 206 ALA H N 1
ATOM 3416 C CA . ALA B 2 206 ? 117.368 -2.231 19.778 1.00 17.96 206 ALA H CA 1
ATOM 3417 C C . ALA B 2 206 ? 118.573 -3.162 19.668 1.00 17.67 206 ALA H C 1
ATOM 3418 O O . ALA B 2 206 ? 119.639 -2.756 19.210 1.00 19.06 206 ALA H O 1
ATOM 3420 N N . HIS B 2 207 ? 118.389 -4.409 20.079 1.00 17.14 207 HIS H N 1
ATOM 3421 C CA . HIS B 2 207 ? 119.438 -5.420 20.003 1.00 16.74 207 HIS H CA 1
ATOM 3422 C C . HIS B 2 207 ? 118.836 -6.650 19.335 1.00 18.05 207 HIS H C 1
ATOM 3423 O O . HIS B 2 207 ? 118.214 -7.475 20.001 1.00 17.78 207 HIS H O 1
ATOM 3430 N N . PRO B 2 208 ? 118.999 -6.768 18.005 1.00 17.45 208 PRO H N 1
ATOM 3431 C CA . PRO B 2 208 ? 118.299 -7.855 17.324 1.00 18.77 208 PRO H CA 1
ATOM 3432 C C . PRO B 2 208 ? 118.661 -9.258 17.816 1.00 18.22 208 PRO H C 1
ATOM 3433 O O . PRO B 2 208 ? 117.785 -10.134 17.870 1.00 20.12 208 PRO H O 1
ATOM 3437 N N . ALA B 2 209 ? 119.910 -9.481 18.211 1.00 18.43 209 ALA H N 1
ATOM 3438 C CA . ALA B 2 209 ? 120.319 -10.847 18.592 1.00 20.13 209 ALA H CA 1
ATOM 3439 C C . ALA B 2 209 ? 119.496 -11.399 19.759 1.00 19.19 209 ALA H C 1
ATOM 3440 O O . ALA B 2 209 ? 119.250 -12.599 19.831 1.00 22.54 209 ALA H O 1
ATOM 3442 N N . SER B 2 210 ? 119.080 -10.520 20.663 1.00 19.58 210 SER H N 1
ATOM 3443 C CA . SER B 2 210 ? 118.282 -10.904 21.815 1.00 18.93 210 SER H CA 1
ATOM 3444 C C . SER B 2 210 ? 116.803 -10.539 21.669 1.00 19.93 210 SER H C 1
ATOM 3445 O O . SER B 2 210 ? 116.037 -10.690 22.631 1.00 19.21 210 SER H O 1
ATOM 3448 N N . SER B 2 211 ? 116.407 -10.071 20.486 1.00 19.59 211 SER H N 1
ATOM 3449 C CA . SER B 2 211 ? 115.039 -9.566 20.218 1.00 20.05 211 SER H CA 1
ATOM 3450 C C . SER B 2 211 ? 114.562 -8.512 21.219 1.00 20.40 211 SER H C 1
ATOM 3451 O O . SER B 2 211 ? 113.380 -8.419 21.515 1.00 23.08 211 SER H O 1
ATOM 3454 N N . THR B 2 212 ? 115.490 -7.686 21.696 1.00 19.86 212 THR H N 1
ATOM 3455 C CA . THR B 2 212 ? 115.228 -6.724 22.737 1.00 22.48 212 THR H CA 1
ATOM 3456 C C . THR B 2 212 ? 115.067 -5.333 22.149 1.00 21.16 212 THR H C 1
ATOM 3457 O O . THR B 2 212 ? 115.891 -4.895 21.351 1.00 18.80 212 THR H O 1
ATOM 3461 N N . LYS B 2 213 ? 113.999 -4.646 22.554 1.00 21.66 213 LYS H N 1
ATOM 3462 C CA . LYS B 2 213 ? 113.863 -3.219 22.316 1.00 21.47 213 LYS H CA 1
ATOM 3463 C C . LYS B 2 213 ? 113.535 -2.541 23.626 1.00 22.61 213 LYS H C 1
ATOM 3464 O O . LYS B 2 213 ? 112.690 -3.031 24.393 1.00 26.49 213 LYS H O 1
ATOM 3470 N N . VAL B 2 214 ? 114.219 -1.428 23.891 1.00 22.23 214 VAL H N 1
ATOM 3471 C CA . VAL B 2 214 ? 114.124 -0.729 25.164 1.00 25.10 214 VAL H CA 1
ATOM 3472 C C . VAL B 2 214 ? 114.031 0.764 24.878 1.00 25.48 214 VAL H C 1
ATOM 3473 O O . VAL B 2 214 ? 114.726 1.272 24.001 1.00 26.89 214 VAL H O 1
ATOM 3477 N N . ASP B 2 215 ? 113.169 1.444 25.621 1.00 24.26 215 ASP H N 1
ATOM 3478 C CA . ASP B 2 215 ? 113.032 2.902 25.565 1.00 28.85 215 ASP H CA 1
ATOM 3479 C C . ASP B 2 215 ? 113.377 3.460 26.927 1.00 27.31 215 ASP H C 1
ATOM 3480 O O . ASP B 2 215 ? 112.888 2.983 27.938 1.00 31.68 215 ASP H O 1
ATOM 3485 N N . LYS B 2 216 ? 114.217 4.475 26.958 1.00 22.01 216 LYS H N 1
ATOM 3486 C CA . LYS B 2 216 ? 114.622 5.055 28.210 1.00 24.05 216 LYS H CA 1
ATOM 3487 C C . LYS B 2 216 ? 114.395 6.560 28.140 1.00 23.07 216 LYS H C 1
ATOM 3488 O O . LYS B 2 216 ? 114.939 7.240 27.270 1.00 20.51 216 LYS H O 1
ATOM 3494 N N . LYS B 2 217 ? 113.564 7.055 29.050 1.00 22.79 217 LYS H N 1
ATOM 3495 C CA . LYS B 2 217 ? 113.258 8.481 29.154 1.00 22.45 217 LYS H CA 1
ATOM 3496 C C . LYS B 2 217 ? 114.411 9.218 29.844 1.00 19.75 217 LYS H C 1
ATOM 3497 O O . LYS B 2 217 ? 114.926 8.754 30.857 1.00 20.46 217 LYS H O 1
ATOM 3503 N N . ILE B 2 218 ? 114.801 10.376 29.331 1.00 19.54 218 ILE H N 1
ATOM 3504 C CA . ILE B 2 218 ? 115.874 11.136 29.956 1.00 19.83 218 ILE H CA 1
ATOM 3505 C C . ILE B 2 218 ? 115.220 12.170 30.868 1.00 21.50 218 ILE H C 1
ATOM 3506 O O . ILE B 2 218 ? 114.508 13.036 30.400 1.00 22.86 218 ILE H O 1
ATOM 3511 N N . VAL B 2 219 ? 115.459 12.063 32.167 1.00 24.40 219 VAL H N 1
ATOM 3512 C CA . VAL B 2 219 ? 114.879 12.990 33.134 1.00 28.01 219 VAL H CA 1
ATOM 3513 C C . VAL B 2 219 ? 115.987 13.692 33.889 1.00 28.84 219 VAL H C 1
ATOM 3514 O O . VAL B 2 219 ? 117.059 13.125 34.045 1.00 28.29 219 VAL H O 1
ATOM 3518 N N . PRO B 2 220 ? 115.729 14.926 34.370 1.00 29.61 220 PRO H N 1
ATOM 3519 C CA . PRO B 2 220 ? 116.750 15.677 35.089 1.00 32.43 220 PRO H CA 1
ATOM 3520 C C . PRO B 2 220 ? 117.301 14.940 36.289 1.00 34.89 220 PRO H C 1
ATOM 3521 O O . PRO B 2 220 ? 116.589 14.173 36.926 1.00 37.00 220 PRO H O 1
ATOM 3525 N N . LEU C 3 1 ? 156.958 -27.677 -13.420 1.00 67.26 215 LEU A N 1
ATOM 3526 C CA . LEU C 3 1 ? 156.780 -26.189 -13.533 1.00 68.70 215 LEU A CA 1
ATOM 3527 C C . LEU C 3 1 ? 155.745 -25.656 -12.508 1.00 68.49 215 LEU A C 1
ATOM 3528 O O . LEU C 3 1 ? 154.590 -25.387 -12.857 1.00 61.52 215 LEU A O 1
ATOM 3533 N N . PRO C 3 2 ? 156.167 -25.507 -11.229 1.00 61.20 216 PRO A N 1
ATOM 3534 C CA . PRO C 3 2 ? 155.294 -25.005 -10.155 1.00 50.39 216 PRO A CA 1
ATOM 3535 C C . PRO C 3 2 ? 154.645 -23.668 -10.501 1.00 50.79 216 PRO A C 1
ATOM 3536 O O . PRO C 3 2 ? 155.245 -22.849 -11.195 1.00 44.40 216 PRO A O 1
ATOM 3540 N N . THR C 3 3 ? 153.443 -23.433 -9.993 1.00 48.24 217 THR A N 1
ATOM 3541 C CA . THR C 3 3 ? 152.713 -22.201 -10.337 1.00 47.03 217 THR A CA 1
ATOM 3542 C C . THR C 3 3 ? 152.627 -21.260 -9.121 1.00 40.47 217 THR A C 1
ATOM 3543 O O . THR C 3 3 ? 151.993 -21.590 -8.113 1.00 38.22 217 THR A O 1
ATOM 3547 N N . PRO C 3 4 ? 153.312 -20.100 -9.192 1.00 37.23 218 PRO A N 1
ATOM 3548 C CA . PRO C 3 4 ? 153.270 -19.171 -8.067 1.00 30.19 218 PRO A CA 1
ATOM 3549 C C . PRO C 3 4 ? 151.976 -18.351 -8.109 1.00 26.39 218 PRO A C 1
ATOM 3550 O O . PRO C 3 4 ? 151.339 -18.281 -9.168 1.00 28.64 218 PRO A O 1
ATOM 3554 N N . PRO C 3 5 ? 151.568 -17.758 -6.972 1.00 23.13 219 PRO A N 1
ATOM 3555 C CA . PRO C 3 5 ? 150.432 -16.830 -7.017 1.00 21.80 219 PRO A CA 1
ATOM 3556 C C . PRO C 3 5 ? 150.810 -15.569 -7.785 1.00 21.81 219 PRO A C 1
ATOM 3557 O O . PRO C 3 5 ? 151.999 -15.277 -7.912 1.00 22.79 219 PRO A O 1
ATOM 3561 N N . THR C 3 6 ? 149.819 -14.837 -8.298 1.00 22.76 220 THR A N 1
ATOM 3562 C CA . THR C 3 6 ? 150.090 -13.662 -9.109 1.00 21.41 220 THR A CA 1
ATOM 3563 C C . THR C 3 6 ? 149.101 -12.534 -8.866 1.00 20.21 220 THR A C 1
ATOM 3564 O O . THR C 3 6 ? 147.944 -12.779 -8.519 1.00 18.35 220 THR A O 1
ATOM 3568 N N . ARG C 3 7 ? 149.590 -11.304 -9.047 1.00 19.32 221 ARG A N 1
ATOM 3569 C CA . ARG C 3 7 ? 148.741 -10.103 -9.049 1.00 17.96 221 ARG A CA 1
ATOM 3570 C C . ARG C 3 7 ? 148.262 -9.774 -10.452 1.00 17.25 221 ARG A C 1
ATOM 3571 O O . ARG C 3 7 ? 147.517 -8.822 -10.644 1.00 16.31 221 ARG A O 1
ATOM 3579 N N . GLU C 3 8 ? 148.703 -10.546 -11.448 1.00 18.01 222 GLU A N 1
ATOM 3580 C CA . GLU C 3 8 ? 148.198 -10.350 -12.813 1.00 17.43 222 GLU A CA 1
ATOM 3581 C C . GLU C 3 8 ? 146.723 -10.749 -12.848 1.00 18.26 222 GLU A C 1
ATOM 3582 O O . GLU C 3 8 ? 146.323 -11.665 -12.148 1.00 17.36 222 GLU A O 1
ATOM 3588 N N . PRO C 3 9 ? 145.906 -10.070 -13.662 1.00 20.12 223 PRO A N 1
ATOM 3589 C CA . PRO C 3 9 ? 144.523 -10.538 -13.830 1.00 20.58 223 PRO A CA 1
ATOM 3590 C C . PRO C 3 9 ? 144.491 -11.836 -14.606 1.00 19.43 223 PRO A C 1
ATOM 3591 O O . PRO C 3 9 ? 145.330 -12.031 -15.481 1.00 19.57 223 PRO A O 1
ATOM 3595 N N . LYS C 3 10 ? 143.541 -12.714 -14.291 1.00 19.94 224 LYS A N 1
ATOM 3596 C CA . LYS C 3 10 ? 143.414 -13.964 -15.042 1.00 20.49 224 LYS A CA 1
ATOM 3597 C C . LYS C 3 10 ? 142.953 -13.665 -16.466 1.00 20.72 224 LYS A C 1
ATOM 3598 O O . LYS C 3 10 ? 142.084 -12.803 -16.684 1.00 20.98 224 LYS A O 1
ATOM 3604 N N . LYS C 3 11 ? 143.560 -14.359 -17.424 1.00 24.17 225 LYS A N 1
ATOM 3605 C CA . LYS C 3 11 ? 143.206 -14.192 -18.840 1.00 26.04 225 LYS A CA 1
ATOM 3606 C C . LYS C 3 11 ? 141.979 -15.022 -19.201 1.00 28.00 225 LYS A C 1
ATOM 3607 O O . LYS C 3 11 ? 141.767 -16.120 -18.674 1.00 28.21 225 LYS A O 1
ATOM 3613 N N . VAL C 3 12 ? 141.175 -14.484 -20.113 1.00 27.24 226 VAL A N 1
ATOM 3614 C CA . VAL C 3 12 ? 140.036 -15.199 -20.669 1.00 34.95 226 VAL A CA 1
ATOM 3615 C C . VAL C 3 12 ? 140.095 -15.077 -22.190 1.00 38.40 226 VAL A C 1
ATOM 3616 O O . VAL C 3 12 ? 140.652 -14.114 -22.716 1.00 36.06 226 VAL A O 1
ATOM 3620 N N . ALA C 3 13 ? 139.525 -16.052 -22.890 1.00 44.63 227 ALA A N 1
ATOM 3621 C CA . ALA C 3 13 ? 139.466 -16.019 -24.359 1.00 51.20 227 ALA A CA 1
ATOM 3622 C C . ALA C 3 13 ? 138.446 -14.980 -24.854 1.00 55.14 227 ALA A C 1
ATOM 3623 O O . ALA C 3 13 ? 137.596 -14.506 -24.091 1.00 66.38 227 ALA A O 1
ATOM 3625 N N . VAL C 3 14 ? 138.539 -14.628 -26.133 1.00 61.34 228 VAL A N 1
ATOM 3626 C CA . VAL C 3 14 ? 137.658 -13.615 -26.720 1.00 69.09 228 VAL A CA 1
ATOM 3627 C C . VAL C 3 14 ? 136.206 -14.106 -26.743 1.00 75.40 228 VAL A C 1
ATOM 3628 O O . VAL C 3 14 ? 135.938 -15.308 -26.834 1.00 68.25 228 VAL A O 1
ATOM 3632 N N . VAL C 3 15 ? 135.280 -13.157 -26.664 1.00 82.77 229 VAL A N 1
ATOM 3633 C CA . VAL C 3 15 ? 133.845 -13.449 -26.571 1.00 82.49 229 VAL A CA 1
ATOM 3634 C C . VAL C 3 15 ? 133.118 -13.206 -27.919 1.00 92.80 229 VAL A C 1
ATOM 3635 O O . VAL C 3 15 ? 132.005 -12.671 -27.959 1.00 78.72 229 VAL A O 1
ATOM 3639 N N . ARG C 3 16 ? 133.757 -13.619 -29.016 1.00 100.66 230 ARG A N 1
ATOM 3640 C CA . ARG C 3 16 ? 133.206 -13.476 -30.374 1.00 92.08 230 ARG A CA 1
ATOM 3641 C C . ARG C 3 16 ? 132.689 -12.064 -30.663 1.00 94.52 230 ARG A C 1
ATOM 3642 O O . ARG C 3 16 ? 133.216 -11.076 -30.151 1.00 90.98 230 ARG A O 1
#

Sequence (454 aa):
DVLMTQTPLSSLPVVSLGDQASSISCRSSQSIVHSNGNTYLEWYLQKPGQSPKLLIYKVSNRFSGVPDRFSSGSGSGTDFTLKISSRRVEAEDLGVYYCFQGSHVPWTFGGGTKLEIKRADAAPTVSIFPPSSEQLTSGGASVVCFLNNFYPKDINVKKWKIDGSERQNGVLNSWTDQDSKDSTYSMMSSTLTLTKDEEYERHNSSYTCCEATHKTSTSPIVKSFNRNEEVQLQQQSGAEIVRSGASSVKLSCCAASGFNIKDYYMMMHWVKQRPEQGLEWIGWIDPENGDIAYAPKFQGKATMMTADTSSNTTAYLQLSSRLTSEEDTAVYFCCNGRGGMITTDFFDYWGQGTTLTVSSSAKTTPPSVYPLAPGSAAQTNSMVTLGCCLVKGYFPEEPVTVTWNSGSLSSGVHHTFPAVLQSDLYTTLSSSSVTTVPSSTWPSETTVTCCNVAHPASSTKVDKKIVPLPTPPTREPKKVAVVR

Radius of gyration: 25.06 Å; Cα contacts (8 Å, |Δi|>4): 1261; chains: 3; bounding box: 54×54×79 Å

Nearest PDB structures (foldseek):
  4tqe-assembly1_H  TM=1.005E+00  e=1.682E-42  Mus musculus
  5vga-assembly1_B  TM=9.167E-01  e=1.796E-35  Mus musculus
  7dr4-assembly1_H  TM=8.863E-01  e=4.337E-34  Mus musculus
  1il1-assembly1_A  TM=7.644E-01  e=1.383E-35  Mus musculus
  7ean-assembly1_H  TM=6.563E-01  e=4.163E-36  Mus musculus

Solvent-accessible surface area: 21167 Å² total; per-residue (Å²): 109,12,120,11,81,18,63,51,140,26,35,52,7,46,86,43,69,102,4,48,0,27,0,109,9,75,105,53,0,64,48,121,86,55,50,22,7,0,2,0,1,12,19,64,94,91,86,3,0,94,10,12,0,48,64,17,61,62,102,29,77,86,23,51,120,34,6,46,9,62,38,88,20,45,76,4,47,0,91,0,44,184,3,78,63,99,2,40,5,37,0,17,0,1,0,3,11,60,74,19,6,23,21,3,66,5,0,55,0,4,34,104,84,73,69,20,54,8,78,5,20,16,0,29,12,12,86,76,3,36,121,82,40,20,0,1,0,0,0,0,0,6,52,0,11,24,79,99,36,80,27,50,4,53,7,75,60,76,84,62,146,114,41,37,66,50,10,131,25,97,31,48,128,194,57,16,6,15,1,4,6,1,13,0,37,14,86,65,96,25,8,74,152,38,45,33,0,14,0,23,1,61,8,136,50,54,143,72,64,48,72,81,59,23,56,86,110,123,206,63,80,4,82,13,34,53,75,52,80,23,152,72,61,37,58,13,116,0,27,0,33,10,48,66,27,71,0,90,47,9,38,0,0,0,4,10,32,31,143,168,100,14,11,54,5,0,0,4,2,12,10,102,96,40,39,63,19,46,5,69,168,14,119,68,40,5,67,1,62,32,57,40,109,59,34,10,0,51,0,66,0,29,189,1,66,78,108,8,47,8,45,1,8,0,1,0,3,0,12,24,76,106,111,108,14,102,18,51,22,0,108,12,2,64,0,20,11,27,64,30,171,78,41,65,12,53,7,25,12,2,19,43,21,104,89,50,82,65,49,99,101,17,13,0,0,0,2,0,49,17,0,6,14,87,84,17,73,22,62,1,42,96,43,99,46,90,95,39,46,30,58,2,70,24,36,106,31,100,110,47,25,10,16,4,0,0,0,36,7,62,30,96,37,23,79,91,111,79,6,13,0,21,3,15,1,89,57,32,106,30,177,39,93,54,118,4,94,112,212,135,73,94,20,31,11,48,13,19,151,32,92,114,126,146

GO terms:
  GO:0046785 microtubule polymerization (P, IDA)
  GO:0007416 synapse assembly (P, IMP)
  GO:0007611 learning or memory (P, IMP)
  GO:0051260 protein homooligomerization (P, IPI)
  GO:0042802 identical protein binding (F, IPI)
  GO:0005515 protein binding (F, IPI)
  GO:1990000 amyloid fibril formation (P, IEP)
  GO:1990000 amyloid fibril formation (P, IDA)
  GO:1990000 amyloid fibril formation (P, EXP)
  GO:0031116 positive regulation of microtubule polymerization (P, IDA)
  GO:0004857 enzyme inhibitor activity (F, IDA)
  GO:0008017 microtubule binding (F, IDA)
  GO:0015630 microtubule cytoskeleton (C, IDA)
  GO:0050848 regulation of calcium-mediated signaling (P, IDA)
  GO:0099077 histone-dependent DNA binding (F, TAS)
  GO:0036477 somatodendritic compartment (C, TAS)
  GO:0043197 dendritic spine (C, TAS)
  GO:0008017 microtubule binding (F, TAS)
  GO:0034614 cellular response to reactive oxygen species (P, TAS)
  GO:0005634 nucleus (C, TAS)

Foldseek 3Di:
DWAKAKPDQEAADAAFAKDKIKIFTPWFQQAPVRFWFKWKWFDAPPGDTDTADTRFFHGDPPRDPQWGKHDHTGMIMIMRHGDDPVRFGWMKMWTDRDPPIDIYPTYGYAYDDDFDFWDKDKDWADPVQLVVFKTKIKIKGDFGPDPDKDKFKDFQRHTDDPQKDKDKDDQDPPRRGIMMMIMHMDTSVVVVVTFKIWMWMDDPVDPGTDIDMGTPVD/DWAKAKDAAEEAAAQAKDKIKIATDPDQLLFWKKWKWWADPPVGIDTAWIANQNVGDIDGDPVCVVQWDWHDDRVRRMIMIMGGRDDQVRFTWMKMKIWGPPPDPDIDIHIYPTYGYGHAPDDADFWDKDWAADDPPDDADQKGKIKIKTDFGDDDDKDKDKPVPPQDPQKDKDDWDDDPRGTITMMMHMGGPVCPPVPWMWMWMADVVVRDIDIDIHHD/DDDDDDPDDDDDDDPD

InterPro domains:
  IPR001084 Microtubule associated protein, tubulin-binding repeat [PF00418] (566-591)
  IPR001084 Microtubule associated protein, tubulin-binding repeat [PF00418] (592-621)
  IPR001084 Microtubule associated protein, tubulin-binding repeat [PF00418] (623-653)
  IPR001084 Microtubule associated protein, tubulin-binding repeat [PF00418] (654-685)
  IPR001084 Microtubule associated protein, tubulin-binding repeat [PS00229] (609-621)
  IPR001084 Microtubule associated protein, tubulin-binding repeat [PS00229] (672-684)
  IPR001084 Microtubule associated protein, tubulin-binding repeat [PS51491] (561-591)
  IPR001084 Microtubule associated protein, tubulin-binding repeat [PS51491] (592-622)
  IPR001084 Microtubule associated protein, tubulin-binding repeat [PS51491] (623-653)
  IPR001084 Microtubule associated protein, tubulin-binding repeat [PS51491] (654-685)
  IPR002955 Microtubule-associated protein Tau [PR01261] (467-478)
  IPR002955 Microtubule-associated protein Tau [PR01261] (479-488)
  IPR002955 Microtubule-associated protein Tau [PR01261] (503-510)
  IPR002955 Microtubule-associated protein Tau [PR01261] (530-538)
  IPR002955 Microtubule-associated protein Tau [PR01261] (539-546)
  IPR002955 Microtubule-associated protein Tau [PR01261] (561-570)
  IPR027324 Microtubule associated protein MAP2/MAP4/Tau [PTHR11501] (316-751)

B-factor: mean 27.52, std 12.51, range [11.04, 103.49]

Organism: Homo sapiens (NCBI:txid9606)